Protein AF-A0A944D077-F1 (afdb_monomer_lite)

pLDDT: mean 71.92, std 17.95, range [27.0, 97.0]

Sequence (450 aa):
MKKAIQILGGATLFVATVSSTFACTCANPGTPEEALKESSNVYTAKIKNIEVVIEKDSFYDYGKKKTAFYDKKLNKVTLEITDTFKGKNTSKTLYTNFVDGATCGMDFEKGKEYVIYDREDHGKHRTSICSRTANLKNAIEDLRVLKKKKFMENEGKTCKTATDGVNTYFGKNLETSTMIGEPENFVPEWKCLDKKEEKPKYCTREYDPVCGVDGKTYPNKCTAGEVKIAYEGQCKIYKTKEALLKAEPTCKAATDGVNTFFGKNLEAGTLMGYPENFVPEWKCLDKKEETPKICTLEYAPVCGVDGKTYGNKCAAGDTKIAYEGECKMKNGLSENENNQLQTLEKDILKRYKDLVHRVLKKYKANLAKLSTEKQREVNDKVLEKISKKIEEITYSNPQDVALSEKYAKIYNILSYLELKVKMVGNSIGVKNVDSVKKCDTTDSSSQCKK

Radius of gyration: 32.11 Å; chains: 1; bounding box: 127×80×76 Å

Secondary structure (DSSP, 8-state):
-------------------------PPP---HHHHHHH-SEEEEEEEEEEEEEEEEEEEEETTTTEEEEEEEEEEEEEEEEEEEEE-SS--SEEEEE--SSSS----PPTT-EEEEEEEEETTEEE--TTSS-EEGGG-HHHHHHHHHHHHIIIIITT-SEEE-SS-EEESTTS-EEE-PPPPTT-----EESSS-----SS-------EEETTS-EESSTTTTTTPPEEEESPPP-BSSHHHHHHH-TT-SEEE-SS-EEETTHHHH---SPPPTT----BEE--------S--------EEETTS-EESSTTTTTTSPEEEESPPPEETTEEHHHHHHHHHHHHHHHTTSHHHHHHHHHHHHHHHTTS-HHHHHHHHHHHHHHHHHHHHHHHHSS-TTS---HHHHHHHHHHHHHHHHHHHHHHHTT-----S-----TT--S-----

Foldseek 3Di:
DDDDDDDDPPPPPPPPPPPPQDFDDADQQDALVSLCVPFQWKFKWAWADKDKDWDKDWDQDPVVRDIDIDIFIKIWTATDTDTTQHDDDDDRIEIFGDPPRRGQGDDDDHGFMKTDRWHDDPNHTYDGVNHLIDGLQPCQSNLQVRQVNSCLVPPLQPAQWKFQPQWIAGDNHSPDTQDLFQFPRDRTDIDGLPDDPPQDPDDDQQQFWFQFLLRAIASDPRRCPSTHTLGTDHWDWDQDLVRCCVVPVPQQWKFQNPDIAGHCSSVVDDDDDDDPPDGTIMTGRHDDPPLPPDDDQQQFWFQFSVRAIASDPSSCGPTHTSGTDHFDDDLLDTPSLVSSLVVLCVVCCVPPVVVLCVVVVVLVVVLVVDDLVVSLVVLVVLLVVLVVVLVVLDVVADPSGDDDPVSSVVNSSSSNSNSVSSSVCVVSVNNPPVPDPDDPPPDPDDDDDD

Structure (mmCIF, N/CA/C/O backbone):
data_AF-A0A944D077-F1
#
_entry.id   AF-A0A944D077-F1
#
loop_
_atom_site.group_PDB
_atom_site.id
_atom_site.type_symbol
_atom_site.label_atom_id
_atom_site.label_alt_id
_atom_site.label_comp_id
_atom_site.label_asym_id
_atom_site.label_entity_id
_atom_site.label_seq_id
_atom_site.pdbx_PDB_ins_code
_atom_site.Cartn_x
_atom_site.Cartn_y
_atom_site.Cartn_z
_atom_site.occupancy
_atom_site.B_iso_or_equiv
_atom_site.auth_seq_id
_atom_site.auth_comp_id
_atom_site.auth_asym_id
_atom_site.auth_atom_id
_atom_site.pdbx_PDB_model_num
ATOM 1 N N . MET A 1 1 ? 75.923 -60.315 -16.258 1.00 45.66 1 MET A N 1
ATOM 2 C CA . MET A 1 1 ? 75.698 -58.884 -16.565 1.00 45.66 1 MET A CA 1
ATOM 3 C C . MET A 1 1 ? 74.382 -58.725 -17.308 1.00 45.66 1 MET A C 1
ATOM 5 O O . MET A 1 1 ? 74.309 -59.191 -18.435 1.00 45.66 1 MET A O 1
ATOM 9 N N . LYS A 1 2 ? 73.368 -58.111 -16.688 1.00 38.72 2 LYS A N 1
ATOM 10 C CA . LYS A 1 2 ? 72.373 -57.208 -17.309 1.00 38.72 2 LYS A CA 1
ATOM 11 C C . LYS A 1 2 ? 71.378 -56.799 -16.217 1.00 38.72 2 LYS A C 1
ATOM 13 O O . LYS A 1 2 ? 70.739 -57.643 -15.602 1.00 38.72 2 LYS A O 1
ATOM 18 N N . LYS A 1 3 ? 71.387 -55.503 -15.901 1.00 39.50 3 LYS A N 1
ATOM 19 C CA . LYS A 1 3 ? 70.639 -54.861 -14.816 1.00 39.50 3 LYS A CA 1
ATOM 20 C C . LYS A 1 3 ? 69.137 -54.911 -15.114 1.00 39.50 3 LYS A C 1
ATOM 22 O O . LYS A 1 3 ? 68.731 -54.554 -16.216 1.00 39.50 3 LYS A O 1
ATOM 27 N N . ALA A 1 4 ? 68.338 -55.302 -14.126 1.00 40.34 4 ALA A N 1
ATOM 28 C CA . ALA A 1 4 ? 66.898 -55.085 -14.125 1.00 40.34 4 ALA A CA 1
ATOM 29 C C . ALA A 1 4 ? 66.633 -53.588 -13.898 1.00 40.34 4 ALA A C 1
ATOM 31 O O . ALA A 1 4 ? 67.020 -53.037 -12.869 1.00 40.34 4 ALA A O 1
ATOM 32 N N . ILE A 1 5 ? 66.031 -52.922 -14.882 1.00 44.25 5 ILE A N 1
ATOM 33 C CA . ILE A 1 5 ? 65.566 -51.537 -14.776 1.00 44.25 5 ILE A CA 1
ATOM 34 C C . ILE A 1 5 ? 64.094 -51.609 -14.366 1.00 44.25 5 ILE A C 1
ATOM 36 O O . ILE A 1 5 ? 63.249 -52.019 -15.157 1.00 44.25 5 ILE A O 1
ATOM 40 N N . GLN A 1 6 ? 63.795 -51.248 -13.118 1.00 40.50 6 GLN A N 1
ATOM 41 C CA . GLN A 1 6 ? 62.430 -50.957 -12.688 1.00 40.50 6 GLN A CA 1
ATOM 42 C C . GLN A 1 6 ? 62.002 -49.625 -13.311 1.00 40.50 6 GLN A C 1
ATOM 44 O O . GLN A 1 6 ? 62.585 -48.582 -13.020 1.00 40.50 6 GLN A O 1
ATOM 49 N N . ILE A 1 7 ? 60.991 -49.659 -14.176 1.00 45.38 7 ILE A N 1
ATOM 50 C CA . ILE A 1 7 ? 60.318 -48.459 -14.674 1.00 45.38 7 ILE A CA 1
ATOM 51 C C . ILE A 1 7 ? 59.239 -48.102 -13.647 1.00 45.38 7 ILE A C 1
ATOM 53 O O . ILE A 1 7 ? 58.188 -48.737 -13.590 1.00 45.38 7 ILE A O 1
ATOM 57 N N . LEU A 1 8 ? 59.516 -47.100 -12.809 1.00 42.41 8 LEU A N 1
ATOM 58 C CA . LEU A 1 8 ? 58.493 -46.404 -12.030 1.00 42.41 8 LEU A CA 1
ATOM 59 C C . LEU A 1 8 ? 57.599 -45.624 -13.006 1.00 42.41 8 LEU A C 1
ATOM 61 O O . LEU A 1 8 ? 58.007 -44.604 -13.558 1.00 42.41 8 LEU A O 1
ATOM 65 N N . GLY A 1 9 ? 56.378 -46.112 -13.227 1.00 42.06 9 GLY A N 1
ATOM 66 C CA . GLY A 1 9 ? 55.325 -45.365 -13.907 1.00 42.06 9 GLY A CA 1
ATOM 67 C C . GLY A 1 9 ? 54.848 -44.216 -13.023 1.00 42.06 9 GLY A C 1
ATOM 68 O O . GLY A 1 9 ? 53.988 -44.402 -12.167 1.00 42.06 9 GLY A O 1
ATOM 69 N N . GLY A 1 10 ? 55.426 -43.030 -13.209 1.00 41.34 10 GLY A N 1
ATOM 70 C CA . GLY A 1 10 ? 54.925 -41.798 -12.612 1.00 41.34 10 GLY A CA 1
ATOM 71 C C . GLY A 1 10 ? 53.590 -41.419 -13.246 1.00 41.34 10 GLY A C 1
ATOM 72 O O . GLY A 1 10 ? 53.562 -40.861 -14.341 1.00 41.34 10 GLY A O 1
ATOM 73 N N . ALA A 1 11 ? 52.484 -41.715 -12.563 1.00 45.22 11 ALA A N 1
ATOM 74 C CA . ALA A 1 11 ? 51.183 -41.143 -12.876 1.00 45.22 11 ALA A CA 1
ATOM 75 C C . ALA A 1 11 ? 51.247 -39.633 -12.601 1.00 45.22 11 ALA A C 1
ATOM 77 O O . ALA A 1 11 ? 51.122 -39.177 -11.466 1.00 45.22 11 ALA A O 1
ATOM 78 N N . THR A 1 12 ? 51.510 -38.853 -13.647 1.00 45.19 12 THR A N 1
ATOM 79 C CA . THR A 1 12 ? 51.415 -37.395 -13.608 1.00 45.19 12 THR A CA 1
ATOM 80 C C . THR A 1 12 ? 49.936 -37.046 -13.515 1.00 45.19 12 THR A C 1
ATOM 82 O O . THR A 1 12 ? 49.205 -37.048 -14.503 1.00 45.19 12 THR A O 1
ATOM 85 N N . LEU A 1 13 ? 49.482 -36.809 -12.286 1.00 43.56 13 LEU A N 1
ATOM 86 C CA . LEU A 1 13 ? 48.178 -36.238 -11.991 1.00 43.56 13 LEU A CA 1
ATOM 87 C C . LEU A 1 13 ? 48.141 -34.846 -12.645 1.00 43.56 13 LEU A C 1
ATOM 89 O O . LEU A 1 13 ? 48.744 -33.899 -12.141 1.00 43.56 13 LEU A O 1
ATOM 93 N N . PHE A 1 14 ? 47.489 -34.728 -13.803 1.00 39.81 14 PHE A N 1
ATOM 94 C CA . PHE A 1 14 ? 47.145 -33.434 -14.385 1.00 39.81 14 PHE A CA 1
ATOM 95 C C . PHE A 1 14 ? 46.165 -32.758 -13.422 1.00 39.81 14 PHE A C 1
ATOM 97 O O . PHE A 1 14 ? 44.961 -33.007 -13.455 1.00 39.81 14 PHE A O 1
ATOM 104 N N . VAL A 1 15 ? 46.685 -31.925 -12.520 1.00 46.56 15 VAL A N 1
ATOM 105 C CA . VAL A 1 15 ? 45.865 -30.984 -11.760 1.00 46.56 15 VAL A CA 1
ATOM 106 C C . VAL A 1 15 ? 45.373 -29.964 -12.777 1.00 46.56 15 VAL A C 1
ATOM 108 O O . VAL A 1 15 ? 46.091 -29.033 -13.137 1.00 46.56 15 VAL A O 1
ATOM 111 N N . ALA A 1 16 ? 44.171 -30.187 -13.306 1.00 42.84 16 ALA A N 1
ATOM 112 C CA . ALA A 1 16 ? 43.462 -29.177 -14.066 1.00 42.84 16 ALA A CA 1
ATOM 113 C C . ALA A 1 16 ? 43.312 -27.961 -13.148 1.00 42.84 16 ALA A C 1
ATOM 115 O O . ALA A 1 16 ? 42.577 -27.997 -12.160 1.00 42.84 16 ALA A O 1
ATOM 116 N N . THR A 1 17 ? 44.056 -26.898 -13.437 1.00 43.25 17 THR A N 1
ATOM 117 C CA . THR A 1 17 ? 43.847 -25.603 -12.806 1.00 43.25 17 THR A CA 1
ATOM 118 C C . THR A 1 17 ? 42.483 -25.115 -13.269 1.00 43.25 17 THR A C 1
ATOM 120 O O . THR A 1 17 ? 42.312 -24.615 -14.381 1.00 43.25 17 THR A O 1
ATOM 123 N N . VAL A 1 18 ? 41.473 -25.335 -12.429 1.00 44.78 18 VAL A N 1
ATOM 124 C CA . VAL A 1 18 ? 40.141 -24.778 -12.632 1.00 44.78 18 VAL A CA 1
ATOM 125 C C . VAL A 1 18 ? 40.325 -23.267 -12.628 1.00 44.78 18 VAL A C 1
ATOM 127 O O . VAL A 1 18 ? 40.610 -22.666 -11.594 1.00 44.78 18 VAL A O 1
ATOM 130 N N . SER A 1 19 ? 40.259 -22.664 -13.812 1.00 45.00 19 SER A N 1
ATOM 131 C CA . SER A 1 19 ? 40.253 -21.214 -13.946 1.00 45.00 19 SER A CA 1
ATOM 132 C C . SER A 1 19 ? 38.980 -20.744 -13.266 1.00 45.00 19 SER A C 1
ATOM 134 O O . SER A 1 19 ? 37.884 -21.029 -13.741 1.00 45.00 19 SER A O 1
ATOM 136 N N . SER A 1 20 ? 39.121 -20.110 -12.107 1.00 44.66 20 SER A N 1
ATOM 137 C CA . SER A 1 20 ? 38.012 -19.521 -11.372 1.00 44.66 20 SER A CA 1
ATOM 138 C C . SER A 1 20 ? 37.272 -18.562 -12.301 1.00 44.66 20 SER A C 1
ATOM 140 O O . SER A 1 20 ? 37.780 -17.490 -12.632 1.00 44.66 20 SER A O 1
ATOM 142 N N . THR A 1 21 ? 36.091 -18.958 -12.762 1.00 46.81 21 THR A N 1
ATOM 143 C CA . THR A 1 21 ? 35.180 -18.064 -13.469 1.00 46.81 21 THR A CA 1
ATOM 144 C C . THR A 1 21 ? 34.685 -17.046 -12.452 1.00 46.81 21 THR A C 1
ATOM 146 O O . THR A 1 21 ? 34.005 -17.410 -11.491 1.00 46.81 21 THR A O 1
ATOM 149 N N . PHE A 1 22 ? 35.075 -15.783 -12.615 1.00 48.59 22 PHE A N 1
ATOM 150 C CA . PHE A 1 22 ? 34.582 -14.699 -11.775 1.00 48.59 22 PHE A CA 1
ATOM 151 C C . PHE A 1 22 ? 33.083 -14.531 -12.036 1.00 48.59 22 PHE A C 1
ATOM 153 O O . PHE A 1 22 ? 32.680 -14.109 -13.117 1.00 48.59 22 PHE A O 1
ATOM 160 N N . ALA A 1 23 ? 32.260 -14.896 -11.055 1.00 58.22 23 ALA A N 1
ATOM 161 C CA . ALA A 1 23 ? 30.854 -14.519 -11.038 1.00 58.22 23 ALA A CA 1
ATOM 162 C C . ALA A 1 23 ? 30.730 -12.985 -10.990 1.00 58.22 23 ALA A C 1
ATOM 164 O O . ALA A 1 23 ? 31.645 -12.290 -10.538 1.00 58.22 23 ALA A O 1
ATOM 165 N N . CYS A 1 24 ? 29.595 -12.441 -11.429 1.00 65.94 24 CYS A N 1
ATOM 166 C CA . CYS A 1 24 ? 29.337 -11.011 -11.285 1.00 65.94 24 CYS A CA 1
ATOM 167 C C . CYS A 1 24 ? 29.273 -10.603 -9.811 1.00 65.94 24 CYS A C 1
ATOM 169 O O . CYS A 1 24 ? 28.319 -10.925 -9.107 1.00 65.94 24 CYS A O 1
ATOM 171 N N . THR A 1 25 ? 30.264 -9.832 -9.368 1.00 71.19 25 THR A N 1
ATOM 172 C CA . THR A 1 25 ? 30.247 -9.157 -8.068 1.00 71.19 25 THR A CA 1
ATOM 173 C C . THR A 1 25 ? 29.714 -7.743 -8.270 1.00 71.19 25 THR A C 1
ATOM 175 O O . THR A 1 25 ? 30.441 -6.849 -8.701 1.00 71.19 25 THR A O 1
ATOM 178 N N . CYS A 1 26 ? 28.426 -7.532 -8.005 1.00 72.62 26 CYS A N 1
ATOM 179 C CA . CYS A 1 26 ? 27.838 -6.197 -8.057 1.00 72.62 26 CYS A CA 1
ATOM 180 C C . CYS A 1 26 ? 28.241 -5.382 -6.820 1.00 72.62 26 CYS A C 1
ATOM 182 O O . CYS A 1 26 ? 28.233 -5.893 -5.699 1.00 72.62 26 CYS A O 1
ATOM 184 N N . ALA A 1 27 ? 28.528 -4.093 -7.007 1.00 73.56 27 ALA A N 1
ATOM 185 C CA . ALA A 1 27 ? 28.454 -3.146 -5.901 1.00 73.56 27 ALA A CA 1
ATOM 186 C C . ALA A 1 27 ? 26.993 -3.059 -5.428 1.00 73.56 27 ALA A C 1
ATOM 188 O O . ALA A 1 27 ? 26.078 -3.133 -6.250 1.00 73.56 27 ALA A O 1
ATOM 189 N N . ASN A 1 28 ? 26.773 -2.930 -4.116 1.00 75.94 28 ASN A N 1
ATOM 190 C CA . ASN A 1 28 ? 25.435 -2.757 -3.547 1.00 75.94 28 ASN A CA 1
ATOM 191 C C . ASN A 1 28 ? 24.727 -1.594 -4.277 1.00 75.94 28 ASN A C 1
ATOM 193 O O . ASN A 1 28 ? 25.289 -0.497 -4.277 1.00 75.94 28 ASN A O 1
ATOM 197 N N . PRO A 1 29 ? 23.549 -1.795 -4.904 1.00 74.12 29 PRO A N 1
ATOM 198 C CA . PRO A 1 29 ? 22.947 -0.818 -5.817 1.00 74.12 29 PRO A CA 1
ATOM 199 C C . PRO A 1 29 ? 22.390 0.455 -5.138 1.00 74.12 29 PRO A C 1
ATOM 201 O O . PRO A 1 29 ? 21.648 1.209 -5.765 1.00 74.12 29 PRO A O 1
ATOM 204 N N . GLY A 1 30 ? 22.765 0.716 -3.881 1.00 84.31 30 GLY A N 1
ATOM 205 C CA . GLY A 1 30 ? 22.396 1.905 -3.112 1.00 84.31 30 GLY A CA 1
ATOM 206 C C . GLY A 1 30 ? 20.942 1.893 -2.649 1.00 84.31 30 GLY A C 1
ATOM 207 O O . GLY A 1 30 ? 20.239 0.894 -2.779 1.00 84.31 30 GLY A O 1
ATOM 208 N N . THR A 1 31 ? 20.488 3.007 -2.090 1.00 89.88 31 THR A N 1
ATOM 209 C CA . THR A 1 31 ? 19.078 3.271 -1.743 1.00 89.88 31 THR A CA 1
ATOM 210 C C . THR A 1 31 ? 18.225 3.532 -2.998 1.00 89.88 31 THR A C 1
ATOM 212 O O . THR A 1 31 ? 18.778 3.892 -4.045 1.00 89.88 31 THR A O 1
ATOM 215 N N . PRO A 1 32 ? 16.883 3.396 -2.943 1.00 91.56 32 PRO A N 1
ATOM 216 C CA . PRO A 1 32 ? 16.015 3.784 -4.059 1.00 91.56 32 PRO A CA 1
ATOM 217 C C . PRO A 1 32 ? 16.246 5.228 -4.526 1.00 91.56 32 PRO A C 1
ATOM 219 O O . PRO A 1 32 ? 16.225 5.508 -5.724 1.00 91.56 32 PRO A O 1
ATOM 222 N N . GLU A 1 33 ? 16.512 6.153 -3.601 1.00 90.62 33 GLU A N 1
ATOM 223 C CA . GLU A 1 33 ? 16.798 7.558 -3.893 1.00 90.62 33 GLU A CA 1
ATOM 224 C C . GLU A 1 33 ? 18.100 7.745 -4.684 1.00 90.62 33 GLU A C 1
ATOM 226 O O . GLU A 1 33 ? 18.137 8.532 -5.637 1.00 90.62 33 GLU A O 1
ATOM 231 N N . GLU A 1 34 ? 19.157 7.022 -4.312 1.00 91.00 34 GLU A N 1
ATOM 232 C CA . GLU A 1 34 ? 20.446 7.038 -5.011 1.00 91.00 34 GLU A CA 1
ATOM 233 C C . GLU A 1 34 ? 20.315 6.437 -6.411 1.00 91.00 34 GLU A C 1
ATOM 235 O O . GLU A 1 34 ? 20.670 7.088 -7.398 1.00 91.00 34 GLU A O 1
ATOM 240 N N . ALA A 1 35 ? 19.703 5.255 -6.526 1.00 92.31 35 ALA A N 1
ATOM 241 C CA . ALA A 1 35 ? 19.480 4.601 -7.813 1.00 92.31 35 ALA A CA 1
ATOM 242 C C . ALA A 1 35 ? 18.605 5.452 -8.742 1.00 92.31 35 ALA A C 1
ATOM 244 O O . ALA A 1 35 ? 18.890 5.584 -9.936 1.00 92.31 35 ALA A O 1
ATOM 245 N N . LEU A 1 36 ? 17.570 6.097 -8.197 1.00 92.19 36 LEU A N 1
ATOM 246 C CA . LEU A 1 36 ? 16.735 7.037 -8.934 1.00 92.19 36 LEU A CA 1
ATOM 247 C C . LEU A 1 36 ? 17.533 8.245 -9.429 1.00 92.19 36 LEU A C 1
ATOM 249 O O . LEU A 1 36 ? 17.257 8.752 -10.517 1.00 92.19 36 LEU A O 1
ATOM 253 N N . LYS A 1 37 ? 18.509 8.737 -8.661 1.00 90.81 37 LYS A N 1
ATOM 254 C CA . LYS A 1 37 ? 19.375 9.847 -9.081 1.00 90.81 37 LYS A CA 1
ATOM 255 C C . LYS A 1 37 ? 20.302 9.427 -10.221 1.00 90.81 37 LYS A C 1
ATOM 257 O O . LYS A 1 37 ? 20.402 10.171 -11.196 1.00 90.81 37 LYS A O 1
ATOM 262 N N . GLU A 1 38 ? 20.908 8.248 -10.123 1.00 90.94 38 GLU A N 1
ATOM 263 C CA . GLU A 1 38 ? 21.872 7.727 -11.101 1.00 90.94 38 GLU A CA 1
ATOM 264 C C . GLU A 1 38 ? 21.255 7.228 -12.412 1.00 90.94 38 GLU A C 1
ATOM 266 O O . GLU A 1 38 ? 21.913 7.260 -13.450 1.00 90.94 38 GLU A O 1
ATOM 271 N N . SER A 1 39 ? 20.014 6.745 -12.375 1.00 92.94 39 SER A N 1
ATOM 272 C CA . SER A 1 39 ? 19.359 6.144 -13.544 1.00 92.94 39 SER A CA 1
ATOM 273 C C . SER A 1 39 ? 18.904 7.202 -14.544 1.00 92.94 39 SER A C 1
ATOM 275 O O . SER A 1 39 ? 18.477 8.285 -14.146 1.00 92.94 39 SER A O 1
ATOM 277 N N . SER A 1 40 ? 18.929 6.902 -15.839 1.00 92.62 40 SER A N 1
ATOM 278 C CA . SER A 1 40 ? 18.367 7.788 -16.864 1.00 92.62 40 SER A CA 1
ATOM 279 C C . SER A 1 40 ? 16.845 7.833 -16.744 1.00 92.62 40 SER A C 1
ATOM 281 O O . SER A 1 40 ? 16.261 8.918 -16.670 1.00 92.62 40 SER A O 1
ATOM 283 N N . ASN A 1 41 ? 16.213 6.662 -16.628 1.00 93.38 41 ASN A N 1
ATOM 284 C CA . ASN A 1 41 ? 14.770 6.530 -16.460 1.00 93.38 41 ASN A CA 1
ATOM 285 C C . ASN A 1 41 ? 14.436 5.507 -15.367 1.00 93.38 41 ASN A C 1
ATOM 287 O O . ASN A 1 41 ? 15.178 4.550 -15.140 1.00 93.38 41 ASN A O 1
ATOM 291 N N . VAL A 1 42 ? 13.298 5.722 -14.701 1.00 95.44 42 VAL A N 1
ATOM 292 C CA . VAL A 1 42 ? 12.746 4.804 -13.695 1.00 95.44 42 VAL A CA 1
ATOM 293 C C . VAL A 1 42 ? 11.244 4.673 -13.887 1.00 95.44 42 VAL A C 1
ATOM 295 O O . VAL A 1 42 ? 10.524 5.675 -13.915 1.00 95.44 42 VAL A O 1
ATOM 298 N N . TYR A 1 43 ? 10.771 3.443 -14.049 1.00 95.00 43 TYR A N 1
ATOM 299 C CA . TYR A 1 43 ? 9.392 3.131 -14.426 1.00 95.00 43 TYR A CA 1
ATOM 300 C C . TYR A 1 43 ? 9.032 1.700 -14.036 1.00 95.00 43 TYR A C 1
ATOM 302 O O . TYR A 1 43 ? 9.909 0.875 -13.792 1.00 95.00 43 TYR A O 1
ATOM 310 N N . THR A 1 44 ? 7.743 1.389 -13.994 1.00 95.00 44 THR A N 1
ATOM 311 C CA . THR A 1 44 ? 7.255 0.014 -13.898 1.00 95.00 44 THR A CA 1
ATOM 312 C C . THR A 1 44 ? 6.753 -0.459 -15.250 1.00 95.00 44 THR A C 1
ATOM 314 O O . THR A 1 44 ? 6.123 0.294 -15.998 1.00 95.00 44 THR A O 1
ATOM 317 N N . ALA A 1 45 ? 7.021 -1.715 -15.592 1.00 95.50 45 ALA A N 1
ATOM 318 C CA . ALA A 1 45 ? 6.586 -2.284 -16.860 1.00 95.50 45 ALA A CA 1
ATOM 319 C C . ALA A 1 45 ? 6.319 -3.783 -16.773 1.00 95.50 45 ALA A C 1
ATOM 321 O O . ALA A 1 45 ? 6.964 -4.507 -16.011 1.00 95.50 45 ALA A O 1
ATOM 322 N N . LYS A 1 46 ? 5.401 -4.243 -17.624 1.00 95.94 46 LYS A N 1
ATOM 323 C CA . LYS A 1 46 ? 5.156 -5.656 -17.893 1.00 95.94 46 LYS A CA 1
ATOM 324 C C . LYS A 1 46 ? 6.013 -6.124 -19.063 1.00 95.94 46 LYS A C 1
ATOM 326 O O . LYS A 1 46 ? 6.059 -5.476 -20.112 1.00 95.94 46 LYS A O 1
ATOM 331 N N . ILE A 1 47 ? 6.666 -7.271 -18.909 1.00 96.69 47 ILE A N 1
ATOM 332 C CA . ILE A 1 47 ? 7.514 -7.845 -19.959 1.00 96.69 47 ILE A CA 1
ATOM 333 C C . ILE A 1 47 ? 6.636 -8.513 -21.022 1.00 96.69 47 ILE A C 1
ATOM 335 O O . ILE A 1 47 ? 5.936 -9.487 -20.738 1.00 96.69 47 ILE A O 1
ATOM 339 N N . LYS A 1 48 ? 6.663 -8.010 -22.262 1.00 97.00 48 LYS A N 1
ATOM 340 C CA . LYS A 1 48 ? 5.876 -8.555 -23.385 1.00 97.00 48 LYS A CA 1
ATOM 341 C C . LYS A 1 48 ? 6.639 -9.601 -24.178 1.00 97.00 48 LYS A C 1
ATOM 343 O O . LYS A 1 48 ? 6.074 -10.639 -24.516 1.00 97.00 48 LYS A O 1
ATOM 348 N N . ASN A 1 49 ? 7.896 -9.319 -24.500 1.00 95.12 49 ASN A N 1
ATOM 349 C CA . ASN A 1 49 ? 8.719 -10.210 -25.307 1.00 95.12 49 ASN A CA 1
ATOM 350 C C . ASN A 1 49 ? 10.194 -10.103 -24.934 1.00 95.12 49 ASN A C 1
ATOM 352 O O . ASN A 1 49 ? 10.635 -9.046 -24.486 1.00 95.12 49 ASN A O 1
ATOM 356 N N . ILE A 1 50 ? 10.936 -11.186 -25.141 1.00 94.62 50 ILE A N 1
ATOM 357 C CA . ILE A 1 50 ? 12.379 -11.259 -24.912 1.00 94.62 50 ILE A CA 1
ATOM 358 C C . ILE A 1 50 ? 12.981 -11.942 -26.134 1.00 94.62 50 ILE A C 1
ATOM 360 O O . ILE A 1 50 ? 12.576 -13.047 -26.488 1.00 94.62 50 ILE A O 1
ATOM 364 N N . GLU A 1 51 ? 13.925 -11.274 -26.785 1.00 94.00 51 GLU A N 1
ATOM 365 C CA . GLU A 1 51 ? 14.621 -11.770 -27.971 1.00 94.00 51 GLU A CA 1
ATOM 366 C C . GLU A 1 51 ? 16.127 -11.694 -27.742 1.00 94.00 51 GLU A C 1
ATOM 368 O O . GLU A 1 51 ? 16.624 -10.706 -27.204 1.00 94.00 51 GLU A O 1
ATOM 373 N N . VAL A 1 52 ? 16.869 -12.709 -28.178 1.00 91.69 52 VAL A N 1
ATOM 374 C CA . VAL A 1 52 ? 18.334 -12.655 -28.168 1.00 91.69 52 VAL A CA 1
ATOM 375 C C . VAL A 1 52 ? 18.799 -11.979 -29.452 1.00 91.69 52 VAL A C 1
ATOM 377 O O . VAL A 1 52 ? 18.490 -12.439 -30.549 1.00 91.69 52 VAL A O 1
ATOM 380 N N . VAL A 1 53 ? 19.565 -10.902 -29.315 1.00 91.75 53 VAL A N 1
ATOM 381 C CA . VAL A 1 53 ? 20.209 -10.194 -30.425 1.00 91.75 53 VAL A CA 1
ATOM 382 C C . VAL A 1 53 ? 21.725 -10.332 -30.322 1.00 91.75 53 VAL A C 1
ATOM 384 O O . VAL A 1 53 ? 22.281 -10.439 -29.228 1.00 91.75 53 VAL A O 1
ATOM 387 N N . ILE A 1 54 ? 22.396 -10.353 -31.472 1.00 89.31 54 ILE A N 1
ATOM 388 C CA . ILE A 1 54 ? 23.853 -10.460 -31.568 1.00 89.31 54 ILE A CA 1
ATOM 389 C C . ILE A 1 54 ? 24.398 -9.131 -32.081 1.00 89.31 54 ILE A C 1
ATOM 391 O O . ILE A 1 54 ? 23.959 -8.631 -33.116 1.00 89.31 54 ILE A O 1
ATOM 395 N N . GLU A 1 55 ? 25.362 -8.570 -31.361 1.00 86.00 55 GLU A N 1
ATOM 396 C CA . GLU A 1 55 ? 26.056 -7.336 -31.724 1.00 86.00 55 GLU A CA 1
ATOM 397 C C . GLU A 1 55 ? 27.560 -7.586 -31.776 1.00 86.00 55 GLU A C 1
ATOM 399 O O . GLU A 1 55 ? 28.089 -8.347 -30.974 1.00 86.00 55 GLU A O 1
ATOM 404 N N . LYS A 1 56 ? 28.270 -6.938 -32.702 1.00 85.56 56 LYS A N 1
ATOM 405 C CA . LYS A 1 56 ? 29.734 -6.997 -32.723 1.00 85.56 56 LYS A CA 1
ATOM 406 C C . LYS A 1 56 ? 30.291 -6.040 -31.679 1.00 85.56 56 LYS A C 1
ATOM 408 O O . LYS A 1 56 ? 30.003 -4.847 -31.735 1.00 85.56 56 LYS A O 1
ATOM 413 N N . ASP A 1 57 ? 31.101 -6.557 -30.768 1.00 82.81 57 ASP A N 1
ATOM 414 C CA . ASP A 1 57 ? 31.846 -5.774 -29.783 1.00 82.81 57 ASP A CA 1
ATOM 415 C C . ASP A 1 57 ? 33.352 -5.995 -29.993 1.00 82.81 57 ASP A C 1
ATOM 417 O O . ASP A 1 57 ? 33.772 -6.883 -30.746 1.00 82.81 57 ASP A O 1
ATOM 421 N N . SER A 1 58 ? 34.184 -5.159 -29.382 1.00 85.88 58 SER A N 1
ATOM 422 C CA . SER A 1 58 ? 35.632 -5.212 -29.564 1.00 85.88 58 SER A CA 1
ATOM 423 C C . SER A 1 58 ? 36.378 -5.055 -28.250 1.00 85.88 58 SER A C 1
ATOM 425 O O . SER A 1 58 ? 35.937 -4.342 -27.353 1.00 85.88 58 SER A O 1
ATOM 427 N N . PHE A 1 59 ? 37.526 -5.713 -28.133 1.00 85.56 59 PHE A N 1
ATOM 428 C CA . PHE A 1 59 ? 38.447 -5.504 -27.022 1.00 85.56 59 PHE A CA 1
ATOM 429 C C . PHE A 1 59 ? 39.873 -5.355 -27.543 1.00 85.56 59 PHE A C 1
ATOM 431 O O . PHE A 1 59 ? 40.239 -5.917 -28.579 1.00 85.56 59 PHE A O 1
ATOM 438 N N . TYR A 1 60 ? 40.689 -4.595 -26.819 1.00 84.75 60 TYR A N 1
ATOM 439 C CA . TYR A 1 60 ? 42.104 -4.475 -27.131 1.00 84.75 60 TYR A CA 1
ATOM 440 C C . TYR A 1 60 ? 42.880 -5.623 -26.477 1.00 84.75 60 TYR A C 1
ATOM 442 O O . TYR A 1 60 ? 42.979 -5.710 -25.253 1.00 84.75 60 TYR A O 1
ATOM 450 N N . ASP A 1 61 ? 43.421 -6.525 -27.293 1.00 83.50 61 ASP A N 1
ATOM 451 C CA . ASP A 1 61 ? 44.288 -7.610 -26.840 1.00 83.50 61 ASP A CA 1
ATOM 452 C C . ASP A 1 61 ? 45.693 -7.039 -26.602 1.00 83.50 61 ASP A C 1
ATOM 454 O O . ASP A 1 61 ? 46.472 -6.852 -27.540 1.00 83.50 61 ASP A O 1
ATOM 458 N N . TYR A 1 62 ? 46.016 -6.741 -25.341 1.00 84.31 62 TYR A N 1
ATOM 459 C CA . TYR A 1 62 ? 47.324 -6.205 -24.949 1.00 84.31 62 TYR A CA 1
ATOM 460 C C . TYR A 1 62 ? 48.479 -7.172 -25.243 1.00 84.31 62 TYR A C 1
ATOM 462 O O . TYR A 1 62 ? 49.584 -6.717 -25.541 1.00 84.31 62 TYR A O 1
ATOM 470 N N . GLY A 1 63 ? 48.233 -8.487 -25.215 1.00 90.00 63 GLY A N 1
ATOM 471 C CA . GLY A 1 63 ? 49.244 -9.501 -25.521 1.00 90.00 63 GLY A CA 1
ATOM 472 C C . GLY A 1 63 ? 49.593 -9.538 -27.007 1.00 90.00 63 GLY A C 1
ATOM 473 O O . GLY A 1 63 ? 50.759 -9.674 -27.372 1.00 90.00 63 GLY A O 1
ATOM 474 N N . LYS A 1 64 ? 48.591 -9.354 -27.874 1.00 88.62 64 LYS A N 1
ATOM 475 C CA . LYS A 1 64 ? 48.766 -9.320 -29.337 1.00 88.62 64 LYS A CA 1
ATOM 476 C C . LYS A 1 64 ? 48.879 -7.909 -29.919 1.00 88.62 64 LYS A C 1
ATOM 478 O O . LYS A 1 64 ? 49.015 -7.783 -31.134 1.00 88.62 64 LYS A O 1
ATOM 483 N N . LYS A 1 65 ? 48.799 -6.871 -29.079 1.00 90.56 65 LYS A N 1
ATOM 484 C CA . LYS A 1 65 ? 48.777 -5.443 -29.449 1.00 90.56 65 LYS A CA 1
ATOM 485 C C . LYS A 1 65 ? 47.818 -5.141 -30.611 1.00 90.56 65 LYS A C 1
ATOM 487 O O . LYS A 1 65 ? 48.176 -4.438 -31.553 1.00 90.56 65 LYS A O 1
ATOM 492 N N . LYS A 1 66 ? 46.611 -5.715 -30.575 1.00 92.50 66 LYS A N 1
ATOM 493 C CA . LYS A 1 66 ? 45.600 -5.535 -31.629 1.00 92.50 66 LYS A CA 1
ATOM 494 C C . LYS A 1 66 ? 44.185 -5.560 -31.072 1.00 92.50 66 LYS A C 1
ATOM 496 O O . LYS A 1 66 ? 43.913 -6.249 -30.094 1.00 92.50 66 LYS A O 1
ATOM 501 N N . THR A 1 67 ? 43.271 -4.872 -31.744 1.00 87.12 67 THR A N 1
ATOM 502 C CA . THR A 1 67 ? 41.839 -4.968 -31.451 1.00 87.12 67 THR A CA 1
ATOM 503 C C . THR A 1 67 ? 41.280 -6.266 -32.025 1.00 87.12 67 THR A C 1
ATOM 505 O O . THR A 1 67 ? 41.451 -6.554 -33.211 1.00 87.12 67 THR A O 1
ATOM 508 N N . ALA A 1 68 ? 40.624 -7.057 -31.185 1.00 85.75 68 ALA A N 1
ATOM 509 C CA . ALA A 1 68 ? 39.877 -8.239 -31.584 1.00 85.75 68 ALA A CA 1
ATOM 510 C C . ALA A 1 68 ? 38.375 -7.949 -31.494 1.00 85.75 68 ALA A C 1
ATOM 512 O O . ALA A 1 68 ? 37.928 -7.255 -30.582 1.00 85.75 68 ALA A O 1
ATOM 513 N N . PHE A 1 69 ? 37.606 -8.487 -32.440 1.00 87.56 69 PHE A N 1
ATOM 514 C CA . PHE A 1 69 ? 36.150 -8.368 -32.480 1.00 87.5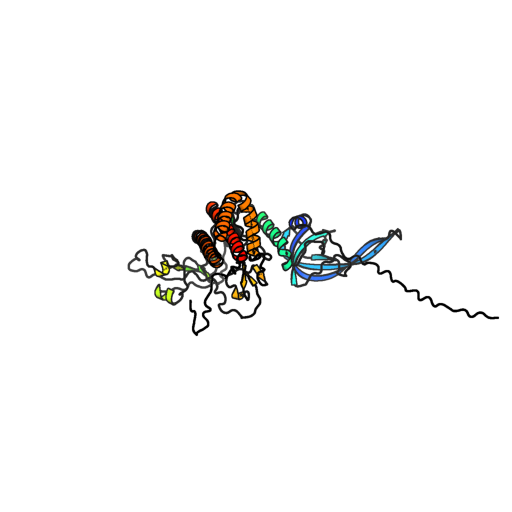6 69 PHE A CA 1
ATOM 515 C C . PHE A 1 69 ? 35.510 -9.698 -32.102 1.00 87.56 69 PHE A C 1
ATOM 517 O O . PHE A 1 69 ? 36.037 -10.757 -32.449 1.00 87.56 69 PHE A O 1
ATOM 524 N N . TYR A 1 70 ? 34.377 -9.640 -31.414 1.00 84.00 70 TYR A N 1
ATOM 525 C CA . TYR A 1 70 ? 33.608 -10.815 -31.031 1.00 84.00 70 TYR A CA 1
ATOM 526 C C . TYR A 1 70 ? 32.108 -10.527 -31.071 1.00 84.00 70 TYR A C 1
ATOM 528 O O . TYR A 1 70 ? 31.673 -9.377 -31.001 1.00 84.00 70 TYR A O 1
ATOM 536 N N . ASP A 1 71 ? 31.325 -11.594 -31.181 1.00 86.50 71 ASP A N 1
ATOM 537 C CA . ASP A 1 71 ? 29.871 -11.529 -31.173 1.00 86.50 71 ASP A CA 1
ATOM 538 C C . ASP A 1 71 ? 29.364 -11.528 -29.726 1.00 86.50 71 ASP A C 1
ATOM 540 O O . ASP A 1 71 ? 29.498 -12.507 -28.987 1.00 86.50 71 ASP A O 1
ATOM 544 N N . LYS A 1 72 ? 28.774 -10.410 -29.313 1.00 84.69 72 LYS A N 1
ATOM 545 C CA . LYS A 1 72 ? 28.169 -10.200 -28.002 1.00 84.69 72 LYS A CA 1
ATOM 546 C C . LYS A 1 72 ? 26.674 -10.461 -28.072 1.00 84.69 72 LYS A C 1
ATOM 548 O O . LYS A 1 72 ? 25.950 -9.822 -28.833 1.00 84.69 72 LYS A O 1
ATOM 553 N N . LYS A 1 73 ? 26.200 -11.383 -27.237 1.00 88.75 73 LYS A N 1
ATOM 554 C CA . LYS A 1 73 ? 24.772 -11.683 -27.095 1.00 88.75 73 LYS A CA 1
ATOM 555 C C . LYS A 1 73 ? 24.130 -10.745 -26.079 1.00 88.75 73 LYS A C 1
ATOM 557 O O . LYS A 1 73 ? 24.635 -10.586 -24.966 1.00 88.75 73 LYS A O 1
ATOM 562 N N . LEU A 1 74 ? 23.000 -10.159 -26.450 1.00 89.31 74 LEU A N 1
ATOM 563 C CA . LEU A 1 74 ? 22.174 -9.323 -25.585 1.00 89.31 74 LEU A CA 1
ATOM 564 C C . LEU A 1 74 ? 20.730 -9.817 -25.620 1.00 89.31 74 LEU A C 1
ATOM 566 O O . LEU A 1 74 ? 20.243 -10.262 -26.655 1.00 89.31 74 LEU A O 1
ATOM 570 N N . ASN A 1 75 ? 20.026 -9.664 -24.508 1.00 92.12 75 ASN A N 1
ATOM 571 C CA . ASN A 1 75 ? 18.579 -9.780 -24.460 1.00 92.12 75 ASN A CA 1
ATOM 572 C C . ASN A 1 75 ? 17.965 -8.416 -24.786 1.00 92.12 75 ASN A C 1
ATOM 574 O O . ASN A 1 75 ? 18.208 -7.432 -24.083 1.00 92.12 75 ASN A O 1
ATOM 578 N N . LYS A 1 76 ? 17.158 -8.366 -25.844 1.00 94.38 76 LYS A N 1
ATOM 579 C CA . LYS A 1 76 ? 16.278 -7.25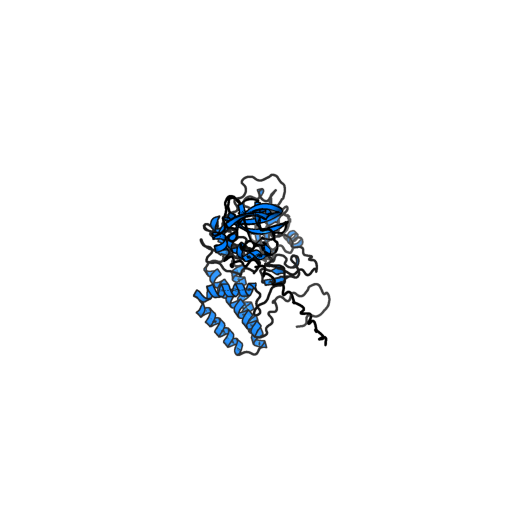5 -26.199 1.00 94.38 76 LYS A CA 1
ATOM 580 C C . LYS A 1 76 ? 14.892 -7.537 -25.628 1.00 94.38 76 LYS A C 1
ATOM 582 O O . LYS A 1 76 ? 14.212 -8.480 -26.026 1.00 94.38 76 LYS A O 1
ATOM 587 N N . VAL A 1 77 ? 14.472 -6.702 -24.693 1.00 95.88 77 VAL A N 1
ATOM 588 C CA . VAL A 1 77 ? 13.253 -6.869 -23.908 1.00 95.88 77 VAL A CA 1
ATOM 589 C C . VAL A 1 77 ? 12.234 -5.829 -24.349 1.00 95.88 77 VAL A C 1
ATOM 591 O O . VAL A 1 77 ? 12.495 -4.629 -24.301 1.00 95.88 77 VAL A O 1
ATOM 594 N N . THR A 1 78 ? 11.070 -6.291 -24.794 1.00 96.25 78 THR A N 1
ATOM 595 C CA . THR A 1 78 ? 9.940 -5.437 -25.172 1.00 96.25 78 THR A CA 1
ATOM 596 C C . THR A 1 78 ? 9.014 -5.251 -23.980 1.00 96.25 78 THR A C 1
ATOM 598 O O . THR A 1 78 ? 8.604 -6.226 -23.344 1.00 96.25 78 THR A O 1
ATOM 601 N N . LEU A 1 79 ? 8.659 -4.001 -23.706 1.00 95.69 79 LEU A N 1
ATOM 602 C CA . LEU A 1 79 ? 7.998 -3.571 -22.482 1.00 95.69 79 LEU A CA 1
ATOM 603 C C . LEU A 1 79 ? 6.635 -2.930 -22.757 1.00 95.69 79 LEU A C 1
ATOM 605 O O . LEU A 1 79 ? 6.459 -2.166 -23.707 1.00 95.69 79 LEU A O 1
ATOM 609 N N . GLU A 1 80 ? 5.686 -3.190 -21.864 1.00 94.81 80 GLU A N 1
ATOM 610 C CA . GLU A 1 80 ? 4.467 -2.401 -21.690 1.00 94.81 80 GLU A CA 1
ATOM 611 C C . GLU A 1 80 ? 4.616 -1.579 -20.413 1.00 94.81 80 GLU A C 1
ATOM 613 O O . GLU A 1 80 ? 4.514 -2.105 -19.306 1.00 94.81 80 GLU A O 1
ATOM 618 N N . ILE A 1 81 ? 4.934 -0.296 -20.578 1.00 92.88 81 ILE A N 1
ATOM 619 C CA . ILE A 1 81 ? 5.124 0.631 -19.463 1.00 92.88 81 ILE A CA 1
ATOM 620 C C . ILE A 1 81 ? 3.770 0.864 -18.795 1.00 92.88 81 ILE A C 1
ATOM 622 O O . ILE A 1 81 ? 2.800 1.220 -19.461 1.00 92.88 81 ILE A O 1
ATOM 626 N N . THR A 1 82 ? 3.728 0.657 -17.484 1.00 91.19 82 THR A N 1
ATOM 627 C CA . THR A 1 82 ? 2.531 0.837 -16.652 1.00 91.19 82 THR A CA 1
ATOM 628 C C . THR A 1 82 ? 2.567 2.175 -15.929 1.00 91.19 82 THR A C 1
ATOM 630 O O . THR A 1 82 ? 1.545 2.845 -15.836 1.00 91.19 82 THR A O 1
ATOM 633 N N . ASP A 1 83 ? 3.745 2.595 -15.463 1.00 89.75 83 ASP A N 1
ATOM 634 C CA . ASP A 1 83 ? 3.896 3.809 -14.669 1.00 89.75 83 ASP A CA 1
ATOM 635 C C . ASP A 1 83 ? 5.311 4.385 -14.824 1.00 89.75 83 ASP A C 1
ATOM 637 O O . ASP A 1 83 ? 6.289 3.643 -14.823 1.00 89.75 83 ASP A O 1
ATOM 641 N N . THR A 1 84 ? 5.443 5.709 -14.931 1.00 92.31 84 THR A N 1
ATOM 642 C CA . THR A 1 84 ? 6.748 6.394 -15.050 1.00 92.31 84 THR A CA 1
ATOM 643 C C . THR A 1 84 ? 7.008 7.276 -13.830 1.00 92.31 84 THR A C 1
ATOM 645 O O . THR A 1 84 ? 6.122 8.034 -13.422 1.00 92.31 84 THR A O 1
ATOM 648 N N . PHE A 1 85 ? 8.220 7.187 -13.269 1.00 91.44 85 PHE A N 1
ATOM 649 C CA . PHE A 1 85 ? 8.689 7.949 -12.098 1.00 91.44 85 PHE A CA 1
ATOM 650 C C . PHE A 1 85 ? 9.851 8.893 -12.430 1.00 91.44 85 PHE A C 1
ATOM 652 O O . PHE A 1 85 ? 10.017 9.919 -11.779 1.00 91.44 85 PHE A O 1
ATOM 659 N N . LYS A 1 86 ? 10.659 8.560 -13.442 1.00 91.88 86 LYS A N 1
ATOM 660 C CA . LYS A 1 86 ? 11.718 9.419 -13.984 1.00 91.88 86 LYS A CA 1
ATOM 661 C C . LYS A 1 86 ? 11.892 9.145 -15.473 1.00 91.88 86 LYS A C 1
ATOM 663 O O . LYS A 1 86 ? 11.877 7.987 -15.880 1.00 91.88 86 LYS A O 1
ATOM 668 N N . GLY A 1 87 ? 12.119 10.206 -16.245 1.00 84.75 87 GLY A N 1
ATOM 669 C CA . GLY A 1 87 ? 12.324 10.127 -17.691 1.00 84.75 87 GLY A CA 1
ATOM 670 C C . GLY A 1 87 ? 11.098 10.555 -18.493 1.00 84.75 87 GLY A C 1
ATOM 671 O O . GLY A 1 87 ? 9.974 10.237 -18.121 1.00 84.75 87 GLY A O 1
ATOM 672 N N . LYS A 1 88 ? 11.305 11.315 -19.577 1.00 65.94 88 LYS A N 1
ATOM 673 C CA . LYS A 1 88 ? 10.215 11.829 -20.436 1.00 65.94 88 LYS A CA 1
ATOM 674 C C . LYS A 1 88 ? 9.929 10.944 -21.657 1.00 65.94 88 LYS A C 1
ATOM 676 O O . LYS A 1 88 ? 8.809 10.965 -22.148 1.00 65.94 88 LYS A O 1
ATOM 681 N N . ASN A 1 89 ? 10.916 10.164 -22.108 1.00 60.69 89 ASN A N 1
ATOM 682 C CA . ASN A 1 89 ? 10.859 9.316 -23.304 1.00 60.69 89 ASN A CA 1
ATOM 683 C C . ASN A 1 89 ? 11.299 7.888 -22.960 1.00 60.69 89 ASN A C 1
ATOM 685 O O . ASN A 1 89 ? 12.338 7.418 -23.417 1.00 60.69 89 ASN A O 1
ATOM 689 N N . THR A 1 90 ? 10.538 7.202 -22.111 1.00 65.12 90 THR A N 1
ATOM 690 C CA . THR A 1 90 ? 10.824 5.806 -21.785 1.00 65.12 90 THR A CA 1
ATOM 691 C C . THR A 1 90 ? 10.646 4.927 -23.022 1.00 65.12 90 THR A C 1
ATOM 693 O O . THR A 1 90 ? 9.558 4.805 -23.588 1.00 65.12 90 THR A O 1
ATOM 696 N N . SER A 1 91 ? 11.749 4.330 -23.473 1.00 75.25 91 SER A N 1
ATOM 697 C CA . SER A 1 91 ? 11.754 3.391 -24.590 1.00 75.25 91 SER A CA 1
ATOM 698 C C . SER A 1 91 ? 10.949 2.139 -24.236 1.00 75.25 91 SER A C 1
ATOM 700 O O . SER A 1 91 ? 11.106 1.562 -23.164 1.00 75.25 91 SER A O 1
ATOM 702 N N . LYS A 1 92 ? 10.139 1.644 -25.180 1.00 89.44 92 LYS A N 1
ATOM 703 C CA . LYS A 1 92 ? 9.469 0.331 -25.058 1.00 89.44 92 LYS A CA 1
ATOM 704 C C . LYS A 1 92 ? 10.432 -0.850 -25.231 1.00 89.44 92 LYS A C 1
ATOM 706 O O . LYS A 1 92 ? 10.001 -1.998 -25.215 1.00 89.44 92 LYS A O 1
ATOM 711 N N . THR A 1 93 ? 11.714 -0.570 -25.454 1.00 90.50 93 THR A N 1
ATOM 712 C CA . THR A 1 93 ? 12.776 -1.557 -25.638 1.00 90.50 93 THR A CA 1
ATOM 713 C C . THR A 1 93 ? 13.891 -1.318 -24.628 1.00 90.50 93 THR A C 1
ATOM 715 O O . THR A 1 93 ? 14.437 -0.214 -24.568 1.00 90.50 93 THR A O 1
ATOM 718 N N . LEU A 1 94 ? 14.260 -2.372 -23.907 1.00 93.12 94 LEU A N 1
ATOM 719 C CA . LEU A 1 94 ? 15.338 -2.408 -22.925 1.00 93.12 94 LEU A CA 1
ATOM 720 C C . LEU A 1 94 ? 16.342 -3.498 -23.302 1.00 93.12 94 LEU A C 1
ATOM 722 O O . LEU A 1 94 ? 15.954 -4.558 -23.788 1.00 93.12 94 LEU A O 1
ATOM 726 N N . TYR A 1 95 ? 17.627 -3.253 -23.075 1.00 92.50 95 TYR A N 1
ATOM 727 C CA . TYR A 1 95 ? 18.695 -4.205 -23.362 1.00 92.50 95 TYR A CA 1
ATOM 728 C C . TYR A 1 95 ? 19.367 -4.676 -22.072 1.00 92.50 95 TYR A C 1
ATOM 730 O O . TYR A 1 95 ? 19.608 -3.899 -21.149 1.00 92.50 95 TYR A O 1
ATOM 738 N N . THR A 1 96 ? 19.729 -5.949 -22.012 1.00 91.38 96 THR A N 1
ATOM 739 C CA . THR A 1 96 ? 20.560 -6.492 -20.933 1.00 91.38 96 THR A CA 1
ATOM 740 C C . THR A 1 96 ? 21.491 -7.568 -21.480 1.00 91.38 96 THR A C 1
ATOM 742 O O . THR A 1 96 ? 21.269 -8.080 -22.577 1.00 91.38 96 THR A O 1
ATOM 745 N N . ASN A 1 97 ? 22.581 -7.870 -20.776 1.00 86.06 97 ASN A N 1
ATOM 746 C CA . ASN A 1 97 ? 23.497 -8.922 -21.216 1.00 86.06 97 ASN A CA 1
ATOM 747 C C . ASN A 1 97 ? 22.802 -10.294 -21.174 1.00 86.06 97 ASN A C 1
ATOM 749 O O . ASN A 1 97 ? 21.846 -10.493 -20.425 1.00 86.06 97 ASN A O 1
ATOM 753 N N . PHE A 1 98 ? 23.267 -11.229 -21.999 1.00 82.00 98 PHE A N 1
ATOM 754 C CA . PHE A 1 98 ? 22.738 -12.590 -22.017 1.00 82.00 98 PHE A CA 1
ATOM 755 C C . PHE A 1 98 ? 23.155 -13.371 -20.762 1.00 82.00 98 PHE A C 1
ATOM 757 O O . PHE A 1 98 ? 24.326 -13.368 -20.397 1.00 82.00 98 PHE A O 1
ATOM 764 N N . VAL A 1 99 ? 22.214 -14.057 -20.113 1.00 75.25 99 VAL A N 1
ATOM 765 C CA . VAL A 1 99 ? 22.451 -14.769 -18.848 1.00 75.25 99 VAL A CA 1
ATOM 766 C C . VAL A 1 99 ? 23.151 -16.105 -19.122 1.00 75.25 99 VAL A C 1
ATOM 768 O O . VAL A 1 99 ? 22.515 -17.088 -19.486 1.00 75.25 99 VAL A O 1
ATOM 771 N N . ASP A 1 100 ? 24.474 -16.140 -18.969 1.00 67.88 100 ASP A N 1
ATOM 772 C CA . ASP A 1 100 ? 25.330 -17.321 -19.188 1.00 67.88 100 ASP A CA 1
ATOM 773 C C . ASP A 1 100 ? 26.231 -17.653 -17.981 1.00 67.88 100 ASP A C 1
ATOM 775 O O . ASP A 1 100 ? 27.200 -18.401 -18.097 1.00 67.88 100 ASP A O 1
ATOM 779 N N . GLY A 1 101 ? 25.915 -17.094 -16.809 1.00 60.03 101 GLY A N 1
ATOM 780 C CA . GLY A 1 101 ? 26.641 -17.320 -15.555 1.00 60.03 101 GLY A CA 1
ATOM 781 C C . GLY A 1 101 ? 27.909 -16.476 -15.369 1.00 60.03 101 GLY A C 1
ATOM 782 O O . GLY A 1 101 ? 28.381 -16.366 -14.238 1.00 60.03 101 GLY A O 1
ATOM 783 N N . ALA A 1 102 ? 28.427 -15.837 -16.426 1.00 62.22 102 ALA A N 1
ATOM 784 C CA . ALA A 1 102 ? 29.619 -14.979 -16.369 1.00 62.22 102 ALA A CA 1
ATOM 785 C C . ALA A 1 102 ? 29.322 -13.489 -16.624 1.00 62.22 102 ALA A C 1
ATOM 787 O O . ALA A 1 102 ? 30.155 -12.636 -16.313 1.00 62.22 102 ALA A O 1
ATOM 788 N N . THR A 1 103 ? 28.150 -13.145 -17.172 1.00 75.94 103 THR A N 1
ATOM 789 C CA . THR A 1 103 ? 27.750 -11.745 -17.377 1.00 75.94 103 THR A CA 1
ATOM 790 C C . THR A 1 103 ? 26.707 -11.262 -16.369 1.00 75.94 103 THR A C 1
ATOM 792 O O . THR A 1 103 ? 25.931 -12.036 -15.814 1.00 75.94 103 THR A O 1
ATOM 795 N N . CYS A 1 104 ? 26.634 -9.941 -16.166 1.00 79.06 104 CYS A N 1
ATOM 796 C CA . CYS A 1 104 ? 25.663 -9.329 -15.252 1.00 79.06 104 CYS A CA 1
ATOM 797 C C . CYS A 1 104 ? 24.310 -9.096 -15.951 1.00 79.06 104 CYS A C 1
ATOM 799 O O . CYS A 1 104 ? 23.682 -8.046 -15.797 1.00 79.06 104 CYS A O 1
ATOM 801 N N . GLY A 1 105 ? 23.897 -10.051 -16.784 1.00 84.38 105 GLY A N 1
ATOM 802 C CA . GLY A 1 105 ? 22.622 -10.036 -17.486 1.00 84.38 105 GLY A CA 1
ATOM 803 C C . GLY A 1 105 ? 21.449 -10.188 -16.530 1.00 84.38 105 GLY A C 1
ATOM 804 O O . GLY A 1 105 ? 21.514 -10.979 -15.595 1.00 84.38 105 GLY A O 1
ATOM 805 N N . MET A 1 106 ? 20.383 -9.427 -16.755 1.00 87.75 106 MET A N 1
ATOM 806 C CA . MET A 1 106 ? 19.134 -9.575 -16.018 1.00 87.75 106 MET A CA 1
ATOM 807 C C . MET A 1 106 ? 18.235 -10.604 -16.694 1.00 87.75 106 MET A C 1
ATOM 809 O O . MET A 1 106 ? 17.953 -10.497 -17.889 1.00 87.75 106 MET A O 1
ATOM 813 N N . ASP A 1 107 ? 17.768 -11.577 -15.915 1.00 89.12 107 ASP A N 1
ATOM 814 C CA . ASP A 1 107 ? 16.829 -12.584 -16.393 1.00 89.12 107 ASP A CA 1
ATOM 815 C C . ASP A 1 107 ? 15.391 -12.103 -16.186 1.00 89.12 107 ASP A C 1
ATOM 817 O O . ASP A 1 107 ? 14.903 -11.977 -15.060 1.00 89.12 107 ASP A O 1
ATOM 821 N N . PHE A 1 108 ? 14.727 -11.754 -17.284 1.00 93.19 108 PHE A N 1
ATOM 822 C CA . PHE A 1 108 ? 13.345 -11.298 -17.258 1.00 93.19 108 PHE A CA 1
ATOM 823 C C . PHE A 1 108 ? 12.399 -12.459 -17.539 1.00 93.19 108 PHE A C 1
ATOM 825 O O . PHE A 1 108 ? 12.632 -13.274 -18.425 1.00 93.19 108 PHE A O 1
ATOM 832 N N . GLU A 1 109 ? 11.255 -12.466 -16.865 1.00 93.56 109 GLU A N 1
ATOM 833 C CA . GLU A 1 109 ? 10.187 -13.418 -17.142 1.00 93.56 109 GLU A CA 1
ATOM 834 C C . GLU A 1 109 ? 9.069 -12.756 -17.951 1.00 93.56 109 GLU A C 1
ATOM 836 O O . GLU A 1 109 ? 8.490 -11.738 -17.552 1.00 93.56 109 GLU A O 1
ATOM 841 N N . LYS A 1 110 ? 8.712 -13.362 -19.088 1.00 95.06 110 LYS A N 1
ATOM 842 C CA . LYS A 1 110 ? 7.590 -12.902 -19.914 1.00 95.06 110 LYS A CA 1
ATOM 843 C C . LYS A 1 110 ? 6.288 -12.901 -19.105 1.00 95.06 110 LYS A C 1
ATOM 845 O O . LYS A 1 110 ? 5.943 -13.871 -18.440 1.00 95.06 110 LYS A O 1
ATOM 850 N N . GLY A 1 111 ? 5.540 -11.804 -19.195 1.00 92.19 111 GLY A N 1
ATOM 851 C CA . GLY A 1 111 ? 4.266 -11.609 -18.507 1.00 92.19 111 GLY A CA 1
ATOM 852 C C . GLY A 1 111 ? 4.375 -11.133 -17.056 1.00 92.19 111 GLY A C 1
ATOM 853 O O . GLY A 1 111 ? 3.347 -10.756 -16.494 1.00 92.19 111 GLY A O 1
ATOM 854 N N . LYS A 1 112 ? 5.574 -11.104 -16.460 1.00 95.00 112 LYS A N 1
ATOM 855 C CA . LYS A 1 112 ? 5.802 -10.534 -15.126 1.00 95.00 112 LYS A CA 1
ATOM 856 C C . LYS A 1 112 ? 6.023 -9.023 -15.197 1.00 95.00 112 LYS A C 1
ATOM 858 O O . LYS A 1 112 ? 6.303 -8.465 -16.259 1.00 95.00 112 LYS A O 1
ATOM 863 N N . GLU A 1 113 ? 5.889 -8.377 -14.047 1.00 95.00 113 GLU A N 1
ATOM 864 C CA . GLU A 1 113 ? 6.030 -6.933 -13.891 1.00 95.00 113 GLU A CA 1
ATOM 865 C C . GLU A 1 113 ? 7.244 -6.594 -13.030 1.00 95.00 113 GLU A C 1
ATOM 867 O O . GLU A 1 113 ? 7.542 -7.280 -12.047 1.00 95.00 113 GLU A O 1
ATOM 872 N N . TYR A 1 114 ? 7.930 -5.518 -13.402 1.00 95.94 114 TYR A N 1
ATOM 873 C CA . TYR A 1 114 ? 9.177 -5.085 -12.781 1.00 95.94 114 TYR A CA 1
ATOM 874 C C . TYR A 1 114 ? 9.163 -3.579 -12.540 1.00 95.94 114 TYR A C 1
ATOM 876 O O . TYR A 1 114 ? 8.570 -2.837 -13.326 1.00 95.94 114 TYR A O 1
ATOM 884 N N . VAL A 1 115 ? 9.863 -3.132 -11.495 1.00 95.81 115 VAL A N 1
ATOM 885 C CA . VAL A 1 115 ? 10.418 -1.774 -11.448 1.00 95.81 115 VAL A CA 1
ATOM 886 C C . VAL A 1 115 ? 11.746 -1.805 -12.186 1.00 95.81 115 VAL A C 1
ATOM 888 O O . VAL A 1 115 ? 12.561 -2.689 -11.937 1.00 95.81 115 VAL A O 1
ATOM 891 N N . ILE A 1 116 ? 11.949 -0.883 -13.118 1.00 95.81 116 ILE A N 1
ATOM 892 C CA . ILE A 1 116 ? 13.105 -0.842 -14.006 1.00 95.81 116 ILE A CA 1
ATOM 893 C C . ILE A 1 116 ? 13.847 0.465 -13.787 1.00 95.81 116 ILE A C 1
ATOM 895 O O . ILE A 1 116 ? 13.287 1.547 -13.949 1.00 95.81 116 ILE A O 1
ATOM 899 N N . TYR A 1 117 ? 15.122 0.323 -13.441 1.00 95.00 117 TYR A N 1
ATOM 900 C CA . TYR A 1 117 ? 16.121 1.375 -13.374 1.00 95.00 117 TYR A CA 1
ATOM 901 C C . TYR A 1 117 ? 17.042 1.200 -14.581 1.00 95.00 117 TYR A C 1
ATOM 903 O O . TYR A 1 117 ? 17.887 0.294 -14.607 1.00 95.00 117 TYR A O 1
ATOM 911 N N . ASP A 1 118 ? 16.840 2.024 -15.609 1.00 93.38 118 ASP A N 1
ATOM 912 C CA . ASP A 1 118 ? 17.667 1.982 -16.812 1.00 93.38 118 ASP A CA 1
ATOM 913 C C . ASP A 1 118 ? 18.712 3.095 -16.839 1.00 93.38 118 ASP A C 1
ATOM 915 O O . ASP A 1 118 ? 18.558 4.165 -16.244 1.00 93.38 118 ASP A O 1
ATOM 919 N N . ARG A 1 119 ? 19.807 2.820 -17.542 1.00 91.25 119 ARG A N 1
ATOM 920 C CA . ARG A 1 119 ? 20.791 3.825 -17.937 1.00 91.25 119 ARG A CA 1
ATOM 921 C C . ARG A 1 119 ? 20.831 3.877 -19.451 1.00 91.25 119 ARG A C 1
ATOM 923 O O . ARG A 1 119 ? 20.809 2.841 -20.116 1.00 91.25 119 ARG A O 1
ATOM 930 N N . GLU A 1 120 ? 20.865 5.082 -19.986 1.00 89.62 120 GLU A N 1
ATOM 931 C CA . GLU A 1 120 ? 21.075 5.297 -21.408 1.00 89.62 120 GLU A CA 1
ATOM 932 C C . GLU A 1 120 ? 22.567 5.188 -21.721 1.00 89.62 120 GLU A C 1
ATOM 934 O O . GLU A 1 120 ? 23.395 5.866 -21.115 1.00 89.62 120 GLU A O 1
ATOM 939 N N . ASP A 1 121 ? 22.894 4.318 -22.665 1.00 84.31 121 ASP A N 1
ATOM 940 C CA . ASP A 1 121 ? 24.245 4.046 -23.128 1.00 84.31 121 ASP A CA 1
ATOM 941 C C . ASP A 1 121 ? 24.227 3.968 -24.659 1.00 84.31 121 ASP A C 1
ATOM 943 O O . ASP A 1 121 ? 23.594 3.082 -25.240 1.00 84.31 121 ASP A O 1
ATOM 947 N N . HIS A 1 122 ? 24.864 4.939 -25.319 1.00 82.12 122 HIS A N 1
ATOM 948 C CA . HIS A 1 122 ? 24.902 5.067 -26.782 1.00 82.12 122 HIS A CA 1
ATOM 949 C C . HIS A 1 122 ? 23.519 4.943 -27.466 1.00 82.12 122 HIS A C 1
ATOM 951 O O . HIS A 1 122 ? 23.362 4.236 -28.463 1.00 82.12 122 HIS A O 1
ATOM 957 N N . GLY A 1 123 ? 22.495 5.612 -26.917 1.00 82.75 123 GLY A N 1
ATOM 958 C CA . GLY A 1 123 ? 21.123 5.600 -27.445 1.00 82.75 123 GLY A CA 1
ATOM 959 C C . GLY A 1 123 ? 20.336 4.312 -27.166 1.00 82.75 123 GLY A C 1
ATOM 960 O O . GLY A 1 123 ? 19.227 4.143 -27.677 1.00 82.75 123 GLY A O 1
ATOM 961 N N . LYS A 1 124 ? 20.886 3.390 -26.364 1.00 86.56 124 LYS A N 1
ATOM 962 C CA . LYS A 1 124 ? 20.192 2.191 -25.878 1.00 86.56 124 LYS A CA 1
ATOM 963 C C . LYS A 1 124 ? 19.946 2.297 -24.384 1.00 86.56 124 LYS A C 1
ATOM 965 O O . LYS A 1 124 ? 20.844 2.611 -23.614 1.00 86.56 124 LYS A O 1
ATOM 970 N N . HIS A 1 125 ? 18.741 1.943 -23.964 1.00 92.06 125 HIS A N 1
ATOM 971 C CA . HIS A 1 125 ? 18.416 1.806 -22.551 1.00 92.06 125 HIS A CA 1
ATOM 972 C C . HIS A 1 125 ? 18.861 0.433 -22.067 1.00 92.06 125 HIS A C 1
ATOM 974 O O . HIS A 1 125 ? 18.446 -0.584 -22.630 1.00 92.06 125 HIS A O 1
ATOM 980 N N . ARG A 1 126 ? 19.723 0.401 -21.050 1.00 91.00 126 ARG A N 1
ATOM 981 C CA . ARG A 1 126 ? 20.302 -0.826 -20.504 1.00 91.00 126 ARG A CA 1
ATOM 982 C C . ARG A 1 126 ? 19.989 -0.996 -19.024 1.00 91.00 126 ARG A C 1
ATOM 984 O O . ARG A 1 126 ? 19.954 -0.024 -18.271 1.00 91.00 126 ARG A O 1
ATOM 991 N N . THR A 1 127 ? 19.836 -2.247 -18.602 1.00 92.44 127 THR A N 1
ATOM 992 C CA . THR A 1 127 ? 19.785 -2.620 -17.184 1.00 92.44 127 THR A CA 1
ATOM 993 C C . THR A 1 127 ? 20.544 -3.921 -16.919 1.00 92.44 127 THR A C 1
ATOM 995 O O . THR A 1 127 ? 20.915 -4.647 -17.846 1.00 92.44 127 THR A O 1
ATOM 998 N N . SER A 1 128 ? 20.797 -4.215 -15.650 1.00 89.75 128 SER A N 1
ATOM 999 C CA . SER A 1 128 ? 21.566 -5.379 -15.205 1.00 89.75 128 SER A CA 1
ATOM 1000 C C . SER A 1 128 ? 21.120 -5.827 -13.818 1.00 89.75 128 SER A C 1
ATOM 1002 O O . SER A 1 128 ? 20.444 -5.082 -13.106 1.00 89.75 128 SER A O 1
ATOM 1004 N N . ILE A 1 129 ? 21.574 -7.006 -13.392 1.00 87.38 129 ILE A N 1
ATOM 1005 C CA . ILE A 1 129 ? 21.416 -7.476 -12.000 1.00 87.38 129 ILE A CA 1
ATOM 1006 C C . ILE A 1 129 ? 22.106 -6.574 -10.969 1.00 87.38 129 ILE A C 1
ATOM 1008 O O . ILE A 1 129 ? 21.825 -6.681 -9.784 1.00 87.38 129 ILE A O 1
ATOM 1012 N N . CYS A 1 130 ? 22.997 -5.680 -11.410 1.00 88.19 130 CYS A N 1
ATOM 1013 C CA . CYS A 1 130 ? 23.649 -4.701 -10.542 1.00 88.19 130 CYS A CA 1
ATOM 1014 C C . CYS A 1 130 ? 22.874 -3.380 -10.441 1.00 88.19 130 CYS A C 1
ATOM 1016 O O . CYS A 1 130 ? 23.332 -2.445 -9.791 1.00 88.19 130 CYS A O 1
ATOM 1018 N N . SER A 1 131 ? 21.734 -3.264 -11.118 1.00 90.12 131 SER A N 1
ATOM 1019 C CA . SER A 1 131 ? 20.792 -2.169 -10.895 1.00 90.12 131 SER A CA 1
ATOM 1020 C C . SER A 1 131 ? 19.806 -2.534 -9.780 1.00 90.12 131 SER A C 1
ATOM 1022 O O . SER A 1 131 ? 19.686 -3.700 -9.416 1.00 90.12 131 SER A O 1
ATOM 1024 N N . ARG A 1 132 ? 19.031 -1.558 -9.290 1.00 93.19 132 ARG A N 1
ATOM 1025 C CA . ARG A 1 132 ? 17.868 -1.826 -8.421 1.00 93.19 132 ARG A CA 1
ATOM 1026 C C . ARG A 1 132 ? 16.648 -2.380 -9.179 1.00 93.19 132 ARG A C 1
ATOM 1028 O O . ARG A 1 132 ? 15.561 -2.454 -8.617 1.00 93.19 132 ARG A O 1
ATOM 1035 N N . THR A 1 133 ? 16.782 -2.745 -10.459 1.00 94.25 133 THR A N 1
ATOM 1036 C CA . THR A 1 133 ? 15.679 -3.352 -11.218 1.00 94.25 133 THR A CA 1
ATOM 1037 C C . THR A 1 133 ? 15.291 -4.683 -10.586 1.00 94.25 133 THR A C 1
ATOM 1039 O O . THR A 1 133 ? 16.130 -5.562 -10.393 1.00 94.25 133 THR A O 1
ATOM 1042 N N . ALA A 1 134 ? 14.009 -4.838 -10.275 1.00 93.75 134 ALA A N 1
ATOM 1043 C CA . ALA A 1 134 ? 13.497 -5.994 -9.556 1.00 93.75 134 ALA A CA 1
ATOM 1044 C C . ALA A 1 134 ? 12.043 -6.279 -9.935 1.00 93.75 134 ALA A C 1
ATOM 1046 O O . ALA A 1 134 ? 11.304 -5.395 -10.371 1.00 93.75 134 ALA A O 1
ATOM 1047 N N . ASN A 1 135 ? 11.623 -7.533 -9.759 1.00 93.81 135 ASN A N 1
ATOM 1048 C CA . ASN A 1 135 ? 10.215 -7.909 -9.870 1.00 93.81 135 ASN A CA 1
ATOM 1049 C C . ASN A 1 135 ? 9.391 -7.090 -8.864 1.00 93.81 135 ASN A C 1
ATOM 1051 O O . ASN A 1 135 ? 9.837 -6.918 -7.728 1.00 93.81 135 ASN A O 1
ATOM 1055 N N . LEU A 1 136 ? 8.193 -6.626 -9.240 1.00 89.62 136 LEU A N 1
ATOM 1056 C CA . LEU A 1 136 ? 7.372 -5.776 -8.364 1.00 89.62 136 LEU A CA 1
ATOM 1057 C C . LEU A 1 136 ? 7.136 -6.381 -6.976 1.00 89.62 136 LEU A C 1
ATOM 1059 O O . LEU A 1 136 ? 7.139 -5.647 -5.991 1.00 89.62 136 LEU A O 1
ATOM 1063 N N . LYS A 1 137 ? 7.001 -7.711 -6.881 1.00 84.56 137 LYS A N 1
ATOM 1064 C CA . LYS A 1 137 ? 6.820 -8.410 -5.598 1.00 84.56 137 LYS A CA 1
ATOM 1065 C C . LYS A 1 137 ? 7.987 -8.212 -4.625 1.00 84.56 137 LYS A C 1
ATOM 1067 O O . LYS A 1 137 ? 7.778 -8.259 -3.421 1.00 84.56 137 LYS A O 1
ATOM 1072 N N . ASN A 1 138 ? 9.188 -7.969 -5.145 1.00 86.88 138 ASN A N 1
ATOM 1073 C CA . ASN A 1 138 ? 10.418 -7.804 -4.368 1.00 86.88 138 ASN A CA 1
ATOM 1074 C C . ASN A 1 138 ? 10.862 -6.333 -4.279 1.00 86.88 138 ASN A C 1
ATOM 1076 O O . ASN A 1 138 ? 11.908 -6.046 -3.707 1.00 86.88 138 ASN A O 1
ATOM 1080 N N . ALA A 1 139 ? 10.091 -5.407 -4.853 1.00 89.00 139 ALA A N 1
ATOM 1081 C CA . ALA A 1 139 ? 10.462 -4.004 -5.023 1.00 89.00 139 ALA A CA 1
ATOM 1082 C C . ALA A 1 139 ? 9.654 -3.055 -4.123 1.00 89.00 139 ALA A C 1
ATOM 1084 O O . ALA A 1 139 ? 9.441 -1.895 -4.466 1.00 89.00 139 ALA A O 1
ATOM 1085 N N . ILE A 1 140 ? 9.142 -3.537 -2.988 1.00 81.94 140 ILE A N 1
ATOM 1086 C CA . ILE A 1 140 ? 8.238 -2.746 -2.138 1.00 81.94 140 ILE A CA 1
ATOM 1087 C C . ILE A 1 140 ? 8.923 -1.479 -1.610 1.00 81.94 140 ILE A C 1
ATOM 1089 O O . ILE A 1 140 ? 8.316 -0.408 -1.618 1.00 81.94 140 ILE A O 1
ATOM 1093 N N . GLU A 1 141 ? 10.186 -1.587 -1.188 1.00 82.69 141 GLU A N 1
ATOM 1094 C CA . GLU A 1 141 ? 10.986 -0.443 -0.737 1.00 82.69 141 GLU A CA 1
ATOM 1095 C C . GLU A 1 141 ? 11.072 0.634 -1.831 1.00 82.69 141 GLU A C 1
ATOM 1097 O O . GLU A 1 141 ? 10.750 1.799 -1.592 1.00 82.69 141 GLU A O 1
ATOM 1102 N N . ASP A 1 142 ? 11.416 0.226 -3.053 1.00 90.62 142 ASP A N 1
ATOM 1103 C CA . ASP A 1 142 ? 11.482 1.098 -4.223 1.00 90.62 142 ASP A CA 1
ATOM 1104 C C . ASP A 1 142 ? 10.131 1.749 -4.511 1.00 90.62 142 ASP A C 1
ATOM 1106 O O . ASP A 1 142 ? 10.040 2.966 -4.662 1.00 90.62 142 ASP A O 1
ATOM 1110 N N . LEU A 1 143 ? 9.055 0.960 -4.536 1.00 89.31 143 LEU A N 1
ATOM 1111 C CA . LEU A 1 143 ? 7.718 1.459 -4.841 1.00 89.31 143 LEU A CA 1
ATOM 1112 C C . LEU A 1 143 ? 7.228 2.481 -3.809 1.00 89.31 143 LEU A C 1
ATOM 1114 O O . LEU A 1 143 ? 6.584 3.453 -4.207 1.00 89.31 143 LEU A O 1
ATOM 1118 N N . ARG A 1 144 ? 7.551 2.325 -2.517 1.00 83.31 144 ARG A N 1
ATOM 1119 C CA . ARG A 1 144 ? 7.224 3.332 -1.489 1.00 83.31 144 ARG A CA 1
ATOM 1120 C C . ARG A 1 144 ? 7.867 4.675 -1.799 1.00 83.31 144 ARG A C 1
ATOM 1122 O O . ARG A 1 144 ? 7.178 5.699 -1.814 1.00 83.31 144 ARG A O 1
ATOM 1129 N N . VAL A 1 145 ? 9.168 4.667 -2.082 1.00 87.12 145 VAL A N 1
ATOM 1130 C CA . VAL A 1 1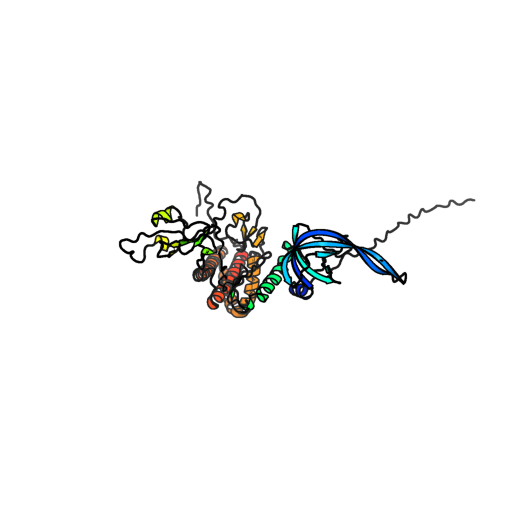45 ? 9.933 5.884 -2.381 1.00 87.12 145 VAL A CA 1
ATOM 1131 C C . VAL A 1 145 ? 9.446 6.517 -3.682 1.00 87.12 145 VAL A C 1
ATOM 1133 O O . VAL A 1 145 ? 9.121 7.707 -3.721 1.00 87.12 145 VAL A O 1
ATOM 1136 N N . LEU A 1 146 ? 9.343 5.717 -4.744 1.00 91.12 146 LEU A N 1
ATOM 1137 C CA . LEU A 1 146 ? 8.989 6.177 -6.084 1.00 91.12 146 LEU A CA 1
ATOM 1138 C C . LEU A 1 146 ? 7.566 6.741 -6.140 1.00 91.12 146 LEU A C 1
ATOM 1140 O O . LEU A 1 146 ? 7.370 7.851 -6.644 1.00 91.12 146 LEU A O 1
ATOM 1144 N N . LYS A 1 147 ? 6.575 6.034 -5.578 1.00 89.25 147 LYS A N 1
ATOM 1145 C CA . LYS A 1 147 ? 5.181 6.504 -5.562 1.00 89.25 147 LYS A CA 1
ATOM 1146 C C . LYS A 1 147 ? 5.010 7.755 -4.707 1.00 89.25 147 LYS A C 1
ATOM 1148 O O . LYS A 1 147 ? 4.352 8.694 -5.154 1.00 89.25 147 LYS A O 1
ATOM 1153 N N . LYS A 1 148 ? 5.645 7.819 -3.528 1.00 85.25 148 LYS A N 1
ATOM 1154 C CA . LYS A 1 148 ? 5.618 9.021 -2.680 1.00 85.25 148 LYS A CA 1
ATOM 1155 C C . LYS A 1 148 ? 6.236 10.218 -3.393 1.00 85.25 148 LYS A C 1
ATOM 1157 O O . LYS A 1 148 ? 5.653 11.299 -3.401 1.00 85.25 148 LYS A O 1
ATOM 1162 N N . LYS A 1 149 ? 7.399 10.041 -4.022 1.00 87.19 149 LYS A N 1
ATOM 1163 C CA . LYS A 1 149 ? 8.063 11.122 -4.754 1.00 87.19 149 LYS A CA 1
ATOM 1164 C C . LYS A 1 149 ? 7.213 11.621 -5.921 1.00 87.19 149 LYS A C 1
ATOM 1166 O O . LYS A 1 149 ? 6.999 12.825 -6.025 1.00 87.19 149 LYS A O 1
ATOM 1171 N N . LYS A 1 150 ? 6.681 10.712 -6.744 1.00 89.69 150 LYS A N 1
ATOM 1172 C CA . LYS A 1 150 ? 5.786 11.055 -7.859 1.00 89.69 150 LYS A CA 1
ATOM 1173 C C . LYS A 1 150 ? 4.555 11.822 -7.383 1.00 89.69 150 LYS A C 1
ATOM 1175 O O . LYS A 1 150 ? 4.203 12.844 -7.963 1.00 89.69 150 LYS A O 1
ATOM 1180 N N . PHE A 1 151 ? 3.939 11.373 -6.292 1.00 86.69 151 PHE A N 1
ATOM 1181 C CA . PHE A 1 151 ? 2.840 12.096 -5.663 1.00 86.69 151 PHE A CA 1
ATOM 1182 C C . PHE A 1 151 ? 3.245 13.518 -5.254 1.00 86.69 151 PHE A C 1
ATOM 1184 O O . PHE A 1 151 ? 2.559 14.477 -5.606 1.00 86.69 151 PHE A O 1
ATOM 1191 N N . MET A 1 152 ? 4.384 13.671 -4.574 1.00 84.56 152 MET A N 1
ATOM 1192 C CA . MET A 1 152 ? 4.895 14.975 -4.138 1.00 84.56 152 MET A CA 1
ATOM 1193 C C . MET A 1 152 ? 5.257 15.911 -5.297 1.00 84.56 152 MET A C 1
ATOM 1195 O O . MET A 1 152 ? 5.105 17.126 -5.164 1.00 84.56 152 MET A O 1
ATOM 1199 N N . GLU A 1 153 ? 5.743 15.380 -6.416 1.00 85.56 153 GLU A N 1
ATOM 1200 C CA . GLU A 1 153 ? 6.047 16.159 -7.621 1.00 85.56 153 GLU A CA 1
ATOM 1201 C C . GLU A 1 153 ? 4.781 16.628 -8.343 1.00 85.56 153 GLU A C 1
ATOM 1203 O O . GLU A 1 153 ? 4.743 17.770 -8.800 1.00 85.56 153 GLU A O 1
ATOM 1208 N N . ASN A 1 154 ? 3.746 15.786 -8.397 1.00 81.81 154 ASN A N 1
ATOM 1209 C CA . ASN A 1 154 ? 2.514 16.081 -9.125 1.00 81.81 154 ASN A CA 1
ATOM 1210 C C . ASN A 1 154 ? 1.562 16.999 -8.350 1.00 81.81 154 ASN A C 1
ATOM 1212 O O . ASN A 1 154 ? 1.103 18.009 -8.878 1.00 81.81 154 ASN A O 1
ATOM 1216 N N . GLU A 1 155 ? 1.225 16.644 -7.109 1.00 78.31 155 GLU A N 1
ATOM 1217 C CA . GLU A 1 155 ? 0.157 17.330 -6.371 1.00 78.31 155 GLU A CA 1
ATOM 1218 C C . GLU A 1 155 ? 0.378 17.430 -4.861 1.00 78.31 155 GLU A C 1
ATOM 1220 O O . GLU A 1 155 ? -0.116 18.375 -4.244 1.00 78.31 155 GLU A O 1
ATOM 1225 N N . GLY A 1 156 ? 1.172 16.537 -4.263 1.00 75.06 156 GLY A N 1
ATOM 1226 C CA . GLY A 1 156 ? 1.322 16.422 -2.811 1.00 75.06 156 GLY A CA 1
ATOM 1227 C C . GLY A 1 156 ? 1.774 17.704 -2.106 1.00 75.06 156 GLY A C 1
ATOM 1228 O O . GLY A 1 156 ? 1.341 17.962 -0.989 1.00 75.06 156 GLY A O 1
ATOM 1229 N N . LYS A 1 157 ? 2.551 18.572 -2.775 1.00 77.69 157 LYS A N 1
ATOM 1230 C CA . LYS A 1 157 ? 2.956 19.897 -2.246 1.00 77.69 157 LYS A CA 1
ATOM 1231 C C . LYS A 1 157 ? 1.791 20.864 -2.014 1.00 77.69 157 LYS A C 1
ATOM 1233 O O . LYS A 1 157 ? 1.918 21.820 -1.251 1.00 77.69 157 LYS A O 1
ATOM 1238 N N . THR A 1 158 ? 0.687 20.669 -2.727 1.00 75.50 158 THR A N 1
ATOM 1239 C CA . THR A 1 158 ? -0.492 21.544 -2.666 1.00 75.50 158 THR A CA 1
ATOM 1240 C C . THR A 1 158 ? -1.594 20.993 -1.771 1.00 75.50 158 THR A C 1
ATOM 1242 O O . THR A 1 158 ? -2.500 21.738 -1.404 1.00 75.50 158 THR A O 1
ATOM 1245 N N . CYS A 1 159 ? -1.500 19.720 -1.389 1.00 72.75 159 CYS A N 1
ATOM 1246 C CA . CYS A 1 159 ? -2.554 19.040 -0.659 1.00 72.75 159 CYS A CA 1
ATOM 1247 C C . CYS A 1 159 ? -2.522 19.418 0.819 1.00 72.75 159 CYS A C 1
ATOM 1249 O O . CYS A 1 159 ? -1.497 19.337 1.499 1.00 72.75 159 CYS A O 1
ATOM 1251 N N . LYS A 1 160 ? -3.671 19.863 1.326 1.00 73.38 160 LYS A N 1
ATOM 1252 C CA . LYS A 1 160 ? -3.882 20.124 2.755 1.00 73.38 160 LYS A CA 1
ATOM 1253 C C . LYS A 1 160 ? -3.977 18.815 3.526 1.00 73.38 160 LYS A C 1
ATOM 1255 O O . LYS A 1 160 ? -3.611 18.767 4.705 1.00 73.38 160 LYS A O 1
ATOM 1260 N N . THR A 1 161 ? -4.493 17.773 2.878 1.00 68.06 161 THR A N 1
ATOM 1261 C CA . THR A 1 161 ? -4.660 16.448 3.465 1.00 68.06 161 THR A CA 1
ATOM 1262 C C . THR A 1 161 ? -4.443 15.374 2.408 1.00 68.06 161 THR A C 1
ATOM 1264 O O . THR A 1 161 ? -5.024 15.439 1.330 1.00 68.06 161 THR A O 1
ATOM 1267 N N . ALA A 1 162 ? -3.634 14.367 2.718 1.00 71.88 162 ALA A N 1
ATOM 1268 C CA . ALA A 1 162 ? -3.378 13.242 1.826 1.00 71.88 162 ALA A CA 1
ATOM 1269 C C . ALA A 1 162 ? -3.501 11.912 2.566 1.00 71.88 162 ALA A C 1
ATOM 1271 O O . ALA A 1 162 ? -3.361 11.864 3.784 1.00 71.88 162 ALA A O 1
ATOM 1272 N N . THR A 1 163 ? -3.717 10.828 1.837 1.00 70.94 163 THR A N 1
ATOM 1273 C CA . THR A 1 163 ? -3.617 9.461 2.350 1.00 70.94 163 THR A CA 1
ATOM 1274 C C . THR A 1 163 ? -2.682 8.655 1.466 1.00 70.94 163 THR A C 1
ATOM 1276 O O . THR A 1 163 ? -2.621 8.915 0.271 1.00 70.94 163 THR A O 1
ATOM 1279 N N . ASP A 1 164 ? -1.959 7.696 2.038 1.00 66.62 164 ASP A N 1
ATOM 1280 C CA . ASP A 1 164 ? -1.213 6.663 1.305 1.00 66.62 164 ASP A CA 1
ATOM 1281 C C . ASP A 1 164 ? -2.046 5.374 1.122 1.00 66.62 164 ASP A C 1
ATOM 1283 O O . ASP A 1 164 ? -1.535 4.372 0.629 1.00 66.62 164 ASP A O 1
ATOM 1287 N N . GLY A 1 165 ? -3.316 5.379 1.549 1.00 64.12 165 GLY A N 1
ATOM 1288 C CA . GLY A 1 165 ? -4.212 4.224 1.574 1.00 64.12 165 GLY A CA 1
ATOM 1289 C C . GLY A 1 165 ? -4.333 3.524 2.936 1.00 64.12 165 GLY A C 1
ATOM 1290 O O . GLY A 1 165 ? -5.250 2.709 3.091 1.00 64.12 165 GLY A O 1
ATOM 1291 N N . VAL A 1 166 ? -3.468 3.841 3.905 1.00 56.94 166 VAL A N 1
ATOM 1292 C CA . VAL A 1 166 ? -3.472 3.305 5.285 1.00 56.94 166 VAL A CA 1
ATOM 1293 C C . VAL A 1 166 ? -3.422 4.439 6.314 1.00 56.94 166 VAL A C 1
ATOM 1295 O O . VAL A 1 166 ? -4.188 4.459 7.273 1.00 56.94 166 VAL A O 1
ATOM 1298 N N . ASN A 1 167 ? -2.548 5.407 6.087 1.00 55.69 167 ASN A N 1
ATOM 1299 C CA . ASN A 1 167 ? -2.282 6.573 6.902 1.00 55.69 167 ASN A CA 1
ATOM 1300 C C . ASN A 1 167 ? -2.891 7.829 6.280 1.00 55.69 167 ASN A C 1
ATOM 1302 O O . ASN A 1 167 ? -3.046 7.944 5.061 1.00 55.69 167 ASN A O 1
ATOM 1306 N N . THR A 1 168 ? -3.203 8.806 7.132 1.00 60.94 168 THR A N 1
ATOM 1307 C CA . THR A 1 168 ? -3.632 10.146 6.713 1.00 60.94 168 THR A CA 1
ATOM 1308 C C . THR A 1 168 ? -2.621 11.185 7.185 1.00 60.94 168 THR A C 1
ATOM 1310 O O . THR A 1 168 ? -2.205 11.194 8.345 1.00 60.94 168 THR A O 1
ATOM 1313 N N . TYR A 1 169 ? -2.228 12.069 6.275 1.00 64.25 169 TYR A N 1
ATOM 1314 C CA . TYR A 1 169 ? -1.173 13.057 6.429 1.00 64.25 169 TYR A CA 1
ATOM 1315 C C . TYR A 1 169 ? -1.737 14.472 6.327 1.00 64.25 169 TYR A C 1
ATOM 1317 O O . TYR A 1 169 ? -2.518 14.771 5.422 1.00 64.25 169 TYR A O 1
ATOM 1325 N N . PHE A 1 170 ? -1.303 15.353 7.232 1.00 60.66 170 PHE A N 1
ATOM 1326 C CA . PHE A 1 170 ? -1.764 16.742 7.302 1.00 60.66 170 PHE A CA 1
ATOM 1327 C C . PHE A 1 170 ? -0.633 17.734 7.043 1.00 60.66 170 PHE A C 1
ATOM 1329 O O . PHE A 1 170 ? 0.505 17.527 7.468 1.00 60.66 170 PHE A O 1
ATOM 1336 N N . GLY A 1 171 ? -0.984 18.851 6.403 1.00 58.88 171 GLY A N 1
ATOM 1337 C CA . GLY A 1 171 ? -0.087 19.984 6.185 1.00 58.88 171 GLY A CA 1
ATOM 1338 C C . GLY A 1 171 ? 0.702 19.915 4.876 1.00 58.88 171 GLY A C 1
ATOM 1339 O O . GLY A 1 171 ? 0.793 18.875 4.233 1.00 58.88 171 GLY A O 1
ATOM 1340 N N . LYS A 1 172 ? 1.308 21.052 4.502 1.00 54.44 172 LYS A N 1
ATOM 1341 C CA . LYS A 1 172 ? 1.957 21.282 3.194 1.00 54.44 172 LYS A CA 1
ATOM 1342 C C . LYS A 1 172 ? 3.122 20.326 2.863 1.00 54.44 172 LYS A C 1
ATOM 1344 O O . LYS A 1 172 ? 3.535 20.280 1.712 1.00 54.44 172 LYS A O 1
ATOM 1349 N N . ASN A 1 173 ? 3.629 19.571 3.846 1.00 53.06 173 ASN A N 1
ATOM 1350 C CA . ASN A 1 173 ? 4.791 18.685 3.709 1.00 53.06 173 ASN A CA 1
ATOM 1351 C C . ASN A 1 173 ? 4.569 17.238 4.202 1.00 53.06 173 ASN A C 1
ATOM 1353 O O . ASN A 1 173 ? 5.538 16.497 4.310 1.00 53.06 173 ASN A O 1
ATOM 1357 N N . LEU A 1 174 ? 3.341 16.798 4.515 1.00 56.44 174 LEU A N 1
ATOM 1358 C CA . LEU A 1 174 ? 3.053 15.441 5.043 1.00 56.44 174 LEU A CA 1
ATOM 1359 C C . LEU A 1 174 ? 3.801 15.049 6.345 1.00 56.44 174 LEU A C 1
ATOM 1361 O O . LEU A 1 174 ? 3.727 13.904 6.777 1.00 56.44 174 LEU A O 1
ATOM 1365 N N . GLU A 1 175 ? 4.531 15.966 6.982 1.00 47.06 175 GLU A N 1
ATOM 1366 C CA . GLU A 1 175 ? 5.464 15.683 8.088 1.00 47.06 175 GLU A CA 1
ATOM 1367 C C . GLU A 1 175 ? 4.778 15.408 9.438 1.00 47.06 175 GLU A C 1
ATOM 1369 O O . GLU A 1 175 ? 5.425 14.972 10.390 1.00 47.06 175 GLU A O 1
ATOM 1374 N N . THR A 1 176 ? 3.473 15.659 9.548 1.00 43.25 176 THR A N 1
ATOM 1375 C CA . THR A 1 176 ? 2.708 15.461 10.783 1.00 43.25 176 THR A CA 1
ATOM 1376 C C . THR A 1 176 ? 1.551 14.503 10.533 1.00 43.25 176 THR A C 1
ATOM 1378 O O . THR A 1 176 ? 0.407 14.930 10.372 1.00 43.25 176 THR A O 1
ATOM 1381 N N . SER A 1 177 ? 1.843 13.206 10.464 1.00 45.56 177 SER A N 1
ATOM 1382 C CA . SER A 1 177 ? 0.833 12.150 10.387 1.00 45.56 177 SER A CA 1
ATOM 1383 C C . SER A 1 177 ? 0.910 11.208 11.584 1.00 45.56 177 SER A C 1
ATOM 1385 O O . SER A 1 177 ? 1.949 11.034 12.222 1.00 45.56 177 SER A O 1
ATOM 1387 N N . THR A 1 178 ? -0.231 10.609 11.906 1.00 40.47 178 THR A N 1
ATOM 1388 C CA . THR A 1 178 ? -0.308 9.417 12.746 1.00 40.47 178 THR A CA 1
ATOM 1389 C C . THR A 1 178 ? 0.048 8.235 11.856 1.00 40.47 178 THR A C 1
ATOM 1391 O O . THR A 1 178 ? -0.744 7.855 11.001 1.00 40.47 178 THR A O 1
ATOM 1394 N N . MET A 1 179 ? 1.258 7.702 12.017 1.00 40.78 179 MET A N 1
ATOM 1395 C CA . MET A 1 179 ? 1.699 6.508 11.301 1.00 40.78 179 MET A CA 1
ATOM 1396 C C . MET A 1 179 ? 1.228 5.259 12.051 1.00 40.78 179 MET A C 1
ATOM 1398 O O . MET A 1 179 ? 1.740 4.927 13.124 1.00 40.78 179 MET A O 1
ATOM 1402 N N . ILE A 1 180 ? 0.260 4.553 11.480 1.00 43.19 180 ILE A N 1
ATOM 1403 C CA . ILE A 1 180 ? 0.140 3.109 11.655 1.00 43.19 180 ILE A CA 1
ATOM 1404 C C . ILE A 1 180 ? 1.249 2.536 10.764 1.00 43.19 180 ILE A C 1
ATOM 1406 O O . ILE A 1 180 ? 1.349 2.902 9.593 1.00 43.19 180 ILE A O 1
ATOM 1410 N N . GLY A 1 181 ? 2.171 1.755 11.333 1.00 47.56 181 GLY A N 1
ATOM 1411 C CA . GLY A 1 181 ? 3.351 1.281 10.602 1.00 47.56 181 GLY A CA 1
ATOM 1412 C C . GLY A 1 181 ? 2.961 0.650 9.262 1.00 47.56 181 GLY A C 1
ATOM 1413 O O . GLY A 1 181 ? 2.021 -0.138 9.208 1.00 47.56 181 GLY A O 1
ATOM 1414 N N . GLU A 1 182 ? 3.663 1.008 8.185 1.00 51.44 182 GLU A N 1
ATOM 1415 C CA . GLU A 1 182 ? 3.428 0.411 6.869 1.00 51.44 182 GLU A CA 1
ATOM 1416 C C . GLU A 1 182 ? 3.805 -1.085 6.919 1.00 51.44 182 GLU A C 1
ATOM 1418 O O . GLU A 1 182 ? 4.922 -1.419 7.338 1.00 51.44 182 GLU A O 1
ATOM 1423 N N . PRO A 1 183 ? 2.909 -2.006 6.520 1.00 54.69 183 PRO A N 1
ATOM 1424 C CA . PRO A 1 183 ? 3.249 -3.420 6.445 1.00 54.69 183 PRO A CA 1
ATOM 1425 C C . PRO A 1 183 ? 4.420 -3.696 5.496 1.00 54.69 183 PRO A C 1
ATOM 1427 O O . PRO A 1 183 ? 4.602 -2.991 4.500 1.00 54.69 183 PRO A O 1
ATOM 1430 N N . GLU A 1 184 ? 5.187 -4.763 5.754 1.00 50.38 184 GLU A N 1
ATOM 1431 C CA . GLU A 1 184 ? 6.406 -5.077 4.984 1.00 50.38 184 GLU A CA 1
ATOM 1432 C C . GLU A 1 184 ? 6.180 -5.169 3.468 1.00 50.38 184 GLU A C 1
ATOM 1434 O O . GLU A 1 184 ? 7.068 -4.749 2.731 1.00 50.38 184 GLU A O 1
ATOM 1439 N N . ASN A 1 185 ? 4.990 -5.583 3.007 1.00 59.06 185 ASN A N 1
ATOM 1440 C CA . ASN A 1 185 ? 4.654 -5.660 1.577 1.00 59.06 185 ASN A CA 1
ATOM 1441 C C . ASN A 1 185 ? 3.561 -4.681 1.124 1.00 59.06 185 ASN A C 1
ATOM 1443 O O . ASN A 1 185 ? 2.968 -4.852 0.059 1.00 59.06 185 ASN A O 1
ATOM 1447 N N . PHE A 1 186 ? 3.301 -3.639 1.913 1.00 63.50 186 PHE A N 1
ATOM 1448 C CA . PHE A 1 186 ? 2.368 -2.594 1.522 1.00 63.50 186 PHE A CA 1
ATOM 1449 C C . PHE A 1 186 ? 3.002 -1.639 0.507 1.00 63.50 186 PHE A C 1
ATOM 1451 O O . PHE A 1 186 ? 4.062 -1.055 0.753 1.00 63.50 186 PHE A O 1
ATOM 1458 N N . VAL A 1 187 ? 2.315 -1.463 -0.622 1.00 69.94 187 VAL A N 1
ATOM 1459 C CA . VAL A 1 187 ? 2.648 -0.464 -1.635 1.00 69.94 187 VAL A CA 1
ATOM 1460 C C . VAL A 1 187 ? 1.663 0.701 -1.503 1.00 69.94 187 VAL A C 1
ATOM 1462 O O . VAL A 1 187 ? 0.476 0.502 -1.762 1.00 69.94 187 VAL A O 1
ATOM 1465 N N . PRO A 1 188 ? 2.125 1.912 -1.152 1.00 69.00 188 PRO A N 1
ATOM 1466 C CA . PRO A 1 188 ? 1.236 3.033 -0.886 1.00 69.00 188 PRO A CA 1
ATOM 1467 C C . PRO A 1 188 ? 0.531 3.533 -2.150 1.00 69.00 188 PRO A C 1
ATOM 1469 O O . PRO A 1 188 ? 1.126 3.635 -3.228 1.00 69.00 188 PRO A O 1
ATOM 1472 N N . GLU A 1 189 ? -0.734 3.905 -1.995 1.00 77.50 189 GLU A N 1
ATOM 1473 C CA . GLU A 1 189 ? -1.541 4.617 -2.983 1.00 77.50 189 GLU A CA 1
ATOM 1474 C C . GLU A 1 189 ? -1.810 6.039 -2.501 1.00 77.50 189 GLU A C 1
ATOM 1476 O O . GLU A 1 189 ? -2.795 6.317 -1.818 1.00 77.50 189 GLU A O 1
ATOM 1481 N N . TRP A 1 190 ? -0.919 6.953 -2.873 1.00 80.69 190 TRP A N 1
ATOM 1482 C CA . TRP A 1 190 ? -1.021 8.347 -2.471 1.00 80.69 190 TRP A CA 1
ATOM 1483 C C . TRP A 1 190 ? -2.154 9.082 -3.190 1.00 80.69 190 TRP A C 1
ATOM 1485 O O . TRP A 1 190 ? -2.199 9.093 -4.421 1.00 80.69 190 TRP A O 1
ATOM 1495 N N . LYS A 1 191 ? -3.052 9.710 -2.423 1.00 81.62 191 LYS A N 1
ATOM 1496 C CA . LYS A 1 191 ? -4.194 10.497 -2.918 1.00 81.62 191 LYS A CA 1
ATOM 1497 C C . LYS A 1 191 ? -4.413 11.727 -2.044 1.00 81.62 191 LYS A C 1
ATOM 1499 O O . LYS A 1 191 ? -4.281 11.653 -0.823 1.00 81.62 191 LYS A O 1
ATOM 1504 N N . CYS A 1 192 ? -4.790 12.849 -2.651 1.00 78.94 192 CYS A N 1
ATOM 1505 C CA . CYS A 1 192 ? -5.229 14.028 -1.905 1.00 78.94 192 CYS A CA 1
ATOM 1506 C C . CYS A 1 192 ? -6.698 13.893 -1.509 1.00 78.94 192 CYS A C 1
ATOM 1508 O O . CYS A 1 192 ? -7.543 13.597 -2.348 1.00 78.94 192 CYS A O 1
ATOM 1510 N N . LEU A 1 193 ? -7.001 14.124 -0.233 1.00 69.25 193 LEU A N 1
ATOM 1511 C CA . LEU A 1 193 ? -8.366 14.065 0.301 1.00 69.25 193 LEU A CA 1
ATOM 1512 C C . LEU A 1 193 ? -9.095 15.408 0.177 1.00 69.25 193 LEU A C 1
ATOM 1514 O O . LEU A 1 193 ? -10.319 15.461 0.229 1.00 69.25 193 LEU A O 1
ATOM 1518 N N . ASP A 1 194 ? -8.350 16.504 0.018 1.00 67.12 194 ASP A N 1
ATOM 1519 C CA . ASP A 1 194 ? -8.893 17.857 -0.097 1.00 67.12 194 ASP A CA 1
ATOM 1520 C C . ASP A 1 194 ? -9.220 18.275 -1.537 1.00 67.12 194 ASP A C 1
ATOM 1522 O O . ASP A 1 194 ? -9.880 19.298 -1.747 1.00 67.12 194 ASP A O 1
ATOM 1526 N N . LYS A 1 195 ? -8.815 17.482 -2.534 1.00 60.34 195 LYS A N 1
ATOM 1527 C CA . LYS A 1 195 ? -9.259 17.680 -3.913 1.00 60.34 195 LYS A CA 1
ATOM 1528 C C . LYS A 1 195 ? -10.674 17.126 -4.066 1.00 60.34 195 LYS A C 1
ATOM 1530 O O . LYS A 1 195 ? -10.885 15.918 -4.014 1.00 60.34 195 LYS A O 1
ATOM 1535 N N . LYS A 1 196 ? -11.647 18.014 -4.304 1.00 55.53 196 LYS A N 1
ATOM 1536 C CA . LYS A 1 196 ? -12.903 17.612 -4.952 1.00 55.53 196 LYS A CA 1
ATOM 1537 C C . LYS A 1 196 ? -12.516 16.933 -6.268 1.00 55.53 196 LYS A C 1
ATOM 1539 O O . LYS A 1 196 ? -11.803 17.546 -7.057 1.00 55.53 196 LYS A O 1
ATOM 1544 N N . GLU A 1 197 ? -12.953 15.693 -6.484 1.00 54.22 197 GLU A N 1
ATOM 1545 C CA . GLU A 1 197 ? -12.827 15.040 -7.790 1.00 54.22 197 GLU A CA 1
ATOM 1546 C C . GLU A 1 197 ? -13.345 16.002 -8.866 1.00 54.22 197 GLU A C 1
ATOM 1548 O O . GLU A 1 197 ? -14.505 16.425 -8.813 1.00 54.22 197 GLU A O 1
ATOM 1553 N N . GLU A 1 198 ? -12.492 16.388 -9.818 1.00 55.00 198 GLU A N 1
ATOM 1554 C CA . GLU A 1 198 ? -12.945 17.125 -10.995 1.00 55.00 198 GLU A CA 1
ATOM 1555 C C . GLU A 1 198 ? -13.785 16.167 -11.833 1.00 55.00 198 GLU A C 1
ATOM 1557 O O . GLU A 1 198 ? -13.279 15.332 -12.584 1.00 55.00 198 GLU A O 1
ATOM 1562 N N . LYS A 1 199 ? -15.100 16.241 -11.627 1.00 58.06 199 LYS A N 1
ATOM 1563 C CA . LYS A 1 199 ? -16.053 15.386 -12.321 1.00 58.06 199 LYS A CA 1
ATOM 1564 C C . LYS A 1 199 ? -16.095 15.762 -13.802 1.00 58.06 199 LYS A C 1
ATOM 1566 O O . LYS A 1 199 ? -16.039 16.948 -14.142 1.00 58.06 199 LYS A O 1
ATOM 1571 N N . PRO A 1 200 ? -16.196 14.769 -14.698 1.00 62.00 200 PRO A N 1
ATOM 1572 C CA . PRO A 1 200 ? -16.226 15.020 -16.129 1.00 62.00 200 PRO A CA 1
ATOM 1573 C C . PRO A 1 200 ? -17.399 15.942 -16.489 1.00 62.00 200 PRO A C 1
ATOM 1575 O O . PRO A 1 200 ? -18.546 15.690 -16.132 1.00 62.00 200 PRO A O 1
ATOM 1578 N N . LYS A 1 201 ? -17.101 17.024 -17.223 1.00 68.94 201 LYS A N 1
ATOM 1579 C CA . LYS A 1 201 ? -18.077 18.041 -17.671 1.00 68.94 201 LYS A CA 1
ATOM 1580 C C . LYS A 1 201 ? -19.174 17.467 -18.580 1.00 68.94 201 LYS A C 1
ATOM 1582 O O . LYS A 1 201 ? -20.208 18.098 -18.778 1.00 68.94 201 LYS A O 1
ATOM 1587 N N . TYR A 1 202 ? -18.940 16.280 -19.132 1.00 80.62 202 TYR A N 1
ATOM 1588 C CA . TYR A 1 202 ? -19.845 15.574 -20.025 1.00 80.62 202 TYR A CA 1
ATOM 1589 C C . TYR A 1 202 ? -19.979 14.125 -19.566 1.00 80.62 202 TYR A C 1
ATOM 1591 O O . TYR A 1 202 ? -18.976 13.466 -19.298 1.00 80.62 202 TYR A O 1
ATOM 1599 N N . CYS A 1 203 ? -21.214 13.631 -19.519 1.00 84.12 203 CYS A N 1
ATOM 1600 C CA . CYS A 1 203 ? -21.520 12.247 -19.181 1.00 84.12 203 CYS A CA 1
ATOM 1601 C C . CYS A 1 203 ? -21.936 11.470 -20.424 1.00 84.12 203 CYS A C 1
ATOM 1603 O O . CYS A 1 203 ? -22.666 11.986 -21.274 1.00 84.12 203 CYS A O 1
ATOM 1605 N N . THR A 1 204 ? -21.505 10.214 -20.512 1.00 84.06 204 THR A N 1
ATOM 1606 C CA . THR A 1 204 ? -22.056 9.264 -21.480 1.00 84.06 204 THR A CA 1
ATOM 1607 C C . THR A 1 204 ? -23.520 8.963 -21.132 1.00 84.06 204 THR A C 1
ATOM 1609 O O . THR A 1 204 ? -23.958 9.144 -19.992 1.00 84.06 204 THR A O 1
ATOM 1612 N N . ARG A 1 205 ? -24.306 8.522 -22.124 1.00 84.69 205 ARG A N 1
ATOM 1613 C CA . ARG A 1 205 ? -25.717 8.113 -21.936 1.00 84.69 205 ARG A CA 1
ATOM 1614 C C . ARG A 1 205 ? -25.861 6.629 -21.577 1.00 84.69 205 ARG A C 1
ATOM 1616 O O . ARG A 1 205 ? -26.952 6.081 -21.685 1.00 84.69 205 ARG A O 1
ATOM 1623 N N . GLU A 1 206 ? -24.759 5.991 -21.199 1.00 89.38 206 GLU A N 1
ATOM 1624 C CA . GLU A 1 206 ? -24.735 4.613 -20.717 1.00 89.38 206 GLU A CA 1
ATOM 1625 C C . GLU A 1 206 ? -25.537 4.493 -19.418 1.00 89.38 206 GLU A C 1
ATOM 1627 O O . GLU A 1 206 ? -25.537 5.416 -18.594 1.00 89.38 206 GLU A O 1
ATOM 1632 N N . TYR A 1 207 ? -26.263 3.387 -19.276 1.00 87.06 207 TYR A N 1
ATOM 1633 C CA . TYR A 1 207 ? -27.188 3.165 -18.174 1.00 87.06 207 TYR A CA 1
ATOM 1634 C C . TYR A 1 207 ? -26.627 2.128 -17.198 1.00 87.06 207 TYR A C 1
ATOM 1636 O O . TYR A 1 207 ? -26.974 0.952 -17.269 1.00 87.06 207 TYR A O 1
ATOM 1644 N N . ASP A 1 208 ? -25.803 2.615 -16.272 1.00 87.69 208 ASP A N 1
ATOM 1645 C CA . ASP A 1 208 ? -25.225 1.875 -15.146 1.00 87.69 208 ASP A CA 1
ATOM 1646 C C . ASP A 1 208 ? -25.699 2.527 -13.842 1.00 87.69 208 ASP A C 1
ATOM 1648 O O . ASP A 1 208 ? -24.977 3.334 -13.240 1.00 87.69 208 ASP A O 1
ATOM 1652 N N . PRO A 1 209 ? -26.958 2.282 -13.437 1.00 89.00 209 PRO A N 1
ATOM 1653 C CA . PRO A 1 209 ? -27.624 3.106 -12.447 1.00 89.00 209 PRO A CA 1
ATOM 1654 C C . PRO A 1 209 ? -26.919 3.047 -11.097 1.00 89.00 209 PRO A C 1
ATOM 1656 O O . PRO A 1 209 ? -26.413 2.006 -10.687 1.00 89.00 209 PRO A O 1
ATOM 1659 N N . VAL A 1 210 ? -26.946 4.161 -10.376 1.00 84.88 210 VAL A N 1
ATOM 1660 C CA . VAL A 1 210 ? -26.395 4.269 -9.023 1.00 84.88 210 VAL A CA 1
ATOM 1661 C C . VAL A 1 210 ? -27.358 5.001 -8.103 1.00 84.88 210 VAL A C 1
ATOM 1663 O O . VAL A 1 210 ? -28.034 5.944 -8.521 1.00 84.88 210 VAL A O 1
ATOM 1666 N N . CYS A 1 211 ? -27.409 4.592 -6.841 1.00 83.06 211 CYS A N 1
ATOM 1667 C CA . CYS A 1 211 ? -28.182 5.265 -5.813 1.00 83.06 211 CYS A CA 1
ATOM 1668 C C . CYS A 1 211 ? -27.288 6.277 -5.097 1.00 83.06 211 CYS A C 1
ATOM 1670 O O . CYS A 1 211 ? -26.243 5.911 -4.562 1.00 83.06 211 CYS A O 1
ATOM 1672 N N . GLY A 1 212 ? -27.671 7.552 -5.095 1.00 75.25 212 GLY A N 1
ATOM 1673 C CA . GLY A 1 212 ? -26.992 8.603 -4.344 1.00 75.25 212 GLY A CA 1
ATOM 1674 C C . GLY A 1 212 ? -27.305 8.549 -2.847 1.00 75.25 212 GLY A C 1
ATOM 1675 O O . GLY A 1 212 ? -28.330 8.015 -2.426 1.00 75.25 212 GLY A O 1
ATOM 1676 N N . VAL A 1 213 ? -26.444 9.152 -2.024 1.00 62.72 213 VAL A N 1
ATOM 1677 C CA . VAL A 1 213 ? -26.695 9.344 -0.577 1.00 62.72 213 VAL A CA 1
ATOM 1678 C C . VAL A 1 213 ? -27.889 10.263 -0.294 1.00 62.72 213 VAL A C 1
ATOM 1680 O O . VAL A 1 213 ? -28.395 10.297 0.821 1.00 62.72 213 VAL A O 1
ATOM 1683 N N . ASP A 1 214 ? -28.349 10.995 -1.308 1.00 66.50 214 ASP A N 1
ATOM 1684 C CA . ASP A 1 214 ? -29.592 11.768 -1.313 1.00 66.50 214 ASP A CA 1
ATOM 1685 C C . ASP A 1 214 ? -30.835 10.905 -1.612 1.00 66.50 214 ASP A C 1
ATOM 1687 O O . ASP A 1 214 ? -31.947 11.419 -1.739 1.00 66.50 214 ASP A O 1
ATOM 1691 N N . GLY A 1 215 ? -30.653 9.592 -1.781 1.00 65.44 215 GLY A N 1
ATOM 1692 C CA . GLY A 1 215 ? -31.711 8.650 -2.110 1.00 65.44 215 GLY A CA 1
ATOM 1693 C C . GLY A 1 215 ? -32.242 8.781 -3.540 1.00 65.44 215 GLY A C 1
ATOM 1694 O O . GLY A 1 215 ? -33.326 8.262 -3.825 1.00 65.44 215 GLY A O 1
ATOM 1695 N N . LYS A 1 216 ? -31.550 9.467 -4.456 1.00 77.31 216 LYS A N 1
ATOM 1696 C CA . LYS A 1 216 ? -31.953 9.542 -5.869 1.00 77.31 216 LYS A CA 1
ATOM 1697 C C . LYS A 1 216 ? -31.187 8.533 -6.713 1.00 77.31 216 LYS A C 1
ATOM 1699 O O . LYS A 1 216 ? -29.994 8.320 -6.528 1.00 77.31 216 LYS A O 1
ATOM 1704 N N . THR A 1 217 ? -31.892 7.916 -7.659 1.00 84.12 217 THR A N 1
ATOM 1705 C CA . THR A 1 217 ? -31.265 7.055 -8.665 1.00 84.12 217 THR A CA 1
ATOM 1706 C C . THR A 1 217 ? -30.747 7.917 -9.801 1.00 84.12 217 THR A C 1
ATOM 1708 O O . THR A 1 217 ? -31.517 8.661 -10.409 1.00 84.12 217 THR A O 1
ATOM 1711 N N . TYR A 1 218 ? -29.471 7.768 -10.125 1.00 88.69 218 TYR A N 1
ATOM 1712 C CA . TYR A 1 218 ? -28.827 8.428 -11.250 1.00 88.69 218 TYR A CA 1
ATOM 1713 C C . TYR A 1 218 ? -28.541 7.407 -12.355 1.00 88.69 218 TYR A C 1
ATOM 1715 O O . TYR A 1 218 ? -28.130 6.294 -12.030 1.00 88.69 218 TYR A O 1
ATOM 1723 N N . PRO A 1 219 ? -28.745 7.751 -13.643 1.00 90.12 219 PRO A N 1
ATOM 1724 C CA . PRO A 1 219 ? -28.477 6.854 -14.770 1.00 90.12 219 PRO A CA 1
ATOM 1725 C C . PRO A 1 219 ? -27.069 6.255 -14.791 1.00 90.12 219 PRO A C 1
ATOM 1727 O O . PRO A 1 219 ? -26.904 5.126 -15.232 1.00 90.12 219 PRO A O 1
ATOM 1730 N N . ASN A 1 220 ? -26.073 7.009 -14.323 1.00 88.56 220 ASN A N 1
ATOM 1731 C CA . ASN A 1 220 ? -24.705 6.549 -14.105 1.00 88.56 220 ASN A CA 1
ATOM 1732 C C . ASN A 1 220 ? -23.955 7.434 -13.093 1.00 88.56 220 ASN A C 1
ATOM 1734 O O . ASN A 1 220 ? -24.398 8.542 -12.763 1.00 88.56 220 ASN A O 1
ATOM 1738 N N . LYS A 1 221 ? -22.783 6.970 -12.632 1.00 85.81 221 LYS A N 1
ATOM 1739 C CA . LYS A 1 221 ? -21.907 7.687 -11.676 1.00 85.81 221 LYS A CA 1
ATOM 1740 C C . LYS A 1 221 ? -21.594 9.125 -12.094 1.00 85.81 221 LYS A C 1
ATOM 1742 O O . LYS A 1 221 ? -21.498 9.996 -11.237 1.00 85.81 221 LYS A O 1
ATOM 1747 N N . CYS A 1 222 ? -21.467 9.387 -13.395 1.00 86.94 222 CYS A N 1
ATOM 1748 C CA . CYS A 1 222 ? -21.209 10.733 -13.900 1.00 86.94 222 CYS A CA 1
ATOM 1749 C C . CYS A 1 222 ? -22.428 11.650 -13.716 1.00 86.94 222 CYS A C 1
ATOM 1751 O O . CYS A 1 222 ? -22.301 12.757 -13.194 1.00 86.94 222 CYS A O 1
ATOM 1753 N N . THR A 1 223 ? -23.624 11.176 -14.084 1.00 88.12 223 THR A N 1
ATOM 1754 C CA . THR A 1 223 ? -24.870 11.959 -13.968 1.00 88.12 223 THR A CA 1
ATOM 1755 C C . THR A 1 223 ? -25.262 12.293 -12.529 1.00 88.12 223 THR A C 1
ATOM 1757 O O . THR A 1 223 ? -26.044 13.217 -12.322 1.00 88.12 223 THR A O 1
ATOM 1760 N N . ALA A 1 224 ? -24.694 11.598 -11.539 1.00 82.38 224 ALA A N 1
ATOM 1761 C CA . ALA A 1 224 ? -24.861 11.926 -10.125 1.00 82.38 224 ALA A CA 1
ATOM 1762 C C . ALA A 1 224 ? -24.263 13.284 -9.726 1.00 82.38 224 ALA A C 1
ATOM 1764 O O . ALA A 1 224 ? -24.566 13.791 -8.645 1.00 82.38 224 ALA A O 1
ATOM 1765 N N . GLY A 1 225 ? -23.450 13.916 -10.584 1.00 81.69 225 GLY A N 1
ATOM 1766 C CA . GLY A 1 225 ? -22.907 15.246 -10.307 1.00 81.69 225 GLY A CA 1
ATOM 1767 C C . GLY A 1 225 ? -22.173 15.247 -8.969 1.00 81.69 225 GLY A C 1
ATOM 1768 O O . GLY A 1 225 ? -21.445 14.308 -8.694 1.00 81.69 225 GLY A O 1
ATOM 1769 N N . GLU A 1 226 ? -22.372 16.243 -8.103 1.00 74.44 226 GLU A N 1
ATOM 1770 C CA . GLU A 1 226 ? -21.715 16.316 -6.783 1.00 74.44 226 GLU A CA 1
ATOM 1771 C C . GLU A 1 226 ? -22.233 15.309 -5.737 1.00 74.44 226 GLU A C 1
ATOM 1773 O O . GLU A 1 226 ? -21.627 15.175 -4.672 1.00 74.44 226 GLU A O 1
ATOM 1778 N N . VAL A 1 227 ? -23.302 14.564 -6.025 1.00 72.94 227 VAL A N 1
ATOM 1779 C CA . VAL A 1 227 ? -23.900 13.626 -5.069 1.00 72.94 227 VAL A CA 1
ATOM 1780 C C . VAL A 1 227 ? -22.972 12.428 -4.851 1.00 72.94 227 VAL A C 1
ATOM 1782 O O . VAL A 1 227 ? -22.519 11.789 -5.802 1.00 72.94 227 VAL A O 1
ATOM 1785 N N . LYS A 1 228 ? -22.651 12.127 -3.583 1.00 71.00 228 LYS A N 1
ATOM 1786 C CA . LYS A 1 228 ? -21.901 10.911 -3.229 1.00 71.00 228 LYS A CA 1
ATOM 1787 C C . LYS A 1 228 ? -22.757 9.686 -3.547 1.00 71.00 228 LYS A C 1
ATOM 1789 O O . LYS A 1 228 ? -23.946 9.674 -3.242 1.00 71.00 228 LYS A O 1
ATOM 1794 N N . ILE A 1 229 ? -22.157 8.655 -4.130 1.00 78.38 229 ILE A N 1
ATOM 1795 C CA . ILE A 1 229 ? -22.857 7.399 -4.408 1.00 78.38 229 ILE A CA 1
ATOM 1796 C C . ILE A 1 229 ? -22.961 6.587 -3.119 1.00 78.38 229 ILE A C 1
ATOM 1798 O O . ILE A 1 229 ? -21.955 6.364 -2.452 1.00 78.38 229 ILE A O 1
ATOM 1802 N N . ALA A 1 230 ? -24.180 6.177 -2.778 1.00 65.69 230 ALA A N 1
ATOM 1803 C CA . ALA A 1 230 ? -24.460 5.243 -1.698 1.00 65.69 230 ALA A CA 1
ATOM 1804 C C . ALA A 1 230 ? -24.150 3.804 -2.136 1.00 65.69 230 ALA A C 1
ATOM 1806 O O . ALA A 1 230 ? -23.406 3.113 -1.449 1.00 65.69 230 ALA A O 1
ATOM 1807 N N . TYR A 1 231 ? -24.687 3.367 -3.283 1.00 72.88 231 TYR A N 1
ATOM 1808 C CA . TYR A 1 231 ? -24.460 2.025 -3.836 1.00 72.88 231 TYR A CA 1
ATOM 1809 C C . TYR A 1 231 ? -24.736 1.936 -5.338 1.00 72.88 231 TYR A C 1
ATOM 1811 O O . TYR A 1 231 ? -25.396 2.800 -5.917 1.00 72.88 231 TYR A O 1
ATOM 1819 N N . GLU A 1 232 ? -24.233 0.873 -5.967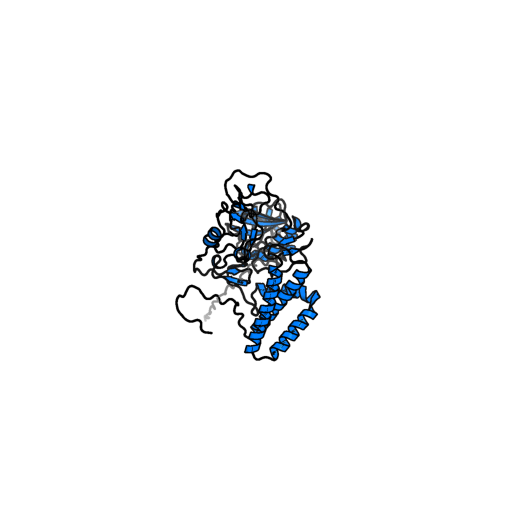 1.00 78.75 232 GLU A N 1
ATOM 1820 C CA . GLU A 1 232 ? -24.525 0.545 -7.364 1.00 78.75 232 GLU A CA 1
ATOM 1821 C C . GLU A 1 232 ? -25.909 -0.097 -7.510 1.00 78.75 232 GLU A C 1
ATOM 1823 O O . GLU A 1 232 ? -26.333 -0.912 -6.690 1.00 78.75 232 GLU A O 1
ATOM 1828 N N . GLY A 1 233 ? -26.624 0.283 -8.564 1.00 81.56 233 GLY A N 1
ATOM 1829 C CA . GLY A 1 233 ? -28.022 -0.056 -8.796 1.00 81.56 233 GLY A CA 1
ATOM 1830 C C . GLY A 1 233 ? -28.988 1.084 -8.468 1.00 81.56 233 GLY A C 1
ATOM 1831 O O . GLY A 1 233 ? -28.628 2.130 -7.932 1.00 81.56 233 GLY A O 1
ATOM 1832 N N . GLN A 1 234 ? -30.259 0.883 -8.812 1.00 85.19 234 GLN A N 1
ATOM 1833 C CA . GLN A 1 234 ? -31.319 1.843 -8.507 1.00 85.19 234 GLN A CA 1
ATOM 1834 C C . GLN A 1 234 ? -31.620 1.878 -7.004 1.00 85.19 234 GLN A C 1
ATOM 1836 O O . GLN A 1 234 ? -31.555 0.852 -6.322 1.00 85.19 234 GLN A O 1
ATOM 1841 N N . CYS A 1 235 ? -32.013 3.043 -6.489 1.00 79.44 235 CYS A N 1
ATOM 1842 C CA . CYS A 1 235 ? -32.453 3.162 -5.107 1.00 79.44 235 CYS A CA 1
ATOM 1843 C C . CYS A 1 235 ? -33.682 2.287 -4.843 1.00 79.44 235 CYS A C 1
ATOM 1845 O O . CYS A 1 235 ? -34.708 2.420 -5.513 1.00 79.44 235 CYS A O 1
ATOM 1847 N N . LYS A 1 236 ? -33.605 1.437 -3.817 1.00 79.69 236 LYS A N 1
ATOM 1848 C CA . LYS A 1 236 ? -34.757 0.674 -3.324 1.00 79.69 236 LYS A CA 1
ATOM 1849 C C . LYS A 1 236 ? -35.636 1.562 -2.449 1.00 79.69 236 LYS A C 1
ATOM 1851 O O . LYS A 1 236 ? -35.147 2.131 -1.473 1.00 79.69 236 LYS A O 1
ATOM 1856 N N . ILE A 1 237 ? -36.916 1.660 -2.802 1.00 76.00 237 ILE A N 1
ATOM 1857 C CA . ILE A 1 237 ? -37.901 2.512 -2.129 1.00 76.00 237 ILE A CA 1
ATOM 1858 C C . ILE A 1 237 ? -38.853 1.650 -1.302 1.00 76.00 237 ILE A C 1
ATOM 1860 O O . ILE A 1 237 ? -39.434 0.688 -1.805 1.00 76.00 237 ILE A O 1
ATOM 1864 N N . TYR A 1 238 ? -39.042 2.027 -0.043 1.00 77.62 238 TYR A N 1
ATOM 1865 C CA . TYR A 1 238 ? -39.933 1.380 0.908 1.00 77.62 238 TYR A CA 1
ATOM 1866 C C . TYR A 1 238 ? -41.001 2.375 1.364 1.00 77.62 238 TYR A C 1
ATOM 1868 O O . TYR A 1 238 ? -40.707 3.513 1.711 1.00 77.62 238 TYR A O 1
ATOM 1876 N N . LYS A 1 239 ? -42.266 1.948 1.377 1.00 70.69 239 LYS A N 1
ATOM 1877 C CA . LYS A 1 239 ? -43.395 2.828 1.728 1.00 70.69 239 LYS A CA 1
ATOM 1878 C C . LYS A 1 239 ? -43.478 3.152 3.218 1.00 70.69 239 LYS A C 1
ATOM 1880 O O . LYS A 1 239 ? -44.091 4.140 3.594 1.00 70.69 239 LYS A O 1
ATOM 1885 N N . THR A 1 240 ? -42.909 2.301 4.068 1.00 71.31 240 THR A N 1
ATOM 1886 C CA . THR A 1 240 ? -42.892 2.515 5.515 1.00 71.31 240 THR A CA 1
ATOM 1887 C C . THR A 1 240 ? -41.537 2.133 6.095 1.00 71.31 240 THR A C 1
ATOM 1889 O O . THR A 1 240 ? -40.797 1.323 5.523 1.00 71.31 240 THR A O 1
ATOM 1892 N N . LYS A 1 241 ? -41.232 2.702 7.260 1.00 67.62 241 LYS A N 1
ATOM 1893 C CA . LYS A 1 241 ? -40.040 2.390 8.047 1.00 67.62 241 LYS A CA 1
ATOM 1894 C C . LYS A 1 241 ? -39.983 0.908 8.424 1.00 67.62 241 LYS A C 1
ATOM 1896 O O . LYS A 1 241 ? -38.924 0.293 8.383 1.00 67.62 241 LYS A O 1
ATOM 1901 N N . GLU A 1 242 ? -41.126 0.318 8.754 1.00 76.75 242 GLU A N 1
ATOM 1902 C CA . GLU A 1 242 ? -41.252 -1.092 9.129 1.00 76.75 242 GLU A CA 1
ATOM 1903 C C . GLU A 1 242 ? -40.949 -1.999 7.934 1.00 76.75 242 GLU A C 1
ATOM 1905 O O . GLU A 1 242 ? -40.266 -3.010 8.082 1.00 76.75 242 GLU A O 1
ATOM 1910 N N . ALA A 1 243 ? -41.408 -1.621 6.736 1.00 76.56 243 ALA A N 1
ATOM 1911 C CA . ALA A 1 243 ? -41.086 -2.337 5.508 1.00 76.56 243 ALA A CA 1
ATOM 1912 C C . ALA A 1 243 ? -39.583 -2.267 5.188 1.00 76.56 243 ALA A C 1
ATOM 1914 O O . ALA A 1 243 ? -38.999 -3.287 4.821 1.00 76.56 243 ALA A O 1
ATOM 1915 N N . LEU A 1 244 ? -38.956 -1.100 5.386 1.00 74.50 244 LEU A N 1
ATOM 1916 C CA . LEU A 1 244 ? -37.508 -0.918 5.259 1.00 74.50 244 LEU A CA 1
ATOM 1917 C C . LEU A 1 244 ? -36.745 -1.810 6.250 1.00 74.50 244 LEU A C 1
ATOM 1919 O O . LEU A 1 244 ? -35.894 -2.586 5.830 1.00 74.50 244 LEU A O 1
ATOM 1923 N N . LEU A 1 245 ? -37.052 -1.730 7.548 1.00 75.56 245 LEU A N 1
ATOM 1924 C CA . LEU A 1 245 ? -36.342 -2.478 8.594 1.00 75.56 245 LEU A CA 1
ATOM 1925 C C . LEU A 1 245 ? -36.531 -3.994 8.468 1.00 75.56 245 LEU A C 1
ATOM 1927 O O . LEU A 1 245 ? -35.626 -4.760 8.786 1.00 75.56 245 LEU A O 1
ATOM 1931 N N . LYS A 1 246 ? -37.691 -4.434 7.969 1.00 80.69 246 LYS A N 1
ATOM 1932 C CA . LYS A 1 246 ? -37.955 -5.847 7.679 1.00 80.69 246 LYS A CA 1
ATOM 1933 C C . LYS A 1 246 ? -37.146 -6.354 6.484 1.00 80.69 246 LYS A C 1
ATOM 1935 O O . LYS A 1 246 ? -36.702 -7.498 6.499 1.00 80.69 246 LYS A O 1
ATOM 1940 N N . ALA A 1 247 ? -36.995 -5.535 5.445 1.00 75.69 247 ALA A N 1
ATOM 1941 C CA . ALA A 1 247 ? -36.279 -5.912 4.228 1.00 75.69 247 ALA A CA 1
ATOM 1942 C C . ALA A 1 247 ? -34.754 -5.735 4.341 1.00 75.69 247 ALA A C 1
ATOM 1944 O O . ALA A 1 247 ? -34.007 -6.491 3.726 1.00 75.69 247 ALA A O 1
ATOM 1945 N N . GLU A 1 248 ? -34.289 -4.754 5.117 1.00 75.25 248 GLU A N 1
ATOM 1946 C CA . GLU A 1 248 ? -32.881 -4.355 5.245 1.00 75.25 248 GLU A CA 1
ATOM 1947 C C . GLU A 1 248 ? -32.505 -4.193 6.744 1.00 75.25 248 GLU A C 1
ATOM 1949 O O . GLU A 1 248 ? -32.222 -3.085 7.206 1.00 75.25 248 GLU A O 1
ATOM 1954 N N . PRO A 1 249 ? -32.492 -5.280 7.544 1.00 71.50 249 PRO A N 1
ATOM 1955 C CA . PRO A 1 249 ? -32.315 -5.227 9.005 1.00 71.50 249 PRO A CA 1
ATOM 1956 C C . PRO A 1 249 ? -30.929 -4.744 9.462 1.00 71.50 249 PRO A C 1
ATOM 1958 O O . PRO A 1 249 ? -30.737 -4.400 10.624 1.00 71.50 249 PRO A O 1
ATOM 1961 N N . THR A 1 250 ? -29.947 -4.717 8.561 1.00 71.31 250 THR A N 1
ATOM 1962 C CA . THR A 1 250 ? -28.585 -4.226 8.822 1.00 71.31 250 THR A CA 1
ATOM 1963 C C . THR A 1 250 ? -28.393 -2.760 8.443 1.00 71.31 250 THR A C 1
ATOM 1965 O O . THR A 1 250 ? -27.268 -2.267 8.512 1.00 71.31 250 THR A O 1
ATOM 1968 N N . CYS A 1 251 ? -29.451 -2.076 8.003 1.00 69.19 251 CYS A N 1
ATOM 1969 C CA . CYS A 1 251 ? -29.396 -0.674 7.624 1.00 69.19 251 CYS A CA 1
ATOM 1970 C C . CYS A 1 251 ? -29.028 0.183 8.845 1.00 69.19 251 CYS A C 1
ATOM 1972 O O . CYS A 1 251 ? -29.776 0.238 9.817 1.00 69.19 251 CYS A O 1
ATOM 1974 N N . LYS A 1 252 ? -27.866 0.837 8.824 1.00 73.00 252 LYS A N 1
ATOM 1975 C CA . LYS A 1 252 ? -27.397 1.770 9.864 1.00 73.00 252 LYS A CA 1
ATOM 1976 C C . LYS A 1 252 ? -27.668 3.225 9.472 1.00 73.00 252 LYS A C 1
ATOM 1978 O O . LYS A 1 252 ? -27.577 4.084 10.338 1.00 73.00 252 LYS A O 1
ATOM 1983 N N . ALA A 1 253 ? -28.017 3.517 8.224 1.00 72.75 253 ALA A N 1
ATOM 1984 C CA . ALA A 1 253 ? -28.390 4.830 7.738 1.00 72.75 253 ALA A CA 1
ATOM 1985 C C . ALA A 1 253 ? -29.512 4.726 6.706 1.00 72.75 253 ALA A C 1
ATOM 1987 O O . ALA A 1 253 ? -29.414 3.976 5.734 1.00 72.75 253 ALA A O 1
ATOM 1988 N N . ALA A 1 254 ? -30.575 5.499 6.897 1.00 66.56 254 ALA A N 1
ATOM 1989 C CA . ALA A 1 254 ? -31.711 5.539 5.986 1.00 66.56 254 ALA A CA 1
ATOM 1990 C C . ALA A 1 254 ? -32.210 6.968 5.801 1.00 66.56 254 ALA A C 1
ATOM 1992 O O . ALA A 1 254 ? -32.003 7.809 6.668 1.00 66.56 254 ALA A O 1
ATOM 1993 N N . THR A 1 255 ? -32.907 7.244 4.708 1.00 65.50 255 THR A N 1
ATOM 1994 C CA . THR A 1 255 ? -33.630 8.504 4.508 1.00 65.50 255 THR A CA 1
ATOM 1995 C C . THR A 1 255 ? -35.093 8.231 4.202 1.00 65.50 255 THR A C 1
ATOM 1997 O O . THR A 1 255 ? -35.405 7.210 3.600 1.00 65.50 255 THR A O 1
ATOM 2000 N N . ASP A 1 256 ? -35.981 9.127 4.619 1.00 63.91 256 ASP A N 1
ATOM 2001 C CA . ASP A 1 256 ? -37.407 9.134 4.263 1.00 63.91 256 ASP A CA 1
ATOM 2002 C C . ASP A 1 256 ? -37.718 10.079 3.077 1.00 63.91 256 ASP A C 1
ATOM 2004 O O . ASP A 1 256 ? -38.883 10.327 2.755 1.00 63.91 256 ASP A O 1
ATOM 2008 N N . GLY A 1 257 ? -36.668 10.631 2.449 1.00 56.75 257 GLY A N 1
ATOM 2009 C CA . GLY A 1 257 ? -36.745 11.643 1.394 1.00 56.75 257 GLY A CA 1
ATOM 2010 C C . GLY A 1 257 ? -36.680 13.094 1.889 1.00 56.75 257 GLY A C 1
ATOM 2011 O O . GLY A 1 257 ? -36.536 13.995 1.065 1.00 56.75 257 GLY A O 1
ATOM 2012 N N . VAL A 1 258 ? -36.745 13.328 3.204 1.00 53.91 258 VAL A N 1
ATOM 2013 C CA . VAL A 1 258 ? -36.679 14.661 3.842 1.00 53.91 258 VAL A CA 1
ATOM 2014 C C . VAL A 1 258 ? -35.568 14.718 4.891 1.00 53.91 258 VAL A C 1
ATOM 2016 O O . VAL A 1 258 ? -34.827 15.694 4.969 1.00 53.91 258 VAL A O 1
ATOM 2019 N N . ASN A 1 259 ? -35.426 13.651 5.667 1.00 52.28 259 ASN A N 1
ATOM 2020 C CA . ASN A 1 259 ? -34.507 13.489 6.778 1.00 52.28 259 ASN A CA 1
ATOM 2021 C C . ASN A 1 259 ? -33.607 12.273 6.551 1.00 52.28 259 ASN A C 1
ATOM 2023 O O . ASN A 1 259 ? -34.000 11.299 5.904 1.00 52.28 259 ASN A O 1
ATOM 2027 N N . THR A 1 260 ? -32.411 12.308 7.135 1.00 58.22 260 THR A N 1
ATOM 2028 C CA . THR A 1 260 ? -31.483 11.172 7.161 1.00 58.22 260 THR A CA 1
ATOM 2029 C C . THR A 1 260 ? -31.288 10.705 8.600 1.00 58.22 260 THR A C 1
ATOM 2031 O O . THR A 1 260 ? -30.935 11.487 9.482 1.00 58.22 260 THR A O 1
ATOM 2034 N N . PHE A 1 261 ? -31.514 9.418 8.835 1.00 60.69 261 PHE A N 1
ATOM 2035 C CA . PHE A 1 261 ? -31.472 8.739 10.125 1.00 60.69 261 PHE A CA 1
ATOM 2036 C C . PHE A 1 261 ? -30.217 7.867 10.207 1.00 60.69 261 PHE A C 1
ATOM 2038 O O . PHE A 1 261 ? -29.870 7.227 9.220 1.00 60.69 261 PHE A O 1
ATOM 2045 N N . PHE A 1 262 ? -29.565 7.805 11.376 1.00 62.25 262 PHE A N 1
ATOM 2046 C CA . PHE A 1 262 ? -28.326 7.041 11.593 1.00 62.25 262 PHE A CA 1
ATOM 2047 C C . PHE A 1 262 ? -28.361 6.205 12.886 1.00 62.25 262 PHE A C 1
ATOM 2049 O O . PHE A 1 262 ? -28.849 6.661 13.922 1.00 62.25 262 PHE A O 1
ATOM 2056 N N . GLY A 1 263 ? -27.767 5.012 12.860 1.00 62.00 263 GLY A N 1
ATOM 2057 C CA . GLY A 1 263 ? -27.546 4.124 14.002 1.00 62.00 263 GLY A CA 1
ATOM 2058 C C . GLY A 1 263 ? -28.808 3.868 14.828 1.00 62.00 263 GLY A C 1
ATOM 2059 O O . GLY A 1 263 ? -29.872 3.580 14.290 1.00 62.00 263 GLY A O 1
ATOM 2060 N N . LYS A 1 264 ? -28.706 4.029 16.154 1.00 51.16 264 LYS A N 1
ATOM 2061 C CA . LYS A 1 264 ? -29.833 3.861 17.093 1.00 51.16 264 LYS A CA 1
ATOM 2062 C C . LYS A 1 264 ? -30.985 4.855 16.869 1.00 51.16 264 LYS A C 1
ATOM 2064 O O . LYS A 1 264 ? -32.092 4.596 17.328 1.00 51.16 264 LYS A O 1
ATOM 2069 N N . ASN A 1 265 ? -30.775 5.954 16.133 1.00 46.41 265 ASN A N 1
ATOM 2070 C CA . ASN A 1 265 ? -31.856 6.886 15.774 1.00 46.41 265 ASN A CA 1
ATOM 2071 C C . ASN A 1 265 ? -32.769 6.321 14.676 1.00 46.41 265 ASN A C 1
ATOM 2073 O O . ASN A 1 265 ? -33.893 6.792 14.515 1.00 46.41 265 ASN A O 1
ATOM 2077 N N . LEU A 1 266 ? -32.327 5.279 13.960 1.00 54.88 266 LEU A N 1
ATOM 2078 C CA . LEU A 1 266 ? -33.207 4.491 13.103 1.00 54.88 266 LEU A CA 1
ATOM 2079 C C . LEU A 1 266 ? -34.249 3.729 13.940 1.00 54.88 266 LEU A C 1
ATOM 2081 O O . LEU A 1 266 ? -35.352 3.494 13.469 1.00 54.88 266 LEU A O 1
ATOM 2085 N N . GLU A 1 267 ? -33.962 3.422 15.207 1.00 49.47 267 GLU A N 1
ATOM 2086 C CA . GLU A 1 267 ? -34.886 2.756 16.136 1.00 49.47 267 GLU A CA 1
ATOM 2087 C C . GLU A 1 267 ? -35.662 3.760 17.014 1.00 49.47 267 GLU A C 1
ATOM 2089 O O . GLU A 1 267 ? -36.853 3.570 17.242 1.00 49.47 267 GLU A O 1
ATOM 2094 N N . ALA A 1 268 ? -35.033 4.866 17.438 1.00 45.59 268 ALA A N 1
ATOM 2095 C CA . ALA A 1 268 ? -35.519 5.733 18.524 1.00 45.59 268 ALA A CA 1
ATOM 2096 C C . ALA A 1 268 ? -36.495 6.881 18.164 1.00 45.59 268 ALA A C 1
ATOM 2098 O O . ALA A 1 268 ? -36.924 7.603 19.059 1.00 45.59 268 ALA A O 1
ATOM 2099 N N . GLY A 1 269 ? -36.925 7.025 16.911 1.00 41.12 269 GLY A N 1
ATOM 2100 C CA . GLY A 1 269 ? -38.136 7.797 16.599 1.00 41.12 269 GLY A CA 1
ATOM 2101 C C . GLY A 1 269 ? -37.954 9.218 16.056 1.00 41.12 269 GLY A C 1
ATOM 2102 O O . GLY A 1 269 ? -36.897 9.840 16.113 1.00 41.12 269 GLY A O 1
ATOM 2103 N N . THR A 1 270 ? -39.059 9.648 15.454 1.00 44.91 270 THR A N 1
ATOM 2104 C CA . THR A 1 270 ? -39.334 10.831 14.637 1.00 44.91 270 THR A CA 1
ATOM 2105 C C . THR A 1 270 ? -38.920 12.149 15.287 1.00 44.91 270 THR A C 1
ATOM 2107 O O . THR A 1 270 ? -39.248 12.405 16.443 1.00 44.91 270 THR A O 1
ATOM 2110 N N . LEU A 1 271 ? -38.312 13.042 14.506 1.00 32.84 271 LEU A N 1
ATOM 2111 C CA . LEU A 1 271 ? -38.221 14.461 14.842 1.00 32.84 271 LEU A CA 1
ATOM 2112 C C . LEU A 1 271 ? -38.754 15.290 13.667 1.00 32.84 271 LEU A C 1
ATOM 2114 O O . LEU A 1 271 ? -38.230 15.212 12.562 1.00 32.84 271 LEU A O 1
ATOM 2118 N N . MET A 1 272 ? -39.780 16.086 13.986 1.00 30.31 272 MET A N 1
ATOM 2119 C CA . MET A 1 272 ? -40.581 17.009 13.165 1.00 30.31 272 MET A CA 1
ATOM 2120 C C . MET A 1 272 ? -41.780 16.404 12.419 1.00 30.31 272 MET A C 1
ATOM 2122 O O . MET A 1 272 ? -41.673 15.433 11.679 1.00 30.31 272 MET A O 1
ATOM 2126 N N . GLY A 1 273 ? -42.953 16.999 12.665 1.00 41.59 273 GLY A N 1
ATOM 2127 C CA . GLY A 1 273 ? -44.226 16.601 12.073 1.00 41.59 273 GLY A CA 1
ATOM 2128 C C . GLY A 1 273 ? -44.243 16.816 10.562 1.00 41.59 273 GLY A C 1
ATOM 2129 O O . GLY A 1 273 ? -43.830 17.864 10.068 1.00 41.59 273 GLY A O 1
ATOM 2130 N N . TYR A 1 274 ? -44.728 15.812 9.841 1.00 42.12 274 TYR A N 1
ATOM 2131 C CA . TYR A 1 274 ? -44.983 15.899 8.411 1.00 42.12 274 TYR A CA 1
ATOM 2132 C C . TYR A 1 274 ? -46.270 16.708 8.154 1.00 42.12 274 TYR A C 1
ATOM 2134 O O . TYR A 1 274 ? -47.195 16.642 8.966 1.00 42.12 274 TYR A O 1
ATOM 2142 N N . PRO A 1 275 ? -46.372 17.459 7.043 1.00 42.97 275 PRO A N 1
ATOM 2143 C CA . PRO A 1 275 ? -47.646 18.022 6.591 1.00 42.97 275 PRO A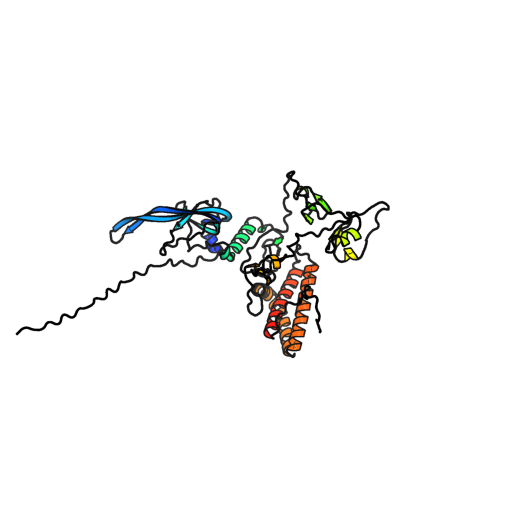 CA 1
ATOM 2144 C C . PRO A 1 275 ? -48.713 16.923 6.451 1.00 42.97 275 PRO A C 1
ATOM 2146 O O . PRO A 1 275 ? -48.367 15.803 6.080 1.00 42.97 275 PRO A O 1
ATOM 2149 N N . GLU A 1 276 ? -49.997 17.240 6.668 1.00 43.44 276 GLU A N 1
ATOM 2150 C CA . GLU A 1 276 ? -51.113 16.263 6.742 1.00 43.44 276 GLU A CA 1
ATOM 2151 C C . GLU A 1 276 ? -51.259 15.320 5.526 1.00 43.44 276 GLU A C 1
ATOM 2153 O O . GLU A 1 276 ? -51.919 14.292 5.631 1.00 43.44 276 GLU A O 1
ATOM 2158 N N . ASN A 1 277 ? -50.601 15.610 4.397 1.00 45.47 277 ASN A N 1
ATOM 2159 C CA . ASN A 1 277 ? -50.659 14.820 3.161 1.00 45.47 277 ASN A CA 1
ATOM 2160 C C . ASN A 1 277 ? -49.295 14.290 2.676 1.00 45.47 277 ASN A C 1
ATOM 2162 O O . ASN A 1 277 ? -49.178 13.844 1.534 1.00 45.47 277 ASN A O 1
ATOM 2166 N N . PHE A 1 278 ? -48.241 14.370 3.490 1.00 46.38 278 PHE A N 1
ATOM 2167 C CA . PHE A 1 278 ? -46.913 13.905 3.094 1.00 46.38 278 PHE A CA 1
ATOM 2168 C C . PHE A 1 278 ? -46.720 12.420 3.437 1.00 46.38 278 PHE A C 1
ATOM 2170 O O . PHE A 1 278 ? -46.767 12.031 4.602 1.00 46.38 278 PHE A O 1
ATOM 2177 N N . VAL A 1 279 ? -46.475 11.592 2.416 1.00 54.84 279 VAL A N 1
ATOM 2178 C CA . VAL A 1 279 ? -46.152 10.165 2.566 1.00 54.84 279 VAL A CA 1
ATOM 2179 C C . VAL A 1 279 ? -44.637 9.984 2.391 1.00 54.84 279 VAL A C 1
ATOM 2181 O O . VAL A 1 279 ? -44.151 10.156 1.273 1.00 54.84 279 VAL A O 1
ATOM 2184 N N . PRO A 1 280 ? -43.876 9.663 3.455 1.00 55.72 280 PRO A N 1
ATOM 2185 C CA . PRO A 1 280 ? -42.432 9.466 3.357 1.00 55.72 280 PRO A CA 1
ATOM 2186 C C . PRO A 1 280 ? -42.062 8.226 2.535 1.00 55.72 280 PRO A C 1
ATOM 2188 O O . PRO A 1 280 ? -42.681 7.168 2.662 1.00 55.72 280 PRO A O 1
ATOM 2191 N N . GLU A 1 281 ? -40.987 8.333 1.757 1.00 67.12 281 GLU A N 1
ATOM 2192 C CA . GLU A 1 281 ? -40.413 7.230 0.985 1.00 67.12 281 GLU A CA 1
ATOM 2193 C C . GLU A 1 281 ? -39.063 6.822 1.577 1.00 67.12 281 GLU A C 1
ATOM 2195 O O . GLU A 1 281 ? -38.056 7.515 1.437 1.00 67.12 281 GLU A O 1
ATOM 2200 N N . TRP A 1 282 ? -39.034 5.663 2.227 1.00 69.50 282 TRP A N 1
ATOM 2201 C CA . TRP A 1 282 ? -37.881 5.166 2.963 1.00 69.50 282 TRP A CA 1
ATOM 2202 C C . TRP A 1 282 ? -36.857 4.490 2.051 1.00 69.50 282 TRP A C 1
ATOM 2204 O O . TRP A 1 282 ? -37.203 3.666 1.207 1.00 69.50 282 TRP A O 1
ATOM 2214 N N . LYS A 1 283 ? -35.576 4.803 2.241 1.00 76.69 283 LYS A N 1
ATOM 2215 C CA . LYS A 1 283 ? -34.447 4.278 1.460 1.00 76.69 283 LYS A CA 1
ATOM 2216 C C . LYS A 1 283 ? -33.283 3.969 2.393 1.00 76.69 283 LYS A C 1
ATOM 2218 O O . LYS A 1 283 ? -32.904 4.823 3.188 1.00 76.69 283 LYS A O 1
ATOM 2223 N N . CYS A 1 284 ? -32.700 2.775 2.289 1.00 75.12 284 CYS A N 1
ATOM 2224 C CA . CYS A 1 284 ? -31.445 2.464 2.980 1.00 75.12 284 CYS A CA 1
ATOM 2225 C C . CYS A 1 284 ? -30.264 3.079 2.223 1.00 75.12 284 CYS A C 1
ATOM 2227 O O . CYS A 1 284 ? -30.259 3.024 0.995 1.00 75.12 284 CYS A O 1
ATOM 2229 N N . LEU A 1 285 ? -29.269 3.618 2.930 1.00 68.06 285 LEU A N 1
ATOM 2230 C CA . LEU A 1 285 ? -28.106 4.303 2.349 1.00 68.06 285 LEU A CA 1
ATOM 2231 C C . LEU A 1 285 ? -26.782 3.528 2.512 1.00 68.06 285 LEU A C 1
ATOM 2233 O O . LEU A 1 285 ? -25.757 3.968 2.007 1.00 68.06 285 LEU A O 1
ATOM 2237 N N . ASP A 1 286 ? -26.798 2.360 3.161 1.00 67.31 286 ASP A N 1
ATOM 2238 C CA . ASP A 1 286 ? -25.584 1.668 3.633 1.00 67.31 286 ASP A CA 1
ATOM 2239 C C . ASP A 1 286 ? -25.087 0.491 2.787 1.00 67.31 286 ASP A C 1
ATOM 2241 O O . ASP A 1 286 ? -24.322 -0.347 3.273 1.00 67.31 286 ASP A O 1
ATOM 2245 N N . LYS A 1 287 ? -25.489 0.375 1.522 1.00 55.94 287 LYS A N 1
ATOM 2246 C CA . LYS A 1 287 ? -25.030 -0.757 0.706 1.00 55.94 287 LYS A CA 1
ATOM 2247 C C . LYS A 1 287 ? -23.609 -0.562 0.173 1.00 55.94 287 LYS A C 1
ATOM 2249 O O . LYS A 1 287 ? -23.393 -0.215 -0.977 1.00 55.94 287 LYS A O 1
ATOM 2254 N N . LYS A 1 288 ? -22.613 -0.879 0.998 1.00 47.22 288 LYS A N 1
ATOM 2255 C CA . LYS A 1 288 ? -21.298 -1.285 0.486 1.00 47.22 288 LYS A CA 1
ATOM 2256 C C . LYS A 1 288 ? -21.384 -2.726 -0.025 1.00 47.22 288 LYS A C 1
ATOM 2258 O O . LYS A 1 288 ? -22.167 -3.500 0.526 1.00 47.22 288 LYS A O 1
ATOM 2263 N N . GLU A 1 289 ? -20.635 -3.037 -1.088 1.00 41.59 289 GLU A N 1
ATOM 2264 C CA . GLU A 1 289 ? -20.564 -4.364 -1.719 1.00 41.59 289 GLU A CA 1
ATOM 2265 C C . GLU A 1 289 ? -20.614 -5.472 -0.665 1.00 41.59 289 GLU A C 1
ATOM 2267 O O . GLU A 1 289 ? -19.808 -5.489 0.266 1.00 41.59 289 GLU A O 1
ATOM 2272 N N . GLU A 1 290 ? -21.587 -6.380 -0.786 1.00 43.75 290 GLU A N 1
ATOM 2273 C CA . GLU A 1 290 ? -21.606 -7.567 0.057 1.00 43.75 290 GLU A CA 1
ATOM 2274 C C . GLU A 1 290 ? -20.354 -8.378 -0.273 1.00 43.75 290 GLU A C 1
ATOM 2276 O O . GLU A 1 290 ? -20.276 -9.037 -1.311 1.00 43.75 290 GLU A O 1
ATOM 2281 N N . THR A 1 291 ? -19.366 -8.325 0.621 1.00 49.25 291 THR A N 1
ATOM 2282 C CA . THR A 1 291 ? -18.295 -9.314 0.649 1.00 49.25 291 THR A CA 1
ATOM 2283 C C . THR A 1 291 ? -18.942 -10.700 0.670 1.00 49.25 291 THR A C 1
ATOM 2285 O O . THR A 1 291 ? -19.938 -10.905 1.378 1.00 49.25 291 THR A O 1
ATOM 2288 N N . PRO A 1 292 ? -18.457 -11.657 -0.140 1.00 47.38 292 PRO A N 1
ATOM 2289 C CA . PRO A 1 292 ? -19.076 -12.969 -0.225 1.00 47.38 292 PRO A CA 1
ATOM 2290 C C . PRO A 1 292 ? -19.118 -13.603 1.170 1.00 47.38 292 PRO A C 1
ATOM 2292 O O . PRO A 1 292 ? -18.095 -13.975 1.734 1.00 47.38 292 PRO A O 1
ATOM 2295 N N . LYS A 1 293 ? -20.330 -13.737 1.730 1.00 55.94 293 LYS A N 1
ATOM 2296 C CA . LYS A 1 293 ? -20.581 -14.339 3.057 1.00 55.94 293 LYS A CA 1
ATOM 2297 C C . LYS A 1 293 ? -20.180 -15.816 3.130 1.00 55.94 293 LYS A C 1
ATOM 2299 O O . LYS A 1 293 ? -20.191 -16.403 4.206 1.00 55.94 293 LYS A O 1
ATOM 2304 N N . ILE A 1 294 ? -19.858 -16.415 1.987 1.00 72.19 294 ILE A N 1
ATOM 2305 C CA . ILE A 1 294 ? -19.419 -17.795 1.857 1.00 72.19 294 ILE A CA 1
ATOM 2306 C C . ILE A 1 294 ? -18.011 -17.760 1.276 1.00 72.19 294 ILE A C 1
ATOM 2308 O O . ILE A 1 294 ? -17.823 -17.489 0.091 1.00 72.19 294 ILE A O 1
ATOM 2312 N N . CYS A 1 295 ? -17.033 -18.044 2.126 1.00 79.06 295 CYS A N 1
ATOM 2313 C CA . CYS A 1 295 ? -15.656 -18.254 1.716 1.00 79.06 295 CYS A CA 1
ATOM 2314 C C . CYS A 1 295 ? -15.375 -19.747 1.618 1.00 79.06 295 CYS A C 1
ATOM 2316 O O . CYS A 1 295 ? -15.912 -20.546 2.388 1.00 79.06 295 CYS A O 1
ATOM 2318 N N . THR A 1 296 ? -14.515 -20.132 0.680 1.00 79.69 296 THR A N 1
ATOM 2319 C CA . THR A 1 296 ? -13.969 -21.487 0.669 1.00 79.69 296 THR A CA 1
ATOM 2320 C C . THR A 1 296 ? -13.167 -21.716 1.953 1.00 79.69 296 THR A C 1
ATOM 2322 O O . THR A 1 296 ? -12.574 -20.787 2.505 1.00 79.69 296 THR A O 1
ATOM 2325 N N . LEU A 1 297 ? -13.126 -22.960 2.432 1.00 83.94 297 LEU A N 1
ATOM 2326 C CA . LEU A 1 297 ? -12.260 -23.371 3.548 1.00 83.94 297 LEU A CA 1
ATOM 2327 C C . LEU A 1 297 ? -10.812 -23.621 3.096 1.00 83.94 297 LEU A C 1
ATOM 2329 O O . LEU A 1 297 ? -10.024 -24.231 3.815 1.00 83.94 297 LEU A O 1
ATOM 2333 N N . GLU A 1 298 ? -10.463 -23.179 1.888 1.00 87.69 298 GLU A N 1
ATOM 2334 C CA . GLU A 1 298 ? -9.103 -23.263 1.383 1.00 87.69 298 GLU A CA 1
ATOM 2335 C C . GLU A 1 298 ? -8.191 -22.379 2.230 1.00 87.69 298 GLU A C 1
ATOM 2337 O O . GLU A 1 298 ? -8.465 -21.195 2.449 1.00 87.69 298 GLU A O 1
ATOM 2342 N N . TYR A 1 299 ? -7.095 -22.971 2.693 1.00 86.69 299 TYR A N 1
ATOM 2343 C CA . TYR A 1 299 ? -6.102 -22.274 3.484 1.00 86.69 299 TYR A CA 1
ATOM 2344 C C . TYR A 1 299 ? -5.038 -21.659 2.570 1.00 86.69 299 TYR A C 1
ATOM 2346 O O . TYR A 1 299 ? -4.083 -22.316 2.163 1.00 86.69 299 TYR A O 1
ATOM 2354 N N . ALA A 1 300 ? -5.230 -20.383 2.250 1.00 85.25 300 ALA A N 1
ATOM 2355 C CA . ALA A 1 300 ? -4.316 -19.545 1.481 1.00 85.25 300 ALA A CA 1
ATOM 2356 C C . ALA A 1 300 ? -4.093 -18.245 2.272 1.00 85.25 300 ALA A C 1
ATOM 2358 O O . ALA A 1 300 ? -4.656 -17.204 1.914 1.00 85.25 300 ALA A O 1
ATOM 2359 N N . PRO A 1 301 ? -3.361 -18.319 3.401 1.00 86.00 301 PRO A N 1
ATOM 2360 C CA . PRO A 1 301 ? -3.425 -17.315 4.448 1.00 86.00 301 PRO A CA 1
ATOM 2361 C C . PRO A 1 301 ? -2.967 -15.948 3.962 1.00 86.00 301 PRO A C 1
ATOM 2363 O O . PRO A 1 301 ? -2.112 -15.827 3.083 1.00 86.00 301 PRO A O 1
ATOM 2366 N N . VAL A 1 302 ? -3.528 -14.910 4.569 1.00 76.38 302 VAL A N 1
ATOM 2367 C CA . VAL A 1 302 ? -3.163 -13.518 4.315 1.00 76.38 302 VAL A CA 1
ATOM 2368 C C . VAL A 1 302 ? -3.086 -12.745 5.623 1.00 76.38 302 VAL A C 1
ATOM 2370 O O . VAL A 1 302 ? -3.902 -12.943 6.522 1.00 76.38 302 VAL A O 1
ATOM 2373 N N . CYS A 1 303 ? -2.121 -11.840 5.721 1.00 78.12 303 CYS A N 1
ATOM 2374 C CA . CYS A 1 303 ? -1.999 -10.917 6.835 1.00 78.12 303 CYS A CA 1
ATOM 2375 C C . CYS A 1 303 ? -2.764 -9.637 6.492 1.00 78.12 303 CYS A C 1
ATOM 2377 O O . CYS A 1 303 ? -2.525 -9.040 5.440 1.00 78.12 303 CYS A O 1
ATOM 2379 N N . GLY A 1 304 ? -3.697 -9.220 7.345 1.00 66.94 304 GLY A N 1
ATOM 2380 C CA . GLY A 1 304 ? -4.426 -7.961 7.204 1.00 66.94 304 GLY A CA 1
ATOM 2381 C C . GLY A 1 304 ? -3.604 -6.752 7.656 1.00 66.94 304 GLY A C 1
ATOM 2382 O O . GLY A 1 304 ? -2.637 -6.870 8.412 1.00 66.94 304 GLY A O 1
ATOM 2383 N N . VAL A 1 305 ? -3.997 -5.552 7.219 1.00 55.75 305 VAL A N 1
ATOM 2384 C CA . VAL A 1 305 ? -3.410 -4.287 7.716 1.00 55.75 305 VAL A CA 1
ATOM 2385 C C . VAL A 1 305 ? -3.645 -4.069 9.216 1.00 55.75 305 VAL A C 1
ATOM 2387 O O . VAL A 1 305 ? -2.923 -3.308 9.849 1.00 55.75 305 VAL A O 1
ATOM 2390 N N . ASP A 1 306 ? -4.611 -4.779 9.794 1.00 57.91 306 ASP A N 1
ATOM 2391 C CA . ASP A 1 306 ? -4.896 -4.849 11.228 1.00 57.91 306 ASP A CA 1
ATOM 2392 C C . ASP A 1 306 ? -3.960 -5.799 12.003 1.00 57.91 306 ASP A C 1
ATOM 2394 O O . ASP A 1 306 ? -4.086 -5.926 13.220 1.00 57.91 306 ASP A O 1
ATOM 2398 N N . GLY A 1 307 ? -3.024 -6.467 11.317 1.00 62.53 307 GLY A N 1
ATOM 2399 C CA . GLY A 1 307 ? -2.075 -7.403 11.918 1.00 62.53 307 GLY A CA 1
ATOM 2400 C C . GLY A 1 307 ? -2.659 -8.782 12.234 1.00 62.53 307 GLY A C 1
ATOM 2401 O O . GLY A 1 307 ? -1.999 -9.557 12.928 1.00 62.53 307 GLY A O 1
ATOM 2402 N N . LYS A 1 308 ? -3.864 -9.104 11.737 1.00 71.00 308 LYS A N 1
ATOM 2403 C CA . LYS A 1 308 ? -4.500 -10.418 11.917 1.00 71.00 308 LYS A CA 1
ATOM 2404 C C . LYS A 1 308 ? -4.275 -11.331 10.716 1.00 71.00 308 LYS A C 1
ATOM 2406 O O . LYS A 1 308 ? -4.345 -10.897 9.567 1.00 71.00 308 LYS A O 1
ATOM 2411 N N . THR A 1 309 ? -4.045 -12.614 10.988 1.00 79.38 309 THR A N 1
ATOM 2412 C CA . THR A 1 309 ? -4.000 -13.660 9.960 1.00 79.38 309 THR A CA 1
ATOM 2413 C C . THR A 1 309 ? -5.415 -14.107 9.618 1.00 79.38 309 THR A C 1
ATOM 2415 O O . THR A 1 309 ? -6.158 -14.557 10.490 1.00 79.38 309 THR A O 1
ATOM 2418 N N . TYR A 1 310 ? -5.761 -14.051 8.339 1.00 83.06 310 TYR A N 1
ATOM 2419 C CA . TYR A 1 310 ? -7.006 -14.579 7.795 1.00 83.06 310 TYR A CA 1
ATOM 2420 C C . TYR A 1 310 ? -6.711 -15.832 6.974 1.00 83.06 310 TYR A C 1
ATOM 2422 O O . TYR A 1 310 ? -5.707 -15.885 6.268 1.00 83.06 310 TYR A O 1
ATOM 2430 N N . GLY A 1 311 ? -7.584 -16.842 7.058 1.00 84.12 311 GLY A N 1
ATOM 2431 C CA . GLY A 1 311 ? -7.374 -18.131 6.382 1.00 84.12 311 GLY A CA 1
ATOM 2432 C C . GLY A 1 311 ? -7.293 -18.022 4.857 1.00 84.12 311 GLY A C 1
ATOM 2433 O O . GLY A 1 311 ? -6.606 -18.817 4.225 1.00 84.12 311 GLY A O 1
ATOM 2434 N N . ASN A 1 312 ? -7.945 -17.013 4.275 1.00 86.06 312 ASN A N 1
ATOM 2435 C CA . ASN A 1 312 ? -7.799 -16.616 2.879 1.00 86.06 312 ASN A CA 1
ATOM 2436 C C . ASN A 1 312 ? -8.272 -15.170 2.651 1.00 86.06 312 ASN A C 1
ATOM 2438 O O . ASN A 1 312 ? -8.833 -14.536 3.546 1.00 86.06 312 ASN A O 1
ATOM 2442 N N . LYS A 1 313 ? -8.058 -14.652 1.433 1.00 81.31 313 LYS A N 1
ATOM 2443 C CA . LYS A 1 313 ? -8.479 -13.297 1.021 1.00 81.31 313 LYS A CA 1
ATOM 2444 C C . LYS A 1 313 ? -9.974 -13.047 1.210 1.00 81.31 313 LYS A C 1
ATOM 2446 O O . LYS A 1 313 ? -10.347 -11.946 1.584 1.00 81.31 313 LYS A O 1
ATOM 2451 N N . CYS A 1 314 ? -10.815 -14.055 0.976 1.00 84.75 314 CYS A N 1
ATOM 2452 C CA . CYS A 1 314 ? -12.254 -13.931 1.197 1.00 84.75 314 CYS A CA 1
ATOM 2453 C C . CYS A 1 314 ? -12.566 -13.784 2.693 1.00 84.75 314 CYS A C 1
ATOM 2455 O O . CYS A 1 314 ? -13.314 -12.892 3.084 1.00 84.75 314 CYS A O 1
ATOM 2457 N N . ALA A 1 315 ? -11.936 -14.605 3.540 1.00 86.12 315 ALA A N 1
ATOM 2458 C CA . ALA A 1 315 ? -12.125 -14.581 4.988 1.00 86.12 315 ALA A CA 1
ATOM 2459 C C . ALA A 1 315 ? -11.686 -13.255 5.638 1.00 86.12 315 ALA A C 1
ATOM 2461 O O . ALA A 1 315 ? -12.114 -12.958 6.752 1.00 86.12 315 ALA A O 1
ATOM 2462 N N . ALA A 1 316 ? -10.861 -12.457 4.953 1.00 73.81 316 ALA A N 1
ATOM 2463 C CA . ALA A 1 316 ? -10.495 -11.111 5.382 1.00 73.81 316 ALA A CA 1
ATOM 2464 C C . ALA A 1 316 ? -11.629 -10.080 5.244 1.00 73.81 316 ALA A C 1
ATOM 2466 O O . ALA A 1 316 ? -11.571 -9.031 5.885 1.00 73.81 316 ALA A O 1
ATOM 2467 N N . GLY A 1 317 ? -12.675 -10.371 4.463 1.00 79.75 317 GLY A N 1
ATOM 2468 C CA . GLY A 1 317 ? -13.806 -9.466 4.262 1.00 79.75 317 GLY A CA 1
ATOM 2469 C C . GLY A 1 317 ? -13.357 -8.089 3.766 1.00 79.75 317 GLY A C 1
ATOM 2470 O O . GLY A 1 317 ? -12.658 -7.982 2.763 1.00 79.75 317 GLY A O 1
ATOM 2471 N N . ASP A 1 318 ? -13.747 -7.037 4.490 1.00 66.94 318 ASP A N 1
ATOM 2472 C CA . ASP A 1 318 ? -13.395 -5.645 4.170 1.00 66.94 318 ASP A CA 1
ATOM 2473 C C . ASP A 1 318 ? -11.968 -5.255 4.599 1.00 66.94 318 ASP A C 1
ATOM 2475 O O . ASP A 1 318 ? -11.497 -4.152 4.295 1.00 66.94 318 ASP A O 1
ATOM 2479 N N . THR A 1 319 ? -11.271 -6.120 5.341 1.00 60.56 319 THR A N 1
ATOM 2480 C CA . THR A 1 319 ? -9.919 -5.835 5.818 1.00 60.56 319 THR A CA 1
ATOM 2481 C C . THR A 1 319 ? -8.953 -5.832 4.638 1.00 60.56 319 THR A C 1
ATOM 2483 O O . THR A 1 319 ? -8.758 -6.844 3.965 1.00 60.56 319 THR A O 1
ATOM 2486 N N . LYS A 1 320 ? -8.287 -4.692 4.403 1.00 57.31 320 LYS A N 1
ATOM 2487 C CA . LYS A 1 320 ? -7.233 -4.606 3.385 1.00 57.31 320 LYS A CA 1
ATOM 2488 C C . LYS A 1 320 ? -6.121 -5.603 3.700 1.00 57.31 320 LYS A C 1
ATOM 2490 O O . LYS A 1 320 ? -5.638 -5.680 4.830 1.00 57.31 320 LYS A O 1
ATOM 2495 N N . ILE A 1 321 ? -5.685 -6.330 2.679 1.00 65.75 321 ILE A N 1
ATOM 2496 C CA . ILE A 1 321 ? -4.589 -7.286 2.804 1.00 65.75 321 ILE A CA 1
ATOM 2497 C C . ILE A 1 321 ? -3.256 -6.541 2.816 1.00 65.75 321 ILE A C 1
ATOM 2499 O O . ILE A 1 321 ? -2.963 -5.769 1.905 1.00 65.75 321 ILE A O 1
ATOM 2503 N N . ALA A 1 322 ? -2.452 -6.793 3.846 1.00 53.38 322 ALA A N 1
ATOM 2504 C CA . ALA A 1 322 ? -1.077 -6.332 3.943 1.00 53.38 322 ALA A CA 1
ATOM 2505 C C . ALA A 1 322 ? -0.135 -7.200 3.099 1.00 53.38 322 ALA A C 1
ATOM 2507 O O . ALA A 1 322 ? 0.674 -6.668 2.342 1.00 53.38 322 ALA A O 1
ATOM 2508 N N . TYR A 1 323 ? -0.226 -8.527 3.234 1.00 64.31 323 TYR A N 1
ATOM 2509 C CA . TYR A 1 323 ? 0.554 -9.475 2.438 1.00 64.31 323 TYR A CA 1
ATOM 2510 C C . TYR A 1 323 ? -0.034 -10.884 2.406 1.00 64.31 323 TYR A C 1
ATOM 2512 O O . TYR A 1 323 ? -0.855 -11.252 3.241 1.00 64.31 323 TYR A O 1
ATOM 2520 N N . GLU A 1 324 ? 0.414 -11.675 1.433 1.00 75.81 324 GLU A N 1
ATOM 2521 C CA . GLU A 1 324 ? 0.143 -13.112 1.363 1.00 75.81 324 GLU A CA 1
ATOM 2522 C C . GLU A 1 324 ? 1.039 -13.868 2.356 1.00 75.81 324 GLU A C 1
ATOM 2524 O O . GLU A 1 324 ? 2.237 -13.596 2.447 1.00 75.81 324 GLU A O 1
ATOM 2529 N N . GLY A 1 325 ? 0.454 -14.806 3.099 1.00 78.19 325 GLY A N 1
ATOM 2530 C CA . GLY A 1 325 ? 1.066 -15.510 4.226 1.00 78.19 325 GLY A CA 1
ATOM 2531 C C . GLY A 1 325 ? 0.487 -15.100 5.584 1.00 78.19 325 GLY A C 1
ATOM 2532 O O . GLY A 1 325 ? -0.229 -14.108 5.708 1.00 78.19 325 GLY A O 1
ATOM 2533 N N . GLU A 1 326 ? 0.799 -15.877 6.619 1.00 83.81 326 GLU A N 1
ATOM 2534 C CA . GLU A 1 326 ? 0.426 -15.557 8.001 1.00 83.81 326 GLU A CA 1
ATOM 2535 C C . GLU A 1 326 ? 1.215 -14.357 8.544 1.00 83.81 326 GLU A C 1
ATOM 2537 O O . GLU A 1 326 ? 2.374 -14.142 8.178 1.00 83.81 326 GLU A O 1
ATOM 2542 N N . CYS A 1 327 ? 0.620 -13.595 9.465 1.00 77.56 327 CYS A N 1
ATOM 2543 C CA . CYS A 1 327 ? 1.312 -12.495 10.123 1.00 77.56 327 CYS A CA 1
ATOM 2544 C C . CYS A 1 327 ? 2.496 -12.991 10.970 1.00 77.56 327 CYS A C 1
ATOM 2546 O O . CYS A 1 327 ? 2.348 -13.848 11.844 1.00 77.56 327 CYS A O 1
ATOM 2548 N N . LYS A 1 328 ? 3.679 -12.402 10.768 1.00 79.19 328 LYS A N 1
ATOM 2549 C CA . LYS A 1 328 ? 4.873 -12.716 11.567 1.00 79.19 328 LYS A CA 1
ATOM 2550 C C . LYS A 1 328 ? 4.830 -12.026 12.933 1.00 79.19 328 LYS A C 1
ATOM 2552 O O . LYS A 1 328 ? 4.493 -10.846 13.024 1.00 79.19 328 LYS A O 1
ATOM 2557 N N . MET A 1 329 ? 5.256 -12.731 13.983 1.00 72.44 329 MET A N 1
ATOM 2558 C CA . MET A 1 329 ? 5.325 -12.215 15.358 1.00 72.44 329 MET A CA 1
ATOM 2559 C C . MET A 1 329 ? 6.778 -12.017 15.811 1.00 72.44 329 MET A C 1
ATOM 2561 O O . MET A 1 329 ? 7.599 -12.927 15.701 1.00 72.44 329 MET A O 1
ATOM 2565 N N . LYS A 1 330 ? 7.096 -10.853 16.388 1.00 67.88 330 LYS A N 1
ATOM 2566 C CA . LYS A 1 330 ? 8.379 -10.561 17.058 1.00 67.88 330 LYS A CA 1
ATOM 2567 C C . LYS A 1 330 ? 8.098 -9.935 18.426 1.00 67.88 330 LYS A C 1
ATOM 2569 O O . LYS A 1 330 ? 7.301 -9.008 18.531 1.00 67.88 330 LYS A O 1
ATOM 2574 N N . ASN A 1 331 ? 8.731 -10.440 19.490 1.00 68.75 331 ASN A N 1
ATOM 2575 C CA . ASN A 1 331 ? 8.526 -9.976 20.877 1.00 68.75 331 ASN A CA 1
ATOM 2576 C C . ASN A 1 331 ? 7.048 -9.964 21.340 1.00 68.75 331 ASN A C 1
ATOM 2578 O O . ASN A 1 331 ? 6.650 -9.139 22.164 1.00 68.75 331 ASN A O 1
ATOM 2582 N N . GLY A 1 332 ? 6.223 -10.865 20.794 1.00 67.25 332 GLY A N 1
ATOM 2583 C CA . GLY A 1 332 ? 4.791 -10.960 21.100 1.00 67.25 332 GLY A CA 1
ATOM 2584 C C . GLY A 1 332 ? 3.905 -9.883 20.453 1.00 67.25 332 GLY A C 1
ATOM 2585 O O . GLY A 1 332 ? 2.711 -9.836 20.738 1.00 67.25 332 GLY A O 1
ATOM 2586 N N . LEU A 1 333 ? 4.468 -9.040 19.589 1.00 65.00 333 LEU A N 1
ATOM 2587 C CA . LEU A 1 333 ? 3.739 -8.126 18.709 1.00 65.00 333 LEU A CA 1
ATOM 2588 C C . LEU A 1 333 ? 3.822 -8.633 17.265 1.00 65.00 333 LEU A C 1
ATOM 2590 O O . LEU A 1 333 ? 4.822 -9.253 16.888 1.00 65.00 333 LEU A O 1
ATOM 2594 N N . SER A 1 334 ? 2.815 -8.335 16.446 1.00 63.66 334 SER A N 1
ATOM 2595 C CA . SER A 1 334 ? 2.910 -8.538 14.996 1.00 63.66 334 SER A CA 1
ATOM 2596 C C . SER A 1 334 ? 4.005 -7.655 14.388 1.00 63.66 334 SER A C 1
ATOM 2598 O O . SER A 1 334 ? 4.445 -6.663 14.974 1.00 63.66 334 SER A O 1
ATOM 2600 N N . GLU A 1 335 ? 4.493 -8.011 13.206 1.00 62.31 335 GLU A N 1
ATOM 2601 C CA . GLU A 1 335 ? 5.486 -7.217 12.472 1.00 62.31 335 GLU A CA 1
ATOM 2602 C C . GLU A 1 335 ? 5.003 -5.774 12.229 1.00 62.31 335 GLU A C 1
ATOM 2604 O O . GLU A 1 335 ? 5.757 -4.827 12.455 1.00 62.31 335 GLU A O 1
ATOM 2609 N N . ASN A 1 336 ? 3.714 -5.594 11.918 1.00 52.59 336 ASN A N 1
ATOM 2610 C CA . ASN A 1 336 ? 3.082 -4.278 11.771 1.00 52.59 336 ASN A CA 1
ATOM 2611 C C . ASN A 1 336 ? 3.090 -3.490 13.090 1.00 52.59 336 ASN A C 1
ATOM 2613 O O . ASN A 1 336 ? 3.497 -2.329 13.119 1.00 52.59 336 ASN A O 1
ATOM 2617 N N . GLU A 1 337 ? 2.705 -4.128 14.198 1.00 64.12 337 GLU A N 1
ATOM 2618 C CA . GLU A 1 337 ? 2.725 -3.508 15.529 1.00 64.12 337 GLU A CA 1
ATOM 2619 C C . GLU A 1 337 ? 4.147 -3.131 15.970 1.00 64.12 337 GLU A C 1
ATOM 2621 O O . GLU A 1 337 ? 4.346 -2.088 16.593 1.00 64.12 337 GLU A O 1
ATOM 2626 N N . ASN A 1 338 ? 5.157 -3.936 15.627 1.00 66.44 338 ASN A N 1
ATOM 2627 C CA . ASN A 1 338 ? 6.558 -3.615 15.903 1.00 66.44 338 ASN A CA 1
ATOM 2628 C C . ASN A 1 338 ? 7.033 -2.394 15.103 1.00 66.44 338 ASN A C 1
ATOM 2630 O O . ASN A 1 338 ? 7.671 -1.502 15.666 1.00 66.44 338 ASN A O 1
ATOM 2634 N N . ASN A 1 339 ? 6.697 -2.324 13.814 1.00 59.38 339 ASN A N 1
ATOM 2635 C CA . ASN A 1 339 ? 7.031 -1.180 12.961 1.00 59.38 339 ASN A CA 1
ATOM 2636 C C . ASN A 1 339 ? 6.322 0.096 13.437 1.00 59.38 339 ASN A C 1
ATOM 2638 O O . ASN A 1 339 ? 6.930 1.171 13.512 1.00 59.38 339 ASN A O 1
ATOM 2642 N N . GLN A 1 340 ? 5.051 -0.030 13.828 1.00 61.06 340 GLN A N 1
ATOM 2643 C CA . GLN A 1 340 ? 4.281 1.055 14.428 1.00 61.06 340 GLN A CA 1
ATOM 2644 C C . GLN A 1 340 ? 4.915 1.516 15.743 1.00 61.06 340 GLN A C 1
ATOM 2646 O O . GLN A 1 340 ? 5.089 2.715 15.958 1.00 61.06 340 GLN A O 1
ATOM 2651 N N . LEU A 1 341 ? 5.329 0.579 16.600 1.00 67.75 341 LEU A N 1
ATOM 2652 C CA . LEU A 1 341 ? 5.988 0.892 17.861 1.00 67.75 341 LEU A CA 1
ATOM 2653 C C . LEU A 1 341 ? 7.295 1.660 17.644 1.00 67.75 341 LEU A C 1
ATOM 2655 O O . LEU A 1 341 ? 7.492 2.681 18.295 1.00 67.75 341 LEU A O 1
ATOM 2659 N N . GLN A 1 342 ? 8.162 1.209 16.732 1.00 71.88 342 GLN A N 1
ATOM 2660 C CA . GLN A 1 342 ? 9.436 1.880 16.432 1.00 71.88 342 GLN A CA 1
ATOM 2661 C C . GLN A 1 342 ? 9.232 3.304 15.904 1.00 71.88 342 GLN A C 1
ATOM 2663 O O . GLN A 1 342 ? 9.965 4.226 16.271 1.00 71.88 342 GLN A O 1
ATOM 2668 N N . THR A 1 343 ? 8.225 3.487 15.054 1.00 63.00 343 THR A N 1
ATOM 2669 C CA . THR A 1 343 ? 7.868 4.791 14.490 1.00 63.00 343 THR A CA 1
ATOM 2670 C C . THR A 1 343 ? 7.362 5.740 15.576 1.00 63.00 343 THR A C 1
ATOM 2672 O O . THR A 1 343 ? 7.920 6.821 15.775 1.00 63.00 343 THR A O 1
ATOM 2675 N N . LEU A 1 344 ? 6.379 5.294 16.365 1.00 61.38 344 LEU A N 1
ATOM 2676 C CA . LEU A 1 344 ? 5.838 6.065 17.485 1.00 61.38 344 LEU A CA 1
ATOM 2677 C C . LEU A 1 344 ? 6.905 6.369 18.542 1.00 61.38 344 LEU A C 1
ATOM 2679 O O . LEU A 1 344 ? 6.897 7.447 19.132 1.00 61.38 344 LEU A O 1
ATOM 2683 N N . GLU A 1 345 ? 7.845 5.454 18.777 1.00 74.25 345 GLU A N 1
ATOM 2684 C CA . GLU A 1 345 ? 8.948 5.650 19.716 1.00 74.25 345 GLU A CA 1
ATOM 2685 C C . GLU A 1 345 ? 9.831 6.836 19.301 1.00 74.25 345 GLU A C 1
ATOM 2687 O O . GLU A 1 345 ? 10.130 7.690 20.136 1.00 74.25 345 GLU A O 1
ATOM 2692 N N . LYS A 1 346 ? 10.167 6.976 18.012 1.00 67.38 346 LYS A N 1
ATOM 2693 C CA . LYS A 1 346 ? 10.935 8.131 17.506 1.00 67.38 346 LYS A CA 1
ATOM 2694 C C . LYS A 1 346 ? 10.183 9.455 17.688 1.00 67.38 346 LYS A C 1
ATOM 2696 O O . LYS A 1 346 ? 10.769 10.434 18.157 1.00 67.38 346 LYS A O 1
ATOM 2701 N N . ASP A 1 347 ? 8.889 9.478 17.382 1.00 60.91 347 ASP A N 1
ATOM 2702 C CA . ASP A 1 347 ? 8.085 10.708 17.399 1.00 60.91 347 ASP A CA 1
ATOM 2703 C C . ASP A 1 347 ? 7.692 11.156 18.814 1.00 60.91 347 ASP A C 1
ATOM 2705 O O . ASP A 1 347 ? 7.725 12.350 19.145 1.00 60.91 347 ASP A O 1
ATOM 2709 N N . ILE A 1 348 ? 7.355 10.198 19.680 1.00 65.12 348 ILE A N 1
ATOM 2710 C CA . ILE A 1 348 ? 6.884 10.447 21.046 1.00 65.12 348 ILE A CA 1
ATOM 2711 C C . ILE A 1 348 ? 8.058 10.658 21.997 1.00 65.12 348 ILE A C 1
ATOM 2713 O O . ILE A 1 348 ? 7.996 11.573 22.824 1.00 65.12 348 ILE A O 1
ATOM 2717 N N . LEU A 1 349 ? 9.154 9.893 21.887 1.00 61.62 349 LEU A N 1
ATOM 2718 C CA . LEU A 1 349 ? 10.317 10.081 22.767 1.00 61.62 349 LEU A CA 1
ATOM 2719 C C . LEU A 1 349 ? 11.072 11.392 22.494 1.00 61.62 349 LEU A C 1
ATOM 2721 O O . LEU A 1 349 ? 11.885 11.806 23.317 1.00 61.62 349 LEU A O 1
ATOM 2725 N N . LYS A 1 350 ? 10.787 12.090 21.391 1.00 65.88 350 LYS A N 1
ATOM 2726 C CA . LYS A 1 350 ? 11.333 13.431 21.148 1.00 65.88 350 LYS A CA 1
ATOM 2727 C C . LYS A 1 350 ? 10.644 14.519 21.981 1.00 65.88 350 LYS A C 1
ATOM 2729 O O . LYS A 1 350 ? 11.281 15.505 22.331 1.00 65.88 350 LYS A O 1
ATOM 2734 N N . ARG A 1 351 ? 9.347 14.364 22.288 1.00 65.19 351 ARG A N 1
ATOM 2735 C CA . ARG A 1 351 ? 8.513 15.428 22.894 1.00 65.19 351 ARG A CA 1
ATOM 2736 C C . ARG A 1 351 ? 7.838 15.062 24.217 1.00 65.19 351 ARG A C 1
ATOM 2738 O O . ARG A 1 351 ? 7.583 15.945 25.026 1.00 65.19 351 ARG A O 1
ATOM 2745 N N . TYR A 1 352 ? 7.565 13.783 24.461 1.00 71.31 352 TYR A N 1
ATOM 2746 C CA . TYR A 1 352 ? 6.761 13.306 25.597 1.00 71.31 352 TYR A CA 1
ATOM 2747 C C . TYR A 1 352 ? 7.430 12.172 26.384 1.00 71.31 352 TYR A C 1
ATOM 2749 O O . TYR A 1 352 ? 6.782 11.515 27.206 1.00 71.31 352 TYR A O 1
ATOM 2757 N N . LYS A 1 353 ? 8.734 11.959 26.165 1.00 76.69 353 LYS A N 1
ATOM 2758 C CA . LYS A 1 353 ? 9.547 10.907 26.792 1.00 76.69 353 LYS A CA 1
ATOM 2759 C C . LYS A 1 353 ? 9.328 10.793 28.293 1.00 76.69 353 LYS A C 1
ATOM 2761 O O . LYS A 1 353 ? 9.124 9.685 28.781 1.00 76.69 353 LYS A O 1
ATOM 2766 N N . ASP A 1 354 ? 9.330 11.912 29.009 1.00 80.00 354 ASP A N 1
ATOM 2767 C CA . ASP A 1 354 ? 9.260 11.913 30.472 1.00 80.00 354 ASP A CA 1
ATOM 2768 C C . ASP A 1 354 ? 7.863 11.584 30.990 1.00 80.00 354 ASP A C 1
ATOM 2770 O O . ASP A 1 354 ? 7.708 10.867 31.979 1.00 80.00 354 ASP A O 1
ATOM 2774 N N . LEU A 1 355 ? 6.817 12.075 30.321 1.00 81.25 355 LEU A N 1
ATOM 2775 C CA . LEU A 1 355 ? 5.440 11.744 30.680 1.00 81.25 355 LEU A CA 1
ATOM 2776 C C . LEU A 1 355 ? 5.195 10.245 30.501 1.00 81.25 355 LEU A C 1
ATOM 2778 O O . LEU A 1 355 ? 4.749 9.571 31.430 1.00 81.25 355 LEU A O 1
ATOM 2782 N N . VAL A 1 356 ? 5.554 9.724 29.331 1.00 82.38 356 VAL A N 1
ATOM 2783 C CA . VAL A 1 356 ? 5.328 8.328 28.962 1.00 82.38 356 VAL A CA 1
ATOM 2784 C C . VAL A 1 356 ? 6.175 7.379 29.814 1.00 82.38 356 VAL A C 1
ATOM 2786 O O . VAL A 1 356 ? 5.644 6.400 30.344 1.00 82.38 356 VAL A O 1
ATOM 2789 N N . HIS A 1 357 ? 7.455 7.694 30.049 1.00 83.56 357 HIS A N 1
ATOM 2790 C CA . HIS A 1 357 ? 8.295 6.906 30.955 1.00 83.56 357 HIS A CA 1
ATOM 2791 C C . HIS A 1 357 ? 7.751 6.884 32.378 1.00 83.56 357 HIS A C 1
ATOM 2793 O O . HIS A 1 357 ? 7.748 5.824 33.001 1.00 83.56 357 HIS A O 1
ATOM 2799 N N . ARG A 1 358 ? 7.268 8.017 32.906 1.00 88.06 358 ARG A N 1
ATOM 2800 C CA . ARG A 1 358 ? 6.687 8.058 34.256 1.00 88.06 358 ARG A CA 1
ATOM 2801 C C . ARG A 1 358 ? 5.455 7.166 34.368 1.00 88.06 358 ARG A C 1
ATOM 2803 O O . ARG A 1 358 ? 5.357 6.401 35.328 1.00 88.06 358 ARG A O 1
ATOM 2810 N N . VAL A 1 359 ? 4.554 7.222 33.385 1.00 88.69 359 VAL A N 1
ATOM 2811 C CA . VAL A 1 359 ? 3.345 6.383 33.352 1.00 88.69 359 VAL A CA 1
ATOM 2812 C C . VAL A 1 359 ? 3.716 4.902 33.292 1.00 88.69 359 VAL A C 1
ATOM 2814 O O . VAL A 1 359 ? 3.287 4.135 34.154 1.00 88.69 359 VAL A O 1
ATOM 2817 N N . LEU A 1 360 ? 4.573 4.504 32.346 1.00 88.06 360 LEU A N 1
ATOM 2818 C CA . LEU A 1 360 ? 4.981 3.105 32.185 1.00 88.06 360 LEU A CA 1
ATOM 2819 C C . LEU A 1 360 ? 5.782 2.583 33.383 1.00 88.06 360 LEU A C 1
ATOM 2821 O O . LEU A 1 360 ? 5.600 1.438 33.790 1.00 88.06 360 LEU A O 1
ATOM 2825 N N . LYS A 1 361 ? 6.636 3.413 33.993 1.00 91.00 361 LYS A N 1
ATOM 2826 C CA . LYS A 1 361 ? 7.379 3.051 35.208 1.00 91.00 361 LYS A CA 1
ATOM 2827 C C . LYS A 1 361 ? 6.429 2.788 36.372 1.00 91.00 361 LYS A C 1
ATOM 2829 O O . LYS A 1 361 ? 6.564 1.768 37.044 1.00 91.00 361 LYS A O 1
ATOM 2834 N N . LYS A 1 362 ? 5.450 3.673 36.592 1.00 91.62 362 LYS A N 1
ATOM 2835 C CA . LYS A 1 362 ? 4.440 3.501 37.646 1.00 91.62 362 LYS A CA 1
ATOM 2836 C C . LYS A 1 362 ? 3.577 2.265 37.392 1.00 91.62 362 LYS A C 1
ATOM 2838 O O . LYS A 1 362 ? 3.325 1.506 38.321 1.00 91.62 362 LYS A O 1
ATOM 2843 N N . TYR A 1 363 ? 3.180 2.043 36.140 1.00 91.69 363 TYR A N 1
ATOM 2844 C CA . TYR A 1 363 ? 2.440 0.857 35.719 1.00 91.69 363 TYR A CA 1
ATOM 2845 C C . TYR A 1 363 ? 3.198 -0.436 36.050 1.00 91.69 363 TYR A C 1
ATOM 2847 O O . TYR A 1 363 ? 2.695 -1.259 36.812 1.00 91.69 363 TYR A O 1
ATOM 2855 N N . LYS A 1 364 ? 4.446 -0.565 35.575 1.00 89.81 364 LYS A N 1
ATOM 2856 C CA . LYS A 1 364 ? 5.303 -1.733 35.835 1.00 89.81 364 LYS A CA 1
ATOM 2857 C C . LYS A 1 364 ? 5.556 -1.952 37.330 1.00 89.81 364 LYS A C 1
ATOM 2859 O O . LYS A 1 364 ? 5.467 -3.078 37.805 1.00 89.81 364 LYS A O 1
ATOM 2864 N N . ALA A 1 365 ? 5.823 -0.883 38.083 1.00 89.00 365 ALA A N 1
ATOM 2865 C CA . ALA A 1 365 ? 6.062 -0.968 39.524 1.00 89.00 365 ALA A CA 1
ATOM 2866 C C . ALA A 1 365 ? 4.820 -1.412 40.314 1.00 89.00 365 ALA A C 1
ATOM 2868 O O . ALA A 1 365 ? 4.950 -2.099 41.323 1.00 89.00 365 ALA A O 1
ATOM 2869 N N . ASN A 1 366 ? 3.620 -1.025 39.874 1.00 88.19 366 ASN A N 1
ATOM 2870 C CA . ASN A 1 366 ? 2.373 -1.466 40.496 1.00 88.19 366 ASN A CA 1
ATOM 2871 C C . ASN A 1 366 ? 2.041 -2.916 40.134 1.00 88.19 366 ASN A C 1
ATOM 2873 O O . ASN A 1 366 ? 1.644 -3.673 41.014 1.00 88.19 366 ASN A O 1
ATOM 2877 N N . LEU A 1 367 ? 2.260 -3.312 38.878 1.00 88.44 367 LEU A N 1
ATOM 2878 C CA . LEU A 1 367 ? 2.124 -4.699 38.427 1.00 88.44 367 LEU A CA 1
ATOM 2879 C C . LEU A 1 367 ? 3.020 -5.653 39.221 1.00 88.44 367 LEU A C 1
ATOM 2881 O O . LEU A 1 367 ? 2.555 -6.687 39.689 1.00 88.44 367 LEU A O 1
ATOM 2885 N N . ALA A 1 368 ? 4.285 -5.283 39.432 1.00 87.00 368 ALA A N 1
ATOM 2886 C CA . ALA A 1 368 ? 5.264 -6.118 40.128 1.00 87.00 368 ALA A CA 1
ATOM 2887 C C . ALA A 1 368 ? 4.881 -6.463 41.582 1.00 87.00 368 ALA A C 1
ATOM 2889 O O . ALA A 1 368 ? 5.429 -7.402 42.147 1.00 87.00 368 ALA A O 1
ATOM 2890 N N . LYS A 1 369 ? 3.938 -5.730 42.191 1.00 90.56 369 LYS A N 1
ATOM 2891 C CA . LYS A 1 369 ? 3.442 -5.981 43.557 1.00 90.56 369 LYS A CA 1
ATOM 2892 C C . LYS A 1 369 ? 2.313 -7.015 43.621 1.00 90.56 369 LYS A C 1
ATOM 2894 O O . LYS A 1 369 ? 1.853 -7.342 44.711 1.00 90.56 369 LYS A O 1
ATOM 2899 N N . LEU A 1 370 ? 1.807 -7.462 42.475 1.00 89.12 370 LEU A N 1
ATOM 2900 C CA . LEU A 1 370 ? 0.626 -8.316 42.368 1.00 89.12 370 LEU A CA 1
ATOM 2901 C C . LEU A 1 370 ? 1.010 -9.763 42.043 1.00 89.12 370 LEU A C 1
ATOM 2903 O O . LEU A 1 370 ? 2.066 -10.019 41.470 1.00 89.12 370 LEU A O 1
ATOM 2907 N N . SER A 1 371 ? 0.118 -10.704 42.364 1.00 87.56 371 SER A N 1
ATOM 2908 C CA . SER A 1 371 ? 0.216 -12.086 41.884 1.00 87.56 371 SER A CA 1
ATOM 2909 C C . SER A 1 371 ? 0.026 -12.151 40.369 1.00 87.56 371 SER A C 1
ATOM 2911 O O . SER A 1 371 ? -0.647 -11.297 39.795 1.00 87.56 371 SER A O 1
ATOM 2913 N N . THR A 1 372 ? 0.562 -13.183 39.716 1.00 80.69 372 THR A N 1
ATOM 2914 C CA . THR A 1 372 ? 0.494 -13.343 38.253 1.00 80.69 372 THR A CA 1
ATOM 2915 C C . THR A 1 372 ? -0.935 -13.261 37.709 1.00 80.69 372 THR A C 1
ATOM 2917 O O . THR A 1 372 ? -1.168 -12.589 36.713 1.00 80.69 372 THR A O 1
ATOM 2920 N N . GLU A 1 373 ? -1.914 -13.867 38.385 1.00 84.06 373 GLU A N 1
ATOM 2921 C CA . GLU A 1 373 ? -3.331 -13.806 37.995 1.00 84.06 373 GLU A CA 1
ATOM 2922 C C . GLU A 1 373 ? -3.892 -12.375 38.053 1.00 84.06 373 GLU A C 1
ATOM 2924 O O . GLU A 1 373 ? -4.479 -11.892 37.085 1.00 84.06 373 GLU A O 1
ATOM 2929 N N . LYS A 1 374 ? -3.602 -11.641 39.137 1.00 86.62 374 LYS A N 1
ATOM 2930 C CA . LYS A 1 374 ? -3.977 -10.226 39.280 1.00 86.62 374 LYS A CA 1
ATOM 2931 C C . LYS A 1 374 ? -3.219 -9.320 38.311 1.00 86.62 374 LYS A C 1
ATOM 2933 O O . LYS A 1 374 ? -3.751 -8.293 37.899 1.00 86.62 374 LYS A O 1
ATOM 2938 N N . GLN A 1 375 ? -1.989 -9.677 37.935 1.00 84.69 375 GLN A N 1
ATOM 2939 C CA . GLN A 1 375 ? -1.239 -8.962 36.903 1.00 84.69 375 GLN A CA 1
ATOM 2940 C C . GLN A 1 375 ? -1.952 -9.046 35.552 1.00 84.69 375 GLN A C 1
ATOM 2942 O O . GLN A 1 375 ? -2.064 -8.020 34.884 1.00 84.69 375 GLN A O 1
ATOM 2947 N N . ARG A 1 376 ? -2.485 -10.224 35.187 1.00 82.00 376 ARG A N 1
ATOM 2948 C CA . ARG A 1 376 ? -3.278 -10.394 33.957 1.00 82.00 376 ARG A CA 1
ATOM 2949 C C . ARG A 1 376 ? -4.533 -9.528 33.986 1.00 82.00 376 ARG A C 1
ATOM 2951 O O . ARG A 1 376 ? -4.714 -8.689 33.114 1.00 82.00 376 ARG A O 1
ATOM 2958 N N . GLU A 1 377 ? -5.326 -9.645 35.051 1.00 85.81 377 GLU A N 1
ATOM 2959 C CA . GLU A 1 377 ? -6.581 -8.899 35.202 1.00 85.81 377 GLU A CA 1
ATOM 2960 C C . GLU A 1 377 ? -6.374 -7.376 35.119 1.00 85.81 377 GLU A C 1
ATOM 2962 O O . GLU A 1 377 ? -7.125 -6.658 34.456 1.00 85.81 377 GLU A O 1
ATOM 2967 N N . VAL A 1 378 ? -5.335 -6.862 35.786 1.00 87.56 378 VAL A N 1
ATOM 2968 C CA . VAL A 1 378 ? -5.008 -5.431 35.751 1.00 87.56 378 VAL A CA 1
ATOM 2969 C C . VAL A 1 378 ? -4.500 -5.010 34.372 1.00 87.56 378 VAL A C 1
ATOM 2971 O O . VAL A 1 378 ? -4.862 -3.926 33.916 1.00 87.56 378 VAL A O 1
ATOM 2974 N N . ASN A 1 379 ? -3.689 -5.837 33.707 1.00 87.06 379 ASN A N 1
ATOM 2975 C CA . ASN A 1 379 ? -3.190 -5.559 32.361 1.00 87.06 379 ASN A CA 1
ATOM 2976 C C . ASN A 1 379 ? -4.341 -5.450 31.351 1.00 87.06 379 ASN A C 1
ATOM 2978 O O . ASN A 1 379 ? -4.412 -4.463 30.618 1.00 87.06 379 ASN A O 1
ATOM 2982 N N . ASP A 1 380 ? -5.284 -6.391 31.385 1.00 84.62 380 ASP A N 1
ATOM 2983 C CA . ASP A 1 380 ? -6.431 -6.426 30.472 1.00 84.62 380 ASP A CA 1
ATOM 2984 C C . ASP A 1 380 ? -7.355 -5.220 30.690 1.00 84.62 380 ASP A C 1
ATOM 2986 O O . ASP A 1 380 ? -7.707 -4.521 29.741 1.00 84.62 380 ASP A O 1
ATOM 2990 N N . LYS A 1 381 ? -7.643 -4.874 31.953 1.00 88.94 381 LYS A N 1
ATOM 2991 C CA . LYS A 1 381 ? -8.413 -3.664 32.303 1.00 88.94 381 LYS A CA 1
ATOM 2992 C C . LYS A 1 381 ? -7.741 -2.369 31.849 1.00 88.94 381 LYS A C 1
ATOM 2994 O O . LYS A 1 381 ? -8.417 -1.373 31.584 1.00 88.94 381 LYS A O 1
ATOM 2999 N N . VAL A 1 382 ? -6.408 -2.325 31.842 1.00 90.31 382 VAL A N 1
ATOM 3000 C CA . VAL A 1 382 ? -5.661 -1.156 31.359 1.00 90.31 382 VAL A CA 1
ATOM 3001 C C . VAL A 1 382 ? -5.736 -1.071 29.840 1.00 90.31 382 VAL A C 1
ATOM 3003 O O . VAL A 1 382 ? -5.992 0.023 29.337 1.00 90.31 382 VAL A O 1
ATOM 3006 N N . LEU A 1 383 ? -5.571 -2.191 29.131 1.00 86.56 383 LEU A N 1
ATOM 3007 C CA . LEU A 1 383 ? -5.730 -2.246 27.676 1.00 86.56 383 LEU A CA 1
ATOM 3008 C C . LEU A 1 383 ? -7.132 -1.806 27.261 1.00 86.56 383 LEU A C 1
ATOM 3010 O O . LEU A 1 383 ? -7.248 -0.848 26.507 1.00 86.56 383 LEU A O 1
ATOM 3014 N N . GLU A 1 384 ? -8.181 -2.378 27.854 1.00 86.38 384 GLU A N 1
ATOM 3015 C CA . GLU A 1 384 ? -9.576 -2.024 27.560 1.00 86.38 384 GLU A CA 1
ATOM 3016 C C . GLU A 1 384 ? -9.840 -0.516 27.715 1.00 86.38 384 GLU A C 1
ATOM 3018 O O . GLU A 1 384 ? -10.461 0.118 26.863 1.00 86.38 384 GLU A O 1
ATOM 3023 N N . LYS A 1 385 ? -9.310 0.105 28.777 1.00 90.25 385 LYS A N 1
ATOM 3024 C CA . LYS A 1 385 ? -9.433 1.556 28.990 1.00 90.25 385 LYS A CA 1
ATOM 3025 C C . LYS A 1 385 ? -8.705 2.383 27.937 1.00 90.25 385 LYS A C 1
ATOM 3027 O O . LYS A 1 385 ? -9.161 3.484 27.623 1.00 90.25 385 LYS A O 1
ATOM 3032 N N . ILE A 1 386 ? -7.550 1.918 27.467 1.00 83.06 386 ILE A N 1
ATOM 3033 C CA . ILE A 1 386 ? -6.791 2.603 26.420 1.00 83.06 386 ILE A CA 1
ATOM 3034 C C . ILE A 1 386 ? -7.535 2.466 25.091 1.00 83.06 386 ILE A C 1
ATOM 3036 O O . ILE A 1 386 ? -7.826 3.491 24.474 1.00 83.06 386 ILE A O 1
ATOM 3040 N N . SER A 1 387 ? -7.921 1.245 24.711 1.00 77.75 387 SER A N 1
ATOM 3041 C CA . SER A 1 387 ? -8.644 0.965 23.468 1.00 77.75 387 SER A CA 1
ATOM 3042 C C . SER A 1 387 ? -9.965 1.732 23.411 1.00 77.75 387 SER A C 1
ATOM 3044 O O . SER A 1 387 ? -10.218 2.426 22.434 1.00 77.75 387 SER A O 1
ATOM 3046 N N . LYS A 1 388 ? -10.741 1.772 24.503 1.00 82.31 388 LYS A N 1
ATOM 3047 C CA . LYS A 1 388 ? -11.978 2.567 24.573 1.00 82.31 388 LYS A CA 1
ATOM 3048 C C . LYS A 1 388 ? -11.748 4.062 24.322 1.00 82.31 388 LYS A C 1
ATOM 3050 O O . LYS A 1 388 ? -12.538 4.704 23.642 1.00 82.31 388 LYS A O 1
ATOM 3055 N N . LYS A 1 389 ? -10.659 4.640 24.837 1.00 81.00 389 LYS A N 1
ATOM 3056 C CA . LYS A 1 389 ? -10.326 6.052 24.568 1.00 81.00 389 LYS A CA 1
ATOM 3057 C C . LYS A 1 389 ? -9.908 6.287 23.120 1.00 81.00 389 LYS A C 1
ATOM 3059 O O . LYS A 1 389 ? -10.201 7.343 22.565 1.00 81.00 389 LYS A O 1
ATOM 3064 N N . ILE A 1 390 ? -9.204 5.330 22.521 1.00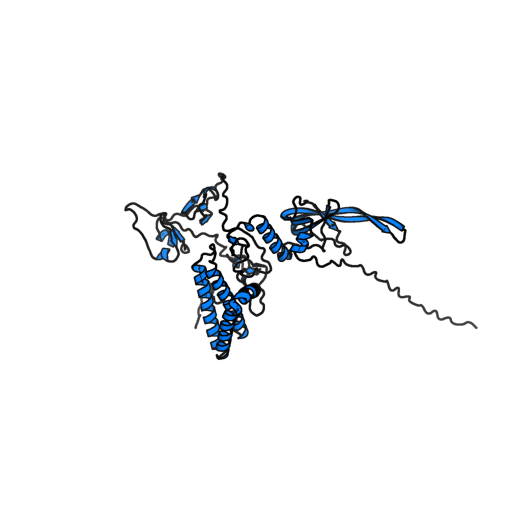 70.00 390 ILE A N 1
ATOM 3065 C CA . ILE A 1 390 ? -8.854 5.359 21.097 1.00 70.00 390 ILE A CA 1
ATOM 3066 C C . ILE A 1 390 ? -10.136 5.299 20.252 1.00 70.00 390 ILE A C 1
ATOM 3068 O O . ILE A 1 390 ? -10.305 6.100 19.331 1.00 70.00 390 ILE A O 1
ATOM 3072 N N . GLU A 1 391 ? -11.071 4.420 20.610 1.00 69.69 391 GLU A N 1
ATOM 3073 C CA . GLU A 1 391 ? -12.395 4.317 19.992 1.00 69.69 391 GLU A CA 1
ATOM 3074 C C . GLU A 1 391 ? -13.204 5.608 20.144 1.00 69.69 391 GLU A C 1
ATOM 3076 O O . GLU A 1 391 ? -13.748 6.099 19.167 1.00 69.69 391 GLU A O 1
ATOM 3081 N N . GLU A 1 392 ? -13.238 6.232 21.323 1.00 75.62 392 GLU A N 1
ATOM 3082 C CA . GLU A 1 392 ? -13.931 7.514 21.533 1.00 75.62 392 GLU A CA 1
ATOM 3083 C C . GLU A 1 392 ? -13.374 8.628 20.627 1.00 75.62 392 GLU A C 1
ATOM 3085 O O . GLU A 1 392 ? -14.138 9.402 20.038 1.00 75.62 392 GLU A O 1
ATOM 3090 N N . ILE A 1 393 ? -12.045 8.696 20.477 1.00 61.31 393 ILE A N 1
ATOM 3091 C CA . ILE A 1 393 ? -11.377 9.669 19.600 1.00 61.31 393 ILE A CA 1
ATOM 3092 C C . ILE A 1 393 ? -11.709 9.395 18.130 1.00 61.31 393 ILE A C 1
ATOM 3094 O O . ILE A 1 393 ? -11.993 10.336 17.391 1.00 61.31 393 ILE A O 1
ATOM 3098 N N . THR A 1 394 ? -11.693 8.132 17.707 1.00 55.72 394 THR A N 1
ATOM 3099 C CA . THR A 1 394 ? -11.966 7.735 16.313 1.00 55.72 394 THR A CA 1
ATOM 3100 C C . THR A 1 394 ? -13.455 7.760 15.961 1.00 55.72 394 THR A C 1
ATOM 3102 O O . THR A 1 394 ? -13.811 8.049 14.828 1.00 55.72 394 THR A O 1
ATOM 3105 N N . TYR A 1 395 ? -14.353 7.539 16.918 1.00 58.31 395 TYR A N 1
ATOM 3106 C CA . TYR A 1 395 ? -15.800 7.662 16.728 1.00 58.31 395 TYR A CA 1
ATOM 3107 C C . TYR A 1 395 ? -16.227 9.126 16.587 1.00 58.31 395 TYR A C 1
ATOM 3109 O O . TYR A 1 395 ? -17.071 9.465 15.761 1.00 58.31 395 TYR A O 1
ATOM 3117 N N . SER A 1 396 ? -15.607 10.014 17.367 1.00 55.88 396 SER A N 1
ATOM 3118 C CA . SER A 1 396 ? -15.900 11.453 17.331 1.00 55.88 396 SER A CA 1
ATOM 3119 C C . SER A 1 396 ? -15.317 12.162 16.100 1.00 55.88 396 SER A C 1
ATOM 3121 O O . SER A 1 396 ? -15.602 13.337 15.884 1.00 55.88 396 SER A O 1
ATOM 3123 N N . ASN A 1 397 ? -14.486 11.474 15.308 1.00 47.50 397 ASN A N 1
ATOM 3124 C CA . ASN A 1 397 ? -13.824 11.997 14.114 1.00 47.50 397 ASN A CA 1
ATOM 3125 C C . ASN A 1 397 ? -13.863 10.909 13.016 1.00 47.50 397 ASN A C 1
ATOM 3127 O O . ASN A 1 397 ? -13.010 10.023 13.038 1.00 47.50 397 ASN A O 1
ATOM 3131 N N . PRO A 1 398 ? -14.852 10.929 12.098 1.00 43.06 398 PRO A N 1
ATOM 3132 C CA . PRO A 1 398 ? -15.072 9.862 11.115 1.00 43.06 398 PRO A CA 1
ATOM 3133 C C . PRO A 1 398 ? -13.814 9.506 10.310 1.00 43.06 398 PRO A C 1
ATOM 3135 O O . PRO A 1 398 ? -12.978 10.369 10.075 1.00 43.06 398 PRO A O 1
ATOM 3138 N N . GLN A 1 399 ? -13.734 8.264 9.815 1.00 38.53 399 GLN A N 1
ATOM 3139 C CA . GLN A 1 399 ? -12.594 7.679 9.071 1.00 38.53 399 GLN A CA 1
ATOM 3140 C C . GLN A 1 399 ? -12.122 8.490 7.841 1.00 38.53 399 GLN A C 1
ATOM 3142 O O . GLN A 1 399 ? -11.004 8.293 7.376 1.00 38.53 399 GLN A O 1
ATOM 3147 N N . ASP A 1 400 ? -12.934 9.437 7.364 1.00 30.84 400 ASP A N 1
ATOM 3148 C CA . ASP A 1 400 ? -12.638 10.309 6.220 1.00 30.84 400 ASP A CA 1
ATOM 3149 C C . ASP A 1 400 ? -12.233 11.740 6.640 1.00 30.84 400 ASP A C 1
ATOM 3151 O O . ASP A 1 400 ? -12.051 12.618 5.793 1.00 30.84 400 ASP A O 1
ATOM 3155 N N . VAL A 1 401 ? -12.132 12.011 7.949 1.00 39.19 401 VAL A N 1
ATOM 3156 C CA . VAL A 1 401 ? -11.846 13.332 8.518 1.00 39.19 401 VAL A CA 1
ATOM 3157 C C . VAL A 1 401 ? -10.586 13.280 9.373 1.00 39.19 401 VAL A C 1
ATOM 3159 O O . VAL A 1 401 ? -10.452 12.515 10.323 1.00 39.19 401 VAL A O 1
ATOM 3162 N N . ALA A 1 402 ? -9.669 14.180 9.045 1.00 40.38 402 ALA A N 1
ATOM 3163 C CA . ALA A 1 402 ? -8.475 14.478 9.807 1.00 40.38 402 ALA A CA 1
ATOM 3164 C C . ALA A 1 402 ? -8.706 14.605 11.321 1.00 40.38 402 ALA A C 1
ATOM 3166 O O . ALA A 1 402 ? -9.486 15.460 11.748 1.00 40.38 402 ALA A O 1
ATOM 3167 N N . LEU A 1 403 ? -7.939 13.884 12.150 1.00 46.41 403 LEU A N 1
ATOM 3168 C CA . LEU A 1 403 ? -7.816 14.271 13.556 1.00 46.41 403 LEU A CA 1
ATOM 3169 C C . LEU A 1 403 ? -7.141 15.643 13.629 1.00 46.41 403 LEU A C 1
ATOM 3171 O O . LEU A 1 403 ? -6.079 15.861 13.044 1.00 46.41 403 LEU A O 1
ATOM 3175 N N . SER A 1 404 ? -7.726 16.566 14.394 1.00 53.78 404 SER A N 1
ATOM 3176 C CA . SER A 1 404 ? -7.053 17.832 14.695 1.00 53.78 404 SER A CA 1
ATOM 3177 C C . SER A 1 404 ? -5.696 17.570 15.356 1.00 53.78 404 SER A C 1
ATOM 3179 O O . SER A 1 404 ? -5.511 16.555 16.033 1.00 53.78 404 SER A O 1
ATOM 3181 N N . GLU A 1 405 ? -4.753 18.508 15.235 1.00 53.88 405 GLU A N 1
ATOM 3182 C CA . GLU A 1 405 ? -3.405 18.372 15.810 1.00 53.88 405 GLU A CA 1
ATOM 3183 C C . GLU A 1 405 ? -3.437 17.987 17.305 1.00 53.88 405 GLU A C 1
ATOM 3185 O O . GLU A 1 405 ? -2.605 17.218 17.789 1.00 53.88 405 GLU A O 1
ATOM 3190 N N . LYS A 1 406 ? -4.439 18.481 18.045 1.00 64.88 406 LYS A N 1
ATOM 3191 C CA . LYS A 1 406 ? -4.682 18.127 19.449 1.00 64.88 406 LYS A CA 1
ATOM 3192 C C . LYS A 1 406 ? -5.066 16.652 19.619 1.00 64.88 406 LYS A C 1
ATOM 3194 O O . LYS A 1 406 ? -4.499 15.987 20.484 1.00 64.88 406 LYS A O 1
ATOM 3199 N N . TYR A 1 407 ? -6.014 16.142 18.832 1.00 61.03 407 TYR A N 1
ATOM 3200 C CA . TYR A 1 407 ? -6.482 14.756 18.947 1.00 61.03 407 TYR A CA 1
ATOM 3201 C C . TYR A 1 407 ? -5.479 13.749 18.385 1.00 61.03 407 TYR A C 1
ATOM 3203 O O . TYR A 1 407 ? -5.287 12.705 19.002 1.00 61.03 407 TYR A O 1
ATOM 3211 N N . ALA A 1 408 ? -4.767 14.088 17.308 1.00 58.09 408 ALA A N 1
ATOM 3212 C CA . ALA A 1 408 ? -3.693 13.261 16.757 1.00 58.09 408 ALA A CA 1
ATOM 3213 C C . ALA A 1 408 ? -2.573 13.020 17.788 1.00 58.09 408 ALA A C 1
ATOM 3215 O O . ALA A 1 408 ? -2.114 11.894 17.973 1.00 58.09 408 ALA A O 1
ATOM 3216 N N . LYS A 1 409 ? -2.188 14.059 18.550 1.00 66.38 409 LYS A N 1
ATOM 3217 C CA . LYS A 1 409 ? -1.222 13.932 19.660 1.00 66.38 409 LYS A CA 1
ATOM 3218 C C . LYS A 1 409 ? -1.694 12.948 20.730 1.00 66.38 409 LYS A C 1
ATOM 3220 O O . LYS A 1 409 ? -0.915 12.112 21.182 1.00 66.38 409 LYS A O 1
ATOM 3225 N N . ILE A 1 410 ? -2.955 13.061 21.151 1.00 71.69 410 ILE A N 1
ATOM 3226 C CA . ILE A 1 410 ? -3.533 12.197 22.190 1.00 71.69 410 ILE A CA 1
ATOM 3227 C C . ILE A 1 410 ? -3.619 10.755 21.685 1.00 71.69 410 ILE A C 1
ATOM 3229 O O . ILE A 1 410 ? -3.200 9.845 22.398 1.00 71.69 410 ILE A O 1
ATOM 3233 N N . TYR A 1 411 ? -4.097 10.563 20.455 1.00 68.00 411 TYR A N 1
ATOM 3234 C CA . TYR A 1 411 ? -4.186 9.262 19.802 1.00 68.00 411 TYR A CA 1
ATOM 3235 C C . TYR A 1 411 ? -2.820 8.568 19.767 1.00 68.00 411 TYR A C 1
ATOM 3237 O O . TYR A 1 411 ? -2.685 7.473 20.301 1.00 68.00 411 TYR A O 1
ATOM 3245 N N . ASN A 1 412 ? -1.776 9.242 19.269 1.00 63.97 412 ASN A N 1
ATOM 3246 C CA . ASN A 1 412 ? -0.433 8.659 19.162 1.00 63.97 412 ASN A CA 1
ATOM 3247 C C . ASN A 1 412 ? 0.122 8.212 20.524 1.00 63.97 412 ASN A C 1
ATOM 3249 O O . ASN A 1 412 ? 0.708 7.135 20.636 1.00 63.97 412 ASN A O 1
ATOM 3253 N N . ILE A 1 413 ? -0.079 9.016 21.577 1.00 77.25 413 ILE A N 1
ATOM 3254 C CA . ILE A 1 413 ? 0.334 8.655 22.942 1.00 77.25 413 ILE A CA 1
ATOM 3255 C C . ILE A 1 413 ? -0.425 7.417 23.432 1.00 77.25 413 ILE A C 1
ATOM 3257 O O . ILE A 1 413 ? 0.190 6.529 24.024 1.00 77.25 413 ILE A O 1
ATOM 3261 N N . LEU A 1 414 ? -1.739 7.347 23.197 1.00 78.94 414 LEU A N 1
ATOM 3262 C CA . LEU A 1 414 ? -2.559 6.204 23.597 1.00 78.94 414 LEU A CA 1
ATOM 3263 C C . LEU A 1 414 ? -2.152 4.930 22.848 1.00 78.94 414 LEU A C 1
ATOM 3265 O O . LEU A 1 414 ? -1.910 3.922 23.506 1.00 78.94 414 LEU A O 1
ATOM 3269 N N . SER A 1 415 ? -1.973 4.988 21.527 1.00 71.94 415 SER A N 1
ATOM 3270 C CA . SER A 1 415 ? -1.529 3.845 20.716 1.00 71.94 415 SER A CA 1
ATOM 3271 C C . SER A 1 415 ? -0.150 3.337 21.142 1.00 71.94 415 SER A C 1
ATOM 3273 O O . SER A 1 415 ? 0.074 2.135 21.262 1.00 71.94 415 SER A O 1
ATOM 3275 N N . TYR A 1 416 ? 0.786 4.237 21.455 1.00 79.38 416 TYR A N 1
ATOM 3276 C CA . TYR A 1 416 ? 2.094 3.831 21.971 1.00 79.38 416 TYR A CA 1
ATOM 3277 C C . TYR A 1 416 ? 1.998 3.147 23.340 1.00 79.38 416 TYR A C 1
ATOM 3279 O O . TYR A 1 416 ? 2.674 2.145 23.590 1.00 79.38 416 TYR A O 1
ATOM 3287 N N . LEU A 1 417 ? 1.171 3.687 24.243 1.00 85.56 417 LEU A N 1
ATOM 3288 C CA . LEU A 1 417 ? 0.942 3.080 25.553 1.00 85.56 417 LEU A CA 1
ATOM 3289 C C . LEU A 1 417 ? 0.300 1.699 25.415 1.00 85.56 417 LEU A C 1
ATOM 3291 O O . LEU A 1 417 ? 0.751 0.777 26.086 1.00 85.56 417 LEU A O 1
ATOM 3295 N N . GLU A 1 418 ? -0.684 1.546 24.531 1.00 85.00 418 GLU A N 1
ATOM 3296 C CA . GLU A 1 418 ? -1.327 0.267 24.225 1.00 85.00 418 GLU A CA 1
ATOM 3297 C C . GLU A 1 418 ? -0.293 -0.789 23.817 1.00 85.00 418 GLU A C 1
ATOM 3299 O O . GLU A 1 418 ? -0.188 -1.834 24.460 1.00 85.00 418 GLU A O 1
ATOM 3304 N N . LEU A 1 419 ? 0.555 -0.478 22.830 1.00 79.62 419 LEU A N 1
ATOM 3305 C CA . LEU A 1 419 ? 1.595 -1.388 22.342 1.00 79.62 419 LEU A CA 1
ATOM 3306 C C . LEU A 1 419 ? 2.612 -1.757 23.435 1.00 79.62 419 LEU A C 1
ATOM 3308 O O . LEU A 1 419 ? 2.937 -2.933 23.613 1.00 79.62 419 LEU A O 1
ATOM 3312 N N . LYS A 1 420 ? 3.090 -0.786 24.228 1.00 87.06 420 LYS A N 1
ATOM 3313 C CA . LYS A 1 420 ? 4.019 -1.078 25.338 1.00 87.06 420 LYS A CA 1
ATOM 3314 C C . LYS A 1 420 ? 3.353 -1.889 26.456 1.00 87.06 420 LYS A C 1
ATOM 3316 O O . LYS A 1 420 ? 4.040 -2.687 27.093 1.00 87.06 420 LYS A O 1
ATOM 3321 N N . VAL A 1 421 ? 2.057 -1.702 26.714 1.00 88.44 421 VAL A N 1
ATOM 3322 C CA . VAL A 1 421 ? 1.305 -2.500 27.696 1.00 88.44 421 VAL A CA 1
ATOM 3323 C C . VAL A 1 421 ? 1.127 -3.937 27.195 1.00 88.44 421 VAL A C 1
ATOM 3325 O O . VAL A 1 421 ? 1.428 -4.857 27.954 1.00 88.44 421 VAL A O 1
ATOM 3328 N N . LYS A 1 422 ? 0.776 -4.149 25.917 1.00 84.06 422 LYS A N 1
ATOM 3329 C CA . LYS A 1 422 ? 0.720 -5.491 25.299 1.00 84.06 422 LYS A CA 1
ATOM 3330 C C . LYS A 1 422 ? 2.041 -6.255 25.462 1.00 84.06 422 LYS A C 1
ATOM 3332 O O . LYS A 1 422 ? 2.041 -7.411 25.878 1.00 84.06 422 LYS A O 1
ATOM 3337 N N . MET A 1 423 ? 3.183 -5.597 25.231 1.00 83.25 423 MET A N 1
ATOM 3338 C CA . MET A 1 423 ? 4.506 -6.213 25.444 1.00 83.25 423 MET A CA 1
ATOM 3339 C C . MET A 1 423 ? 4.745 -6.650 26.898 1.00 83.25 423 MET A C 1
ATOM 3341 O O . MET A 1 423 ? 5.349 -7.696 27.151 1.00 83.25 423 MET A O 1
ATOM 3345 N N . VAL A 1 424 ? 4.292 -5.848 27.868 1.00 83.69 424 VAL A N 1
ATOM 3346 C CA . VAL A 1 424 ? 4.409 -6.182 29.295 1.00 83.69 424 VAL A CA 1
ATOM 3347 C C . VAL A 1 424 ? 3.527 -7.381 29.637 1.00 83.69 424 VAL A C 1
ATOM 3349 O O . VAL A 1 424 ? 4.014 -8.297 30.295 1.00 83.69 424 VAL A O 1
ATOM 3352 N N . GLY A 1 425 ? 2.285 -7.417 29.144 1.00 77.75 425 GLY A N 1
ATOM 3353 C CA . GLY A 1 425 ? 1.383 -8.561 29.309 1.00 77.75 425 GLY A CA 1
ATOM 3354 C C . GLY A 1 425 ? 1.997 -9.865 28.791 1.00 77.75 425 GLY A C 1
ATOM 3355 O O . GLY A 1 425 ? 2.088 -10.844 29.535 1.00 77.75 425 GLY A O 1
ATOM 3356 N N . ASN A 1 426 ? 2.528 -9.847 27.565 1.00 73.88 426 ASN A N 1
ATOM 3357 C CA . ASN A 1 426 ? 3.198 -11.003 26.960 1.00 73.88 426 ASN A CA 1
ATOM 3358 C C . ASN A 1 426 ? 4.377 -11.520 27.801 1.00 73.88 426 ASN A C 1
ATOM 3360 O O . ASN A 1 426 ? 4.558 -12.726 27.950 1.00 73.88 426 ASN A O 1
ATOM 3364 N N . SER A 1 427 ? 5.152 -10.614 28.407 1.00 74.06 427 SER A N 1
ATOM 3365 C CA . SER A 1 427 ? 6.299 -10.973 29.259 1.00 74.06 427 SER A CA 1
ATOM 3366 C C . SER A 1 427 ? 5.890 -11.645 30.579 1.00 74.06 427 SER A C 1
ATOM 3368 O O . SER A 1 427 ? 6.696 -12.328 31.203 1.00 74.06 427 SER A O 1
ATOM 3370 N N . ILE A 1 428 ? 4.638 -11.463 31.007 1.00 71.50 428 ILE A N 1
ATOM 3371 C CA . ILE A 1 428 ? 4.055 -12.036 32.233 1.00 71.50 428 ILE A CA 1
ATOM 3372 C C . ILE A 1 428 ? 3.289 -13.344 31.909 1.00 71.50 428 ILE A C 1
ATOM 3374 O O . ILE A 1 428 ? 2.601 -13.933 32.746 1.00 71.50 428 ILE A O 1
ATOM 3378 N N . GLY A 1 429 ? 3.404 -13.843 30.673 1.00 58.31 429 GLY A N 1
ATOM 3379 C CA . GLY A 1 429 ? 2.700 -15.040 30.219 1.00 58.31 429 GLY A CA 1
ATOM 3380 C C . GLY A 1 429 ? 1.192 -14.828 30.076 1.00 58.31 429 GLY A C 1
ATOM 3381 O O . GLY A 1 429 ? 0.430 -15.793 30.156 1.00 58.31 429 GLY A O 1
ATOM 3382 N N . VAL A 1 430 ? 0.740 -13.581 29.900 1.00 54.03 430 VAL A N 1
ATOM 3383 C CA . VAL A 1 430 ? -0.571 -13.308 29.305 1.00 54.03 430 VAL A CA 1
ATOM 3384 C C . VAL A 1 430 ? -0.426 -13.682 27.836 1.00 54.03 430 VAL A C 1
ATOM 3386 O O . VAL A 1 430 ? 0.336 -13.048 27.113 1.00 54.03 430 VAL A O 1
ATOM 3389 N N . LYS A 1 431 ? -1.108 -14.736 27.378 1.00 45.00 431 LYS A N 1
ATOM 3390 C CA . LYS A 1 431 ? -1.350 -14.850 25.939 1.00 45.00 431 LYS A CA 1
ATOM 3391 C C . LYS A 1 431 ? -2.223 -13.651 25.591 1.00 45.00 431 LYS A C 1
ATOM 3393 O O . LYS A 1 431 ? -3.271 -13.510 26.217 1.00 45.00 431 LYS A O 1
ATOM 3398 N N . ASN A 1 432 ? -1.807 -12.812 24.642 1.00 41.81 432 ASN A N 1
ATOM 3399 C CA . ASN A 1 432 ? -2.735 -11.931 23.939 1.00 41.81 432 ASN A CA 1
ATOM 3400 C C . ASN A 1 432 ? -3.794 -12.843 23.307 1.00 41.81 432 ASN A C 1
ATOM 3402 O O . ASN A 1 432 ? -3.617 -13.362 22.210 1.00 41.81 432 ASN A O 1
ATOM 3406 N N . VAL A 1 433 ? -4.844 -13.149 24.060 1.00 40.91 433 VAL A N 1
ATOM 3407 C CA . VAL A 1 433 ? -6.069 -13.673 23.493 1.00 40.91 433 VAL A CA 1
ATOM 3408 C C . VAL A 1 433 ? -6.669 -12.447 22.848 1.00 40.91 433 VAL A C 1
ATOM 3410 O O . VAL A 1 433 ? -7.026 -11.510 23.562 1.00 40.91 433 VAL A O 1
ATOM 3413 N N . ASP A 1 434 ? -6.700 -12.428 21.517 1.00 42.81 434 ASP A N 1
ATOM 3414 C CA . ASP A 1 434 ? -7.555 -11.517 20.772 1.00 42.81 434 ASP A CA 1
ATOM 3415 C C . ASP A 1 434 ? -8.900 -11.489 21.490 1.00 42.81 434 ASP A C 1
ATOM 3417 O O . ASP A 1 434 ? -9.618 -12.492 21.539 1.00 42.81 434 ASP A O 1
ATOM 3421 N N . SER A 1 435 ? -9.203 -10.377 22.152 1.00 35.34 435 SER A N 1
ATOM 3422 C CA . SER A 1 435 ? -10.407 -10.210 22.951 1.00 35.34 435 SER A CA 1
ATOM 3423 C C . SER A 1 435 ? -11.598 -9.990 22.030 1.00 35.34 435 SER A C 1
ATOM 3425 O O . SER A 1 435 ? -12.269 -8.971 22.074 1.00 35.34 435 SER A O 1
ATOM 3427 N N . VAL A 1 436 ? -11.872 -10.994 21.202 1.00 32.12 436 VAL A N 1
ATOM 3428 C CA . VAL A 1 436 ? -13.198 -11.377 20.749 1.00 32.12 436 VAL A CA 1
ATOM 3429 C C . VAL A 1 436 ? -13.194 -12.906 20.678 1.00 32.12 436 VAL A C 1
ATOM 3431 O O . VAL A 1 436 ? -12.955 -13.495 19.627 1.00 32.12 436 VAL A O 1
ATOM 3434 N N . LYS A 1 437 ? -13.513 -13.577 21.793 1.00 29.38 437 LYS A N 1
ATOM 3435 C CA . LYS A 1 437 ? -14.189 -14.875 21.687 1.00 29.38 437 LYS A CA 1
ATOM 3436 C C . LYS A 1 437 ? -15.514 -14.602 20.975 1.00 29.38 437 LYS A C 1
ATOM 3438 O O . LYS A 1 437 ? -16.497 -14.235 21.614 1.00 29.38 437 LYS A O 1
ATOM 3443 N N . LYS A 1 438 ? -15.536 -14.721 19.647 1.00 31.47 438 LYS A N 1
ATOM 3444 C CA . LYS A 1 438 ? -16.782 -14.994 18.938 1.00 31.47 438 LYS A CA 1
ATOM 3445 C C . LYS A 1 438 ? -17.120 -16.432 19.296 1.00 31.47 438 LYS A C 1
ATOM 3447 O O . LYS A 1 438 ? -16.337 -17.334 19.028 1.00 31.47 438 LYS A O 1
ATOM 3452 N N . CYS A 1 439 ? -18.251 -16.626 19.960 1.00 27.00 439 CYS A N 1
ATOM 3453 C CA . CYS A 1 439 ? -18.917 -17.913 19.913 1.00 27.00 439 CYS A CA 1
ATOM 3454 C C . CYS A 1 439 ? -19.111 -18.250 18.431 1.00 27.00 439 CYS A C 1
ATOM 3456 O O . CYS A 1 439 ? -19.760 -17.479 17.717 1.00 27.00 439 CYS A O 1
ATOM 3458 N N . ASP A 1 440 ? -18.526 -19.351 17.968 1.00 31.72 440 ASP A N 1
ATOM 3459 C CA . ASP A 1 440 ? -18.872 -19.914 16.671 1.00 31.72 440 ASP A CA 1
ATOM 3460 C C . ASP A 1 440 ? -20.359 -20.264 16.711 1.00 31.72 440 ASP A C 1
ATOM 3462 O O . ASP A 1 440 ? -20.824 -21.063 17.521 1.00 31.72 440 ASP A O 1
ATOM 3466 N N . THR A 1 441 ? -21.138 -19.588 15.873 1.00 34.69 441 THR A N 1
ATOM 3467 C CA . THR A 1 441 ? -22.600 -19.720 15.815 1.00 34.69 441 THR A CA 1
ATOM 3468 C C . THR A 1 441 ? -23.040 -20.894 14.941 1.00 34.69 441 THR A C 1
ATOM 3470 O O . THR A 1 441 ? -24.156 -20.900 14.433 1.00 34.69 441 THR A O 1
ATOM 3473 N N . THR A 1 442 ? -22.195 -21.913 14.776 1.00 35.12 442 THR A N 1
ATOM 3474 C CA . THR A 1 442 ? -22.510 -23.087 13.949 1.00 35.12 442 THR A CA 1
ATOM 3475 C C . THR A 1 442 ? -22.696 -24.382 14.724 1.00 35.12 442 THR A C 1
ATOM 3477 O O . THR A 1 442 ? -22.983 -25.387 14.086 1.00 35.12 442 THR A O 1
ATOM 3480 N N . ASP A 1 443 ? -22.611 -24.384 16.059 1.00 29.97 443 ASP A N 1
ATOM 3481 C CA . ASP A 1 443 ? -22.852 -25.607 16.828 1.00 29.97 443 ASP A CA 1
ATOM 3482 C C . ASP A 1 443 ? -24.118 -25.517 17.683 1.00 29.97 443 ASP A C 1
ATOM 3484 O O . ASP A 1 443 ? -24.170 -24.927 18.766 1.00 29.97 443 ASP A O 1
ATOM 3488 N N . SER A 1 444 ? -25.183 -26.126 17.171 1.00 34.47 444 SER A N 1
ATOM 3489 C CA . SER A 1 444 ? -26.399 -26.411 17.915 1.00 34.47 444 SER A CA 1
ATOM 3490 C C . SER A 1 444 ? -26.167 -27.580 18.876 1.00 34.47 444 SER A C 1
ATOM 3492 O O . SER A 1 444 ? -26.787 -28.623 18.721 1.00 34.47 444 SER A O 1
ATOM 3494 N N . SER A 1 445 ? -25.283 -27.444 19.867 1.00 34.50 445 SER A N 1
ATOM 3495 C CA . SER A 1 445 ? -25.357 -28.247 21.096 1.00 34.50 445 SER A CA 1
ATOM 3496 C C . SER A 1 445 ? -24.435 -27.730 22.210 1.00 34.50 445 SER A C 1
ATOM 3498 O O . SER A 1 445 ? -23.219 -27.787 22.150 1.00 34.50 445 SER A O 1
ATOM 3500 N N . SER A 1 446 ? -25.079 -27.257 23.279 1.00 36.25 446 SER A N 1
ATOM 3501 C CA . SER A 1 446 ? -24.699 -27.412 24.691 1.00 36.25 446 SER A CA 1
ATOM 3502 C C . SER A 1 446 ? -23.273 -27.066 25.185 1.00 36.25 446 SER A C 1
ATOM 3504 O O . SER A 1 446 ? -22.322 -27.805 24.982 1.00 36.25 446 SER A O 1
ATOM 3506 N N . GLN A 1 447 ? -23.257 -26.080 26.100 1.00 31.88 447 GLN A N 1
ATOM 3507 C CA . GLN A 1 447 ? -22.314 -25.842 27.217 1.00 31.88 447 GLN A CA 1
ATOM 3508 C C . GLN A 1 447 ? -21.151 -24.853 27.009 1.00 31.88 447 GLN A C 1
ATOM 3510 O O . GLN A 1 447 ? -19.980 -25.207 27.059 1.00 31.88 447 GLN A O 1
ATOM 3515 N N . CYS A 1 448 ? -21.474 -23.556 27.035 1.00 27.53 448 CYS A N 1
ATOM 3516 C CA . CYS A 1 448 ? -20.613 -22.580 27.712 1.00 27.53 448 CYS A CA 1
ATOM 3517 C C . CYS A 1 448 ? -21.007 -22.514 29.198 1.00 27.53 448 CYS A C 1
ATOM 3519 O O . CYS A 1 448 ? -22.066 -21.984 29.534 1.00 27.53 448 CYS A O 1
ATOM 3521 N N . LYS A 1 449 ? -20.173 -23.036 30.105 1.00 31.86 449 LYS A N 1
ATOM 3522 C CA . LYS A 1 449 ? -20.267 -22.735 31.543 1.00 31.86 449 LYS A CA 1
ATOM 3523 C C . LYS A 1 449 ? -19.004 -22.005 32.009 1.00 31.86 449 LYS A C 1
ATOM 3525 O O . LYS A 1 449 ? -17.927 -22.576 31.932 1.00 31.86 449 LYS A O 1
ATOM 3530 N N . LYS A 1 450 ? -19.268 -20.779 32.480 1.00 34.62 450 LYS A N 1
ATOM 3531 C CA . LYS A 1 450 ? -18.532 -19.841 33.351 1.00 34.62 450 LYS A CA 1
ATOM 3532 C C . LYS A 1 450 ? -17.026 -19.696 33.170 1.00 34.62 450 LYS A C 1
ATOM 3534 O O . LYS A 1 450 ? -16.285 -20.591 33.618 1.00 34.62 450 LYS A O 1
#